Protein AF-A0A2D7ZA96-F1 (afdb_monomer)

Sequence (422 aa):
MHRGDLQFIVNHFATKDVAKQDESTTLATGLHLDTLQGTCQENGLWDDEQGHRFRASASDLERFVYCPRSWFLNKTGVKAEGKGVEQGVELHLKIDEEFREVVKHRKRALQTSLIWSWWVLIVVALLIDGMLIKFADRIVDPSSFALMLVSLSVAWLVIGIFLVILPWRNALEMNVHRGDKSADDPMWDLITPAFEPVIEPEEFRGGWWKVGSVEVTVFLAAASLSIHGMALIWAQDRANLAFILVLLAMVWNGLTSFRLNRMVIAAEQAKMASDDLNIDTGDEVAYSDGVKMAGLLHDHETGLRGRPDQVLRVDGRYVPVEQKTGKVPASPHLSHRLQLLAYLQLVSAVSEQPPKHGLLRYGPHDAHLIPWDDATKIELIEHLGALHTSMATGIADRNHERIGKCRSCSRRQGCDQRLDQD

pLDDT: mean 73.91, std 20.82, range [21.75, 96.44]

Structure (mmCIF, N/CA/C/O backbone):
data_AF-A0A2D7ZA96-F1
#
_entry.id   AF-A0A2D7ZA96-F1
#
loop_
_atom_site.group_PDB
_atom_site.id
_atom_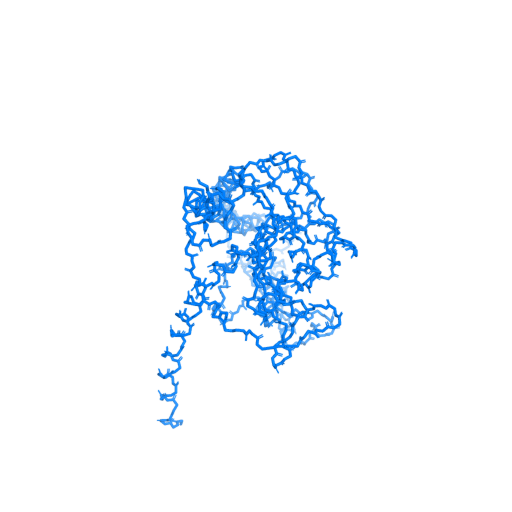site.type_symbol
_atom_site.label_atom_id
_atom_site.label_alt_id
_atom_site.label_comp_id
_atom_site.label_asym_id
_atom_site.label_entity_id
_atom_site.label_seq_id
_atom_site.pdbx_PDB_ins_code
_atom_site.Cartn_x
_atom_site.Cartn_y
_atom_site.Cartn_z
_atom_site.occupancy
_atom_site.B_iso_or_equiv
_atom_site.auth_seq_id
_atom_site.auth_comp_id
_atom_site.auth_asym_id
_atom_site.auth_atom_id
_atom_site.pdbx_PDB_model_num
ATOM 1 N N . MET A 1 1 ? 31.454 -38.994 4.603 1.00 37.75 1 MET A N 1
ATOM 2 C CA . MET A 1 1 ? 30.247 -38.295 5.091 1.00 37.75 1 MET A CA 1
ATOM 3 C C . MET A 1 1 ? 29.259 -39.372 5.517 1.00 37.75 1 MET A C 1
ATOM 5 O O . MET A 1 1 ? 28.899 -40.205 4.692 1.00 37.75 1 MET A O 1
ATOM 9 N N . HIS A 1 2 ? 29.027 -39.499 6.824 1.00 26.44 2 HIS A N 1
ATOM 10 C CA . HIS A 1 2 ? 28.379 -40.658 7.443 1.00 26.44 2 HIS A CA 1
ATOM 11 C C . HIS A 1 2 ? 26.853 -40.636 7.276 1.00 26.44 2 HIS A C 1
ATOM 13 O O . HIS A 1 2 ? 26.218 -39.591 7.235 1.00 26.44 2 HIS A O 1
ATOM 19 N N . ARG A 1 3 ? 26.282 -41.840 7.217 1.00 27.78 3 ARG A N 1
ATOM 20 C CA . ARG A 1 3 ? 24.877 -42.216 6.984 1.00 27.78 3 ARG A CA 1
ATOM 21 C C . ARG A 1 3 ? 23.926 -41.860 8.154 1.00 27.78 3 ARG A C 1
ATOM 23 O O . ARG A 1 3 ? 23.011 -42.625 8.431 1.00 27.78 3 ARG A O 1
ATOM 30 N N . GLY A 1 4 ? 24.178 -40.747 8.850 1.00 27.23 4 GLY A N 1
ATOM 31 C CA . GLY A 1 4 ? 23.400 -40.240 9.994 1.00 27.23 4 GLY A CA 1
ATOM 32 C C . GLY A 1 4 ? 22.568 -38.983 9.699 1.00 27.23 4 GLY A C 1
ATOM 33 O O . GLY A 1 4 ? 21.611 -38.712 10.415 1.00 27.23 4 GLY A O 1
ATOM 34 N N . ASP A 1 5 ? 22.851 -38.269 8.604 1.00 28.94 5 ASP A N 1
ATOM 35 C CA . ASP A 1 5 ? 22.216 -36.969 8.311 1.00 28.94 5 ASP A CA 1
ATOM 36 C C . ASP A 1 5 ? 20.884 -37.074 7.540 1.00 28.94 5 ASP A C 1
ATOM 38 O O . ASP A 1 5 ? 20.179 -36.086 7.351 1.00 28.94 5 ASP A O 1
ATOM 42 N N . LEU A 1 6 ? 20.490 -38.281 7.120 1.00 27.78 6 LEU A N 1
ATOM 43 C CA . LEU A 1 6 ? 19.260 -38.515 6.349 1.00 27.78 6 LEU A CA 1
ATOM 44 C C . LEU A 1 6 ? 18.017 -38.798 7.209 1.00 27.78 6 LEU A C 1
ATOM 46 O O . LEU A 1 6 ? 16.907 -38.773 6.685 1.00 27.78 6 LEU A O 1
ATOM 50 N N . GLN A 1 7 ? 18.168 -39.000 8.523 1.00 25.50 7 GLN A N 1
ATOM 51 C CA . GLN A 1 7 ? 17.026 -39.191 9.431 1.00 25.50 7 GLN A CA 1
ATOM 52 C C . GLN A 1 7 ? 16.483 -37.859 9.991 1.00 25.50 7 GLN A C 1
ATOM 54 O O . GLN A 1 7 ? 15.332 -37.796 10.416 1.00 25.50 7 GLN A O 1
ATOM 59 N N . PHE A 1 8 ? 17.274 -36.778 9.950 1.00 26.97 8 PHE A N 1
ATOM 60 C CA . PHE A 1 8 ? 16.868 -35.453 10.445 1.00 26.97 8 PHE A CA 1
ATOM 61 C C . PHE A 1 8 ? 16.019 -34.672 9.427 1.00 26.97 8 PHE A C 1
ATOM 63 O O . PHE A 1 8 ? 15.223 -33.812 9.796 1.00 26.97 8 PHE A O 1
ATOM 70 N N . ILE A 1 9 ? 16.135 -35.018 8.141 1.00 29.50 9 ILE A N 1
ATOM 71 C CA . ILE A 1 9 ? 15.411 -34.354 7.052 1.00 29.50 9 ILE A CA 1
ATOM 72 C C . ILE A 1 9 ? 13.974 -34.879 6.936 1.00 29.50 9 ILE A C 1
ATOM 74 O O . ILE A 1 9 ? 13.089 -34.118 6.588 1.00 29.50 9 ILE A O 1
ATOM 78 N N . VAL A 1 10 ? 13.668 -36.122 7.314 1.00 28.98 10 VAL A N 1
ATOM 79 C CA . VAL A 1 10 ? 12.280 -36.620 7.204 1.00 28.98 10 VAL A CA 1
ATOM 80 C C . VAL A 1 10 ? 11.393 -36.141 8.366 1.00 28.98 10 VAL A C 1
ATOM 82 O O . VAL A 1 10 ? 10.217 -35.858 8.156 1.00 28.98 10 VAL A O 1
ATOM 85 N N . ASN A 1 11 ? 11.951 -35.921 9.563 1.00 26.38 11 ASN A N 1
ATOM 86 C CA . ASN A 1 11 ? 11.171 -35.414 10.702 1.00 26.38 11 ASN A CA 1
ATOM 87 C C . ASN A 1 11 ? 10.979 -33.886 10.703 1.00 26.38 11 ASN A C 1
ATOM 89 O O . ASN A 1 11 ? 10.031 -33.409 11.319 1.00 26.38 11 ASN A O 1
ATOM 93 N N . HIS A 1 12 ? 11.815 -33.111 9.999 1.00 28.25 12 HIS A N 1
ATOM 94 C CA . HIS A 1 12 ? 11.660 -31.648 9.916 1.00 28.25 12 HIS A CA 1
ATOM 95 C C . HIS A 1 12 ? 10.648 -31.196 8.844 1.00 28.25 12 HIS A C 1
ATOM 97 O O . HIS A 1 12 ? 10.174 -30.063 8.875 1.00 28.25 12 HIS A O 1
ATOM 103 N N . PHE A 1 13 ? 10.286 -32.086 7.912 1.00 27.38 13 PHE A N 1
ATOM 104 C CA . PHE A 1 13 ? 9.226 -31.836 6.929 1.00 27.38 13 PHE A CA 1
ATOM 105 C C . PHE A 1 13 ? 7.831 -32.216 7.447 1.00 27.38 13 PHE A C 1
ATOM 107 O O . PHE A 1 13 ? 6.851 -31.633 7.003 1.00 27.38 13 PHE A O 1
ATOM 114 N N . ALA A 1 14 ? 7.724 -33.099 8.447 1.00 24.98 14 ALA A N 1
ATOM 115 C CA . ALA A 1 14 ? 6.440 -33.419 9.076 1.00 24.98 14 ALA A CA 1
ATOM 116 C C . ALA A 1 14 ? 5.985 -32.375 10.118 1.00 24.98 14 ALA A C 1
ATOM 118 O O . ALA A 1 14 ? 4.802 -32.306 10.427 1.00 24.98 14 ALA A O 1
ATOM 119 N N . THR A 1 15 ? 6.886 -31.542 10.656 1.00 27.89 15 THR A N 1
ATOM 120 C CA . THR A 1 15 ? 6.535 -30.540 11.683 1.00 27.89 15 THR A CA 1
ATOM 121 C C . THR A 1 15 ? 6.202 -29.159 11.117 1.00 27.89 15 THR A C 1
ATOM 123 O O . THR A 1 15 ? 5.481 -28.406 11.768 1.00 27.89 15 THR A O 1
ATOM 126 N N . LYS A 1 16 ? 6.656 -28.818 9.901 1.00 28.47 16 LYS A N 1
ATOM 127 C CA . LYS A 1 16 ? 6.307 -27.538 9.253 1.00 28.47 16 LYS A CA 1
ATOM 128 C C . LYS A 1 16 ? 4.907 -27.521 8.642 1.00 28.47 16 LYS A C 1
ATOM 130 O O . LYS A 1 16 ? 4.250 -26.484 8.706 1.00 28.47 16 LYS A O 1
ATOM 135 N N . ASP A 1 17 ? 4.423 -28.654 8.138 1.00 26.52 17 ASP A N 1
ATOM 136 C CA . ASP A 1 17 ? 3.050 -28.743 7.624 1.00 26.52 17 ASP A CA 1
ATOM 137 C C . ASP A 1 17 ? 2.008 -28.812 8.754 1.00 26.52 17 ASP A C 1
ATOM 139 O O . ASP A 1 17 ? 0.894 -28.319 8.588 1.00 26.52 17 ASP A O 1
ATOM 143 N N . VAL A 1 18 ? 2.390 -29.296 9.944 1.00 27.73 18 VAL A N 1
ATOM 144 C CA . VAL A 1 18 ? 1.541 -29.226 11.149 1.00 27.73 18 VAL A CA 1
ATOM 145 C C . VAL A 1 18 ? 1.513 -27.803 11.728 1.00 27.73 18 VAL A C 1
ATOM 147 O O . VAL A 1 18 ? 0.449 -27.325 12.109 1.00 27.73 18 VAL A O 1
ATOM 150 N N . ALA A 1 19 ? 2.631 -27.065 11.695 1.00 28.08 19 ALA A N 1
ATOM 151 C CA . ALA A 1 19 ? 2.685 -25.684 12.191 1.00 28.08 19 ALA A CA 1
ATOM 152 C C . ALA A 1 19 ? 1.877 -24.686 11.333 1.00 28.08 19 ALA A C 1
ATOM 154 O O . ALA A 1 19 ? 1.274 -23.761 11.874 1.00 28.08 19 ALA A O 1
ATOM 155 N N . LYS A 1 20 ? 1.789 -24.895 10.009 1.00 27.30 20 LYS A N 1
ATOM 156 C CA . LYS A 1 20 ? 0.932 -24.070 9.133 1.00 27.30 20 LYS A CA 1
ATOM 157 C C . LYS A 1 20 ? -0.561 -24.375 9.290 1.00 27.30 20 LYS A C 1
ATOM 159 O O . LYS A 1 20 ? -1.385 -23.497 9.036 1.00 27.30 20 LYS A O 1
ATOM 164 N N . GLN A 1 21 ? -0.921 -25.584 9.725 1.00 24.91 21 GLN A N 1
ATOM 165 C CA . GLN A 1 21 ? -2.301 -25.895 10.096 1.00 24.91 21 GLN A CA 1
ATOM 166 C C . GLN A 1 21 ? -2.660 -25.329 11.479 1.00 24.91 21 GLN A C 1
ATOM 168 O O . GLN A 1 21 ? -3.748 -24.770 11.607 1.00 24.91 21 GLN A O 1
ATOM 173 N N . ASP A 1 22 ? -1.757 -25.321 12.463 1.00 25.27 22 ASP A N 1
ATOM 174 C CA . ASP A 1 22 ? -2.048 -24.780 13.805 1.00 25.27 22 ASP A CA 1
ATOM 175 C C . ASP A 1 22 ? -2.219 -23.243 13.861 1.00 25.27 22 ASP A C 1
ATOM 177 O O . ASP A 1 22 ? -3.073 -22.743 14.601 1.00 25.27 22 ASP A O 1
ATOM 181 N N . GLU A 1 23 ? -1.513 -22.459 13.035 1.00 28.05 23 GLU A N 1
ATOM 182 C CA . GLU A 1 23 ? -1.688 -20.989 13.011 1.00 28.05 23 GLU A CA 1
ATOM 183 C C . GLU A 1 23 ? -2.977 -20.531 12.312 1.00 28.05 23 GLU A C 1
ATOM 185 O O . GLU A 1 23 ? -3.555 -19.503 12.668 1.00 28.05 23 GLU A O 1
ATOM 190 N N . SER A 1 24 ? -3.500 -21.322 11.369 1.00 24.05 24 SER A N 1
ATOM 191 C CA . SER A 1 24 ? -4.821 -21.062 10.775 1.00 24.05 24 SER A CA 1
ATOM 192 C C . SER A 1 24 ? -5.981 -21.509 11.676 1.00 24.05 24 SER A C 1
ATOM 194 O O . SER A 1 24 ? -7.106 -21.032 11.518 1.00 24.05 24 SER A O 1
ATOM 196 N N . THR A 1 25 ? -5.706 -22.371 12.661 1.00 21.75 25 THR A N 1
ATOM 197 C CA . THR A 1 25 ? -6.716 -22.932 13.576 1.00 21.75 25 THR A CA 1
ATOM 198 C C . THR A 1 25 ? -6.823 -22.153 14.894 1.00 21.75 25 THR A C 1
ATOM 200 O O . THR A 1 25 ? -7.795 -22.306 15.626 1.00 21.75 25 THR A O 1
ATOM 203 N N . THR A 1 26 ? -5.899 -21.229 15.175 1.00 25.75 26 THR A N 1
ATOM 204 C CA . THR A 1 26 ? -5.976 -20.302 16.325 1.00 25.75 26 THR A CA 1
ATOM 205 C C . THR A 1 26 ? -6.614 -18.949 15.983 1.00 25.75 26 THR A C 1
ATOM 207 O O . THR A 1 26 ? -6.832 -18.114 16.865 1.00 25.75 26 THR A O 1
ATOM 210 N N . LEU A 1 27 ? -6.983 -18.734 14.714 1.00 29.98 27 LEU A N 1
ATOM 211 C CA . LEU A 1 27 ? -7.594 -17.493 14.227 1.00 29.98 27 LEU A CA 1
ATOM 212 C C . LEU A 1 27 ? -9.116 -17.407 14.446 1.00 29.98 27 LEU A C 1
ATOM 214 O O . LEU A 1 27 ? -9.733 -16.382 14.157 1.00 29.98 27 LEU A O 1
ATOM 218 N N . ALA A 1 28 ? -9.740 -18.447 14.992 1.00 28.89 28 ALA A N 1
ATOM 219 C CA . ALA A 1 28 ? -11.151 -18.438 15.328 1.00 28.89 28 ALA A CA 1
ATOM 220 C C . ALA A 1 28 ? -11.383 -19.205 16.629 1.00 28.89 28 ALA A C 1
ATOM 222 O O . ALA A 1 28 ? -11.059 -20.382 16.733 1.00 28.89 28 ALA A O 1
ATOM 223 N N . THR A 1 29 ? -12.096 -18.561 17.554 1.00 32.22 29 THR A N 1
ATOM 224 C CA . THR A 1 29 ? -12.729 -19.162 18.741 1.00 32.22 29 THR A CA 1
ATOM 225 C C . THR A 1 29 ? -11.795 -19.551 19.896 1.00 32.22 29 THR A C 1
ATOM 227 O O . THR A 1 29 ? -10.984 -20.458 19.795 1.00 32.22 29 THR A O 1
ATOM 230 N N . GLY A 1 30 ? -12.007 -18.900 21.046 1.00 33.47 30 GLY A N 1
ATOM 231 C CA . GLY A 1 30 ? -11.565 -19.396 22.350 1.00 33.47 30 GLY A CA 1
ATOM 232 C C . GLY A 1 30 ? -10.292 -18.763 22.901 1.00 33.47 30 GLY A C 1
ATOM 233 O O . GLY A 1 30 ? -9.305 -19.452 23.121 1.00 33.47 30 GLY A O 1
ATOM 234 N N . LEU A 1 31 ? -10.341 -17.474 23.260 1.00 43.62 31 LEU A N 1
ATOM 235 C CA . LEU A 1 31 ? -9.656 -17.116 24.502 1.00 43.62 31 LEU A CA 1
ATOM 236 C C . LEU A 1 31 ? -10.489 -17.819 25.582 1.00 43.62 31 LEU A C 1
ATOM 238 O O . LEU A 1 31 ? -11.612 -17.384 25.839 1.00 43.62 31 LEU A O 1
ATOM 242 N N . HIS A 1 32 ? -10.021 -18.952 26.110 1.00 45.06 32 HIS A N 1
ATOM 243 C CA . HIS A 1 32 ? -10.613 -19.522 27.317 1.00 45.06 32 HIS A CA 1
ATOM 244 C C . HIS A 1 32 ? -10.442 -18.425 28.373 1.00 45.06 32 HIS A C 1
ATOM 246 O O . HIS A 1 32 ? -9.327 -18.183 28.823 1.00 45.06 32 HIS A O 1
ATOM 252 N N . LEU A 1 33 ? -11.504 -17.669 28.680 1.00 50.62 33 LEU A N 1
ATOM 253 C CA . LEU A 1 33 ? -11.520 -16.720 29.800 1.00 50.62 33 LEU A CA 1
ATOM 254 C C . LEU A 1 33 ? -11.586 -17.506 31.118 1.00 50.62 33 LEU A C 1
ATOM 256 O O . LEU A 1 33 ? -12.422 -17.254 31.980 1.00 50.62 33 LEU A O 1
ATOM 260 N N . ASP A 1 34 ? -10.688 -18.474 31.264 1.00 47.72 34 ASP A N 1
ATOM 261 C CA . ASP A 1 34 ? -10.213 -18.862 32.573 1.00 47.72 34 ASP A CA 1
ATOM 262 C C . ASP A 1 34 ? -9.420 -17.635 33.026 1.00 47.72 34 ASP A C 1
ATOM 264 O O . ASP A 1 34 ? -8.462 -17.246 32.361 1.00 47.72 34 ASP A O 1
ATOM 268 N N . THR A 1 35 ? -9.935 -16.948 34.047 1.00 59.75 35 THR A N 1
ATOM 269 C CA . THR A 1 35 ? -9.373 -15.769 34.723 1.00 59.75 35 THR A CA 1
ATOM 270 C C . THR A 1 35 ? -7.874 -15.626 34.446 1.00 59.75 35 THR A C 1
ATOM 272 O O . THR A 1 35 ? -7.074 -16.371 35.017 1.00 59.75 35 THR A O 1
ATOM 275 N N . LEU A 1 36 ? -7.491 -14.730 33.523 1.00 69.06 36 LEU A N 1
ATOM 276 C CA . LEU A 1 36 ? -6.078 -14.559 33.187 1.00 69.06 36 LEU A CA 1
ATOM 277 C C . LEU A 1 36 ? -5.371 -14.037 34.435 1.00 69.06 36 LEU A C 1
ATOM 279 O O . LEU A 1 36 ? -5.683 -12.950 34.923 1.00 69.06 36 LEU A O 1
ATOM 283 N N . GLN A 1 37 ? -4.449 -14.833 34.971 1.00 75.50 37 GLN A N 1
ATOM 284 C CA . GLN A 1 37 ? -3.664 -14.435 36.130 1.00 75.50 37 GLN A CA 1
ATOM 285 C C . GLN A 1 37 ? -2.648 -13.386 35.690 1.00 75.50 37 GLN A C 1
ATOM 287 O O . GLN A 1 37 ? -1.939 -13.556 34.696 1.00 75.50 37 GLN A O 1
ATOM 292 N N . GLY A 1 38 ? -2.626 -12.270 36.407 1.00 82.19 38 GLY A N 1
ATOM 293 C CA . GLY A 1 38 ? -1.796 -11.135 36.053 1.00 82.19 38 GLY A CA 1
ATOM 294 C C . GLY A 1 38 ? -1.763 -10.071 37.136 1.00 82.19 38 GLY A C 1
ATOM 295 O O . GLY A 1 38 ? -2.497 -10.136 38.125 1.00 82.19 38 GLY A O 1
ATOM 296 N N . THR A 1 39 ? -0.900 -9.082 36.937 1.00 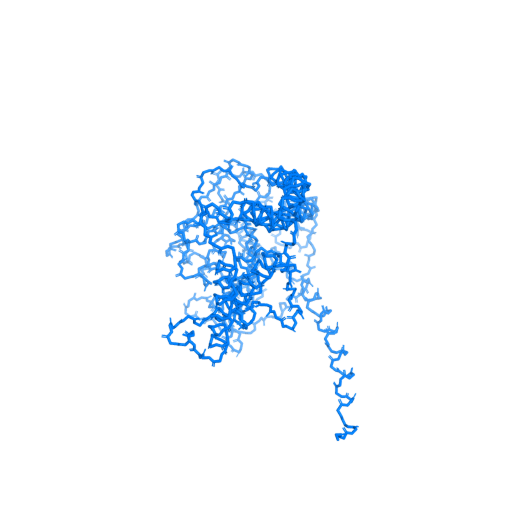86.69 39 THR A N 1
ATOM 297 C CA . THR A 1 39 ? -0.735 -7.945 37.850 1.00 86.69 39 THR A CA 1
ATOM 298 C C . THR A 1 39 ? -1.098 -6.646 37.146 1.00 86.69 39 THR A C 1
ATOM 300 O O . THR A 1 39 ? -0.727 -6.431 35.994 1.00 86.69 39 THR A O 1
ATOM 303 N N . CYS A 1 40 ? -1.855 -5.786 37.830 1.00 88.62 40 CYS A N 1
ATOM 304 C CA . CYS A 1 40 ? -2.168 -4.450 37.333 1.00 88.62 40 CYS A CA 1
ATOM 305 C C . CYS A 1 40 ? -1.001 -3.505 37.633 1.00 88.62 40 CYS A C 1
ATOM 307 O O . CYS A 1 40 ? -0.568 -3.396 38.780 1.00 88.62 40 CYS A O 1
ATOM 309 N N . GLN A 1 41 ? -0.534 -2.800 36.610 1.00 89.81 41 GLN A N 1
ATOM 310 C CA . GLN A 1 41 ? 0.506 -1.781 36.710 1.00 89.81 41 GLN A CA 1
ATOM 311 C C . GLN A 1 41 ? -0.082 -0.406 37.068 1.00 89.81 41 GLN A C 1
ATOM 313 O O . GLN A 1 41 ? -1.292 -0.188 36.979 1.00 89.81 41 GLN A O 1
ATOM 318 N N . GLU A 1 42 ? 0.781 0.553 37.427 1.00 84.88 42 GLU A N 1
ATOM 319 C CA . GLU A 1 42 ? 0.385 1.927 37.797 1.00 84.88 42 GLU A CA 1
ATOM 320 C C . GLU A 1 42 ? -0.382 2.666 36.688 1.00 84.88 42 GLU A C 1
ATOM 322 O O . GLU A 1 42 ? -1.217 3.522 36.968 1.00 84.88 42 GLU A O 1
ATOM 327 N N . ASN A 1 43 ? -0.136 2.313 35.424 1.00 81.38 43 ASN A N 1
ATOM 328 C CA . ASN A 1 43 ? -0.825 2.884 34.265 1.00 81.38 43 ASN A CA 1
ATOM 329 C C . ASN A 1 43 ? -2.196 2.237 33.971 1.00 81.38 43 ASN A C 1
ATOM 331 O O . ASN A 1 43 ? -2.816 2.571 32.965 1.00 81.38 43 ASN A O 1
ATOM 335 N N . GLY A 1 44 ? -2.658 1.301 34.809 1.00 85.12 44 GLY A N 1
ATOM 336 C CA . GLY A 1 44 ? -3.940 0.604 34.656 1.00 85.12 44 GLY A CA 1
ATOM 337 C C . GLY A 1 44 ? -3.936 -0.556 33.652 1.00 85.12 44 GLY A C 1
ATOM 338 O O . GLY A 1 44 ? -4.976 -1.183 33.444 1.00 85.12 44 GLY A O 1
ATOM 339 N N . LEU A 1 45 ? -2.793 -0.866 33.030 1.00 90.62 45 LEU A N 1
ATOM 340 C CA . LEU A 1 45 ? -2.636 -2.025 32.147 1.00 90.62 45 LEU A CA 1
ATOM 341 C C . LEU A 1 45 ? -2.203 -3.266 32.937 1.00 90.62 45 LEU A C 1
ATOM 343 O O . LEU A 1 45 ? -1.571 -3.157 33.986 1.00 90.62 45 LEU A O 1
ATOM 347 N N . TRP A 1 46 ? -2.535 -4.449 32.418 1.00 90.81 46 TRP A N 1
ATOM 348 C CA . TRP A 1 46 ? -2.252 -5.728 33.064 1.00 90.81 46 TRP A CA 1
ATOM 349 C C . TRP A 1 46 ? -1.160 -6.500 32.334 1.00 90.81 46 TRP A C 1
ATOM 351 O O . TRP A 1 46 ? -1.147 -6.540 31.098 1.00 90.81 46 TRP A O 1
ATOM 361 N N . ASP A 1 47 ? -0.316 -7.157 33.126 1.00 88.44 47 ASP A N 1
ATOM 362 C CA . ASP A 1 47 ? 0.741 -8.054 32.663 1.00 88.44 47 ASP A CA 1
ATOM 363 C C . ASP A 1 47 ? 0.458 -9.481 33.109 1.00 88.44 47 ASP A C 1
ATOM 365 O O . ASP A 1 47 ? -0.051 -9.696 34.211 1.00 88.44 47 ASP A O 1
ATOM 369 N N . ASP A 1 48 ? 0.800 -10.449 32.263 1.00 86.06 48 ASP A N 1
ATOM 370 C CA . ASP A 1 48 ? 0.773 -11.866 32.609 1.00 86.06 48 ASP A CA 1
ATOM 371 C C . ASP A 1 48 ? 1.904 -12.247 33.582 1.00 86.06 48 ASP A C 1
ATOM 373 O O . ASP A 1 48 ? 2.769 -11.441 33.932 1.00 86.06 48 ASP A O 1
ATOM 377 N N . GLU A 1 49 ? 1.910 -13.502 34.033 1.00 83.56 49 GLU A N 1
ATOM 378 C CA . GLU A 1 49 ? 2.939 -14.031 34.942 1.00 83.56 49 GLU A CA 1
ATOM 379 C C . GLU A 1 49 ? 4.367 -13.961 34.372 1.00 83.56 49 GLU A C 1
ATOM 381 O O . GLU A 1 49 ? 5.341 -14.026 35.121 1.00 83.56 49 GLU A O 1
ATOM 386 N N . GLN A 1 50 ? 4.501 -13.842 33.051 1.00 81.75 50 GLN A N 1
ATOM 387 C CA . GLN A 1 50 ? 5.775 -13.761 32.340 1.00 81.75 50 GLN A CA 1
ATOM 388 C C . GLN A 1 50 ? 6.214 -12.304 32.119 1.00 81.75 50 GLN A C 1
ATOM 390 O O . GLN A 1 50 ? 7.300 -12.071 31.589 1.00 81.75 50 GLN A O 1
ATOM 395 N N . GLY A 1 51 ? 5.403 -11.329 32.546 1.00 81.81 51 GLY A N 1
ATOM 396 C CA . GLY A 1 51 ? 5.658 -9.901 32.386 1.00 81.81 51 GLY A CA 1
ATOM 397 C C . GLY A 1 51 ? 5.280 -9.344 31.010 1.00 81.81 51 GLY A C 1
ATOM 398 O O . GLY A 1 51 ? 5.687 -8.231 30.682 1.00 81.81 51 GLY A O 1
ATOM 399 N N . HIS A 1 52 ? 4.525 -10.082 30.190 1.00 84.62 52 HIS A N 1
ATOM 400 C CA . HIS A 1 52 ? 4.019 -9.578 28.914 1.00 84.62 52 HIS A CA 1
ATOM 401 C C . HIS A 1 52 ? 2.661 -8.897 29.087 1.00 84.62 52 HIS A C 1
ATOM 403 O O . HIS A 1 52 ? 1.796 -9.379 29.820 1.00 84.62 52 HIS A O 1
ATOM 409 N N . ARG A 1 53 ? 2.428 -7.811 28.336 1.00 87.50 53 ARG A N 1
ATOM 410 C CA . ARG A 1 53 ? 1.121 -7.144 28.304 1.00 87.50 53 ARG A CA 1
ATOM 411 C C . ARG A 1 53 ? 0.017 -8.097 27.858 1.00 87.50 53 ARG A C 1
ATOM 413 O O . ARG A 1 53 ? 0.180 -8.855 26.895 1.00 87.50 53 ARG A O 1
ATOM 420 N N . PHE A 1 54 ? -1.147 -7.983 28.494 1.00 89.75 54 PHE A N 1
ATOM 421 C CA . PHE A 1 54 ? -2.358 -8.644 28.017 1.00 89.75 54 PHE A CA 1
ATOM 422 C C . PHE A 1 54 ? -2.636 -8.259 26.563 1.00 89.75 54 PHE A C 1
ATOM 424 O O . PHE A 1 54 ? -2.573 -7.095 26.177 1.00 89.75 54 PHE A O 1
ATOM 431 N N . ARG A 1 55 ? -2.925 -9.265 25.732 1.00 89.69 55 ARG A N 1
ATOM 432 C CA . ARG A 1 55 ? -3.096 -9.062 24.292 1.00 89.69 55 ARG A CA 1
ATOM 433 C C . ARG A 1 55 ? -4.540 -8.724 23.956 1.00 89.69 55 ARG A C 1
ATOM 435 O O . ARG A 1 55 ? -5.423 -9.571 24.103 1.00 89.69 55 ARG A O 1
ATOM 442 N N . ALA A 1 56 ? -4.757 -7.540 23.395 1.00 90.06 56 ALA A N 1
ATOM 443 C CA . ALA A 1 56 ? -6.060 -7.081 22.930 1.00 90.06 56 ALA A CA 1
ATOM 444 C C . ALA A 1 56 ? -5.993 -6.662 21.457 1.00 90.06 56 ALA A C 1
ATOM 446 O O . ALA A 1 56 ? -5.071 -5.970 21.033 1.00 90.06 56 ALA A O 1
ATOM 447 N N . SER A 1 57 ? -6.969 -7.081 20.646 1.00 91.44 57 SER A N 1
ATOM 448 C CA . SER A 1 57 ? -7.069 -6.561 19.277 1.00 91.44 57 SER A CA 1
ATOM 449 C C . SER A 1 57 ? -7.803 -5.215 19.230 1.00 91.44 57 SER A C 1
ATOM 451 O O . SER A 1 57 ? -8.687 -4.969 20.049 1.00 91.44 57 SER A O 1
ATOM 453 N N . ALA A 1 58 ? -7.521 -4.371 18.234 1.00 90.69 58 ALA A N 1
ATOM 454 C CA . ALA A 1 58 ? -8.269 -3.126 18.009 1.00 90.69 58 ALA A CA 1
ATOM 455 C C . ALA A 1 58 ? -9.792 -3.373 17.897 1.00 90.69 58 ALA A C 1
ATOM 457 O O . ALA A 1 58 ? -10.597 -2.623 18.447 1.00 90.69 58 ALA A O 1
ATOM 458 N N . SER A 1 59 ? -10.195 -4.484 17.267 1.00 88.19 59 SER A N 1
ATOM 459 C CA . SER A 1 59 ? -11.603 -4.903 17.194 1.00 88.19 59 SER A CA 1
ATOM 460 C C . SER A 1 59 ? -12.158 -5.401 18.538 1.00 88.19 59 SER A C 1
ATOM 462 O O . SER A 1 59 ? -13.351 -5.253 18.811 1.00 88.19 59 SER A O 1
ATOM 464 N N . ASP A 1 60 ? -11.327 -5.977 19.415 1.00 91.94 60 ASP A N 1
ATOM 465 C CA . ASP A 1 60 ? -11.754 -6.306 20.780 1.00 91.94 60 ASP A CA 1
ATOM 466 C C . ASP A 1 60 ? -12.077 -5.036 21.569 1.00 91.94 60 ASP A C 1
ATOM 468 O O . ASP A 1 60 ? -13.122 -4.993 22.217 1.00 91.94 60 ASP A O 1
ATOM 472 N N . LEU A 1 61 ? -11.243 -3.997 21.450 1.00 94.12 61 LEU A N 1
ATOM 473 C CA . LEU A 1 61 ? -11.489 -2.702 22.081 1.00 94.12 61 LEU A CA 1
ATOM 474 C C . LEU A 1 61 ? -12.779 -2.056 21.557 1.00 94.12 61 LEU A C 1
ATOM 476 O O . LEU A 1 61 ? -13.629 -1.655 22.350 1.00 94.12 61 LEU A O 1
ATOM 480 N N . GLU A 1 62 ? -12.984 -2.035 20.236 1.00 93.62 62 GLU A N 1
ATOM 481 C CA . GLU A 1 62 ? -14.225 -1.547 19.616 1.00 93.62 62 GLU A CA 1
ATOM 482 C C . GLU A 1 62 ? -15.469 -2.232 20.212 1.00 93.62 62 GLU A C 1
ATOM 484 O O . GLU A 1 62 ? -16.423 -1.574 20.645 1.00 93.62 62 GLU A O 1
ATOM 489 N N . ARG A 1 63 ? -15.457 -3.571 20.253 1.00 91.31 63 ARG A N 1
ATOM 490 C CA . ARG A 1 63 ? -16.578 -4.387 20.743 1.00 91.31 63 ARG A CA 1
ATOM 491 C C . ARG A 1 63 ? -16.811 -4.198 22.237 1.00 91.31 63 ARG A C 1
ATOM 493 O O . ARG A 1 63 ? -17.967 -4.117 22.655 1.00 91.31 63 ARG A O 1
ATOM 500 N N . PHE A 1 64 ? -15.740 -4.123 23.023 1.00 94.56 64 PHE A N 1
ATOM 501 C CA . PHE A 1 64 ? -15.805 -3.901 24.464 1.00 94.56 64 PHE A CA 1
ATOM 502 C C . PHE A 1 64 ? -16.466 -2.559 24.780 1.00 94.56 64 PHE A C 1
ATOM 504 O O . PHE A 1 64 ? -17.427 -2.498 25.542 1.00 94.56 64 PHE A O 1
ATOM 511 N N . VAL A 1 65 ? -16.035 -1.496 24.105 1.00 93.69 65 VAL A N 1
ATOM 512 C CA . VAL A 1 65 ? -16.580 -0.143 24.271 1.00 93.69 65 VAL A CA 1
ATOM 513 C C . VAL A 1 65 ? -18.040 -0.076 23.822 1.00 93.69 65 VAL A C 1
ATOM 515 O O . VAL A 1 65 ? -18.867 0.585 24.459 1.00 93.69 65 VAL A O 1
ATOM 518 N N . TYR A 1 66 ? -18.392 -0.786 22.744 1.00 91.75 66 TYR A N 1
ATOM 519 C CA . TYR A 1 66 ? -19.778 -0.878 22.294 1.00 91.75 66 TYR A CA 1
ATOM 520 C C . TYR A 1 66 ? -20.695 -1.475 23.376 1.00 91.75 66 TYR A C 1
ATOM 522 O O . TYR A 1 66 ? -21.759 -0.897 23.647 1.00 91.75 66 TYR A O 1
ATOM 530 N N . CYS A 1 67 ? -20.286 -2.611 23.963 1.00 94.44 67 CYS A N 1
ATOM 531 C CA . CYS A 1 67 ? -20.926 -3.281 25.098 1.00 94.44 67 CYS A CA 1
ATOM 532 C C . CYS A 1 67 ? -19.997 -4.379 25.683 1.00 94.44 67 CYS A C 1
ATOM 534 O O . CYS A 1 67 ? -19.826 -5.416 25.026 1.00 94.44 67 CYS A O 1
ATOM 536 N N . PRO A 1 68 ? -19.481 -4.240 26.925 1.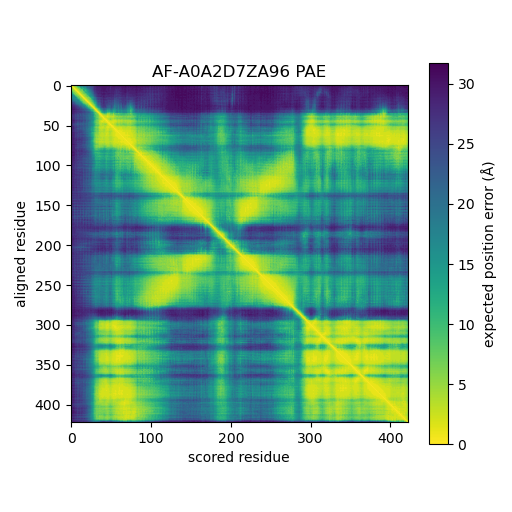00 94.38 68 PRO A N 1
ATOM 537 C CA . PRO A 1 68 ? -18.565 -5.217 27.524 1.00 94.38 68 PRO A CA 1
ATOM 538 C C . PRO A 1 68 ? -19.170 -6.616 27.626 1.00 94.38 68 PRO A C 1
ATOM 540 O O . PRO A 1 68 ? -18.517 -7.605 27.296 1.00 94.38 68 PRO A O 1
ATOM 543 N N . ARG A 1 69 ? -20.462 -6.706 27.970 1.00 93.69 69 ARG A N 1
ATOM 544 C CA . ARG A 1 69 ? -21.178 -7.987 28.019 1.00 93.69 69 ARG A CA 1
ATOM 545 C C . ARG A 1 69 ? -21.204 -8.692 26.662 1.00 93.69 69 ARG A C 1
ATOM 547 O O . ARG A 1 69 ? -20.969 -9.892 26.587 1.00 93.69 69 ARG A O 1
ATOM 554 N N . SER A 1 70 ? -21.449 -7.958 25.575 1.00 92.31 70 SER A N 1
ATOM 555 C CA . SER A 1 70 ? -21.446 -8.527 24.216 1.00 92.31 70 SER A CA 1
ATOM 556 C C . SER A 1 70 ? -20.052 -9.000 23.793 1.00 92.31 70 SER A C 1
ATOM 558 O O . SER A 1 70 ? -19.917 -10.054 23.169 1.00 92.31 70 SER A O 1
ATOM 560 N N . TRP A 1 71 ? -19.009 -8.249 24.161 1.00 93.31 71 TRP A N 1
ATOM 561 C CA . TRP A 1 71 ? -17.619 -8.658 23.961 1.00 93.31 71 TRP A CA 1
ATOM 562 C C . TRP A 1 71 ? -17.283 -9.943 24.731 1.00 93.31 71 TRP A C 1
ATOM 564 O O . TRP A 1 71 ? -16.718 -10.866 24.148 1.00 93.31 71 TRP A O 1
ATOM 574 N N . PHE A 1 72 ? -17.698 -10.054 25.993 1.00 91.25 72 PHE A N 1
ATOM 575 C CA . PHE A 1 72 ? -17.466 -11.251 26.803 1.00 91.25 72 PHE A CA 1
ATOM 576 C C . PHE A 1 72 ? -18.159 -12.479 26.210 1.00 91.25 72 PHE A C 1
ATOM 578 O O . PHE A 1 72 ? -17.522 -13.511 26.022 1.00 91.25 72 PHE A O 1
ATOM 585 N N . LEU A 1 73 ? -19.427 -12.341 25.802 1.00 90.31 73 LEU A N 1
ATOM 586 C CA . LEU A 1 73 ? -20.174 -13.400 25.113 1.00 90.31 73 LEU A CA 1
ATOM 587 C C . LEU A 1 73 ? -19.479 -13.850 23.817 1.00 90.31 73 LEU A C 1
ATOM 589 O O . LEU A 1 73 ? -19.480 -15.032 23.491 1.00 90.31 73 LEU A O 1
ATOM 593 N N . ASN A 1 74 ? -18.851 -12.929 23.078 1.00 88.50 74 ASN A N 1
ATOM 594 C CA . ASN A 1 74 ? -18.046 -13.289 21.910 1.00 88.50 74 ASN A CA 1
ATOM 595 C C . ASN A 1 74 ? -16.860 -14.186 22.288 1.00 88.50 74 ASN A C 1
ATOM 597 O O . ASN A 1 74 ? -16.591 -15.175 21.610 1.00 88.50 74 ASN A O 1
ATOM 601 N N . LYS A 1 75 ? -16.146 -13.841 23.363 1.00 86.44 75 LYS A N 1
ATOM 602 C CA . LYS A 1 75 ? -14.966 -14.590 23.800 1.00 86.44 75 LYS A CA 1
ATOM 603 C C . LYS A 1 75 ? -15.322 -15.958 24.382 1.00 86.44 75 LYS A C 1
ATOM 605 O O . LYS A 1 75 ? -14.592 -16.908 24.124 1.00 86.44 75 LYS A O 1
ATOM 610 N N . THR A 1 76 ? -16.469 -16.084 25.053 1.00 84.75 76 THR A N 1
ATOM 611 C CA . THR A 1 76 ? -16.990 -17.367 25.560 1.00 84.75 76 THR A CA 1
ATOM 612 C C . THR A 1 76 ? -17.666 -18.234 24.490 1.00 84.75 76 THR A C 1
ATOM 614 O O . THR A 1 76 ? -18.175 -19.308 24.799 1.00 84.75 76 THR A O 1
ATOM 617 N N . GLY A 1 77 ? -17.650 -17.809 23.220 1.00 83.25 77 GLY A N 1
ATOM 618 C CA . GLY A 1 77 ? -18.085 -18.627 22.083 1.00 83.25 77 GLY A CA 1
ATOM 619 C C . GLY A 1 77 ? -19.554 -18.468 21.684 1.00 83.25 77 GLY A C 1
ATOM 620 O O . GLY A 1 77 ? -20.037 -19.217 20.833 1.00 83.25 77 GLY A O 1
ATOM 621 N N . VAL A 1 78 ? -20.276 -17.485 22.232 1.00 85.12 78 VAL A N 1
ATOM 622 C CA . VAL A 1 78 ? -21.637 -17.172 21.779 1.00 85.12 78 VAL A CA 1
ATOM 623 C C . VAL A 1 78 ? -21.573 -16.558 20.382 1.00 85.12 78 VAL A C 1
ATOM 625 O O . VAL A 1 78 ? -21.046 -15.455 20.171 1.00 85.12 78 VAL A O 1
ATOM 628 N N . LYS A 1 79 ? -22.128 -17.292 19.414 1.00 82.44 79 LYS A N 1
ATOM 629 C CA . LYS A 1 79 ? -22.179 -16.873 18.014 1.00 82.44 79 LYS A CA 1
ATOM 630 C C . LYS A 1 79 ? -23.013 -15.603 17.862 1.00 82.44 79 LYS A C 1
ATOM 632 O O . LYS A 1 79 ? -24.014 -15.394 18.542 1.00 82.44 79 LYS A O 1
ATOM 637 N N . ALA A 1 80 ? -22.555 -14.738 16.967 1.00 79.81 80 ALA A N 1
ATOM 638 C CA . ALA A 1 80 ? -23.318 -13.584 16.529 1.00 79.81 80 ALA A CA 1
ATOM 639 C C . ALA A 1 80 ? -24.359 -14.041 15.500 1.00 79.81 80 ALA A C 1
ATOM 641 O O . ALA A 1 80 ? -24.005 -14.698 14.527 1.00 79.81 80 ALA A O 1
ATOM 642 N N . GLU A 1 81 ? -25.616 -13.668 15.703 1.00 80.94 81 GLU A N 1
ATOM 643 C CA . GLU A 1 81 ? -26.734 -13.981 14.816 1.00 80.94 81 GLU A CA 1
ATOM 644 C C . GLU A 1 81 ? -27.438 -12.697 14.365 1.00 80.94 81 GLU A C 1
ATOM 646 O O . GLU A 1 81 ? -27.501 -11.702 15.092 1.00 80.94 81 GLU A O 1
ATOM 651 N N . GLY A 1 82 ? -27.997 -12.722 13.156 1.00 79.38 82 GLY A N 1
ATOM 652 C CA . GLY A 1 82 ? -28.845 -11.657 12.630 1.00 79.38 82 GLY A CA 1
ATOM 653 C C . GLY A 1 82 ? -28.421 -11.160 11.252 1.00 79.38 82 GLY A C 1
ATOM 654 O O . GLY A 1 82 ? -27.246 -11.178 10.891 1.00 79.38 82 GLY A O 1
ATOM 655 N N . LYS A 1 83 ? -29.404 -10.633 10.510 1.00 73.50 83 LYS A N 1
ATOM 656 C CA . LYS A 1 83 ? -29.242 -10.194 9.113 1.00 73.50 83 LYS A CA 1
ATOM 657 C C . LYS A 1 83 ? -28.093 -9.203 8.909 1.00 73.50 83 LYS A C 1
ATOM 659 O O . LYS A 1 83 ? -27.408 -9.280 7.904 1.00 73.50 83 LYS A O 1
ATOM 664 N N . GLY A 1 84 ? -27.858 -8.298 9.863 1.00 71.00 84 GLY A N 1
ATOM 665 C CA . GLY A 1 84 ? -26.770 -7.319 9.766 1.00 71.00 84 GLY A CA 1
ATOM 666 C C . GLY A 1 84 ? -25.367 -7.929 9.878 1.00 71.00 84 GLY A C 1
ATOM 667 O O . GLY A 1 84 ? -24.429 -7.381 9.314 1.00 71.00 84 GLY A O 1
ATOM 668 N N . VAL A 1 85 ? -25.214 -9.065 10.570 1.00 72.62 85 VAL A N 1
ATOM 669 C CA . VAL A 1 85 ? -23.925 -9.773 10.666 1.00 72.62 85 VAL A CA 1
ATOM 670 C C . VAL A 1 85 ? -23.656 -10.552 9.390 1.00 72.62 85 VAL A C 1
ATOM 672 O O . VAL A 1 85 ? -22.561 -10.454 8.853 1.00 72.62 85 VAL A O 1
ATOM 675 N N . GLU A 1 86 ? -24.658 -11.274 8.883 1.00 77.69 86 GLU A N 1
ATOM 676 C CA . GLU A 1 86 ? -24.567 -11.997 7.608 1.00 77.69 86 GLU A CA 1
ATOM 677 C C . GLU A 1 86 ? -24.244 -11.035 6.459 1.00 77.69 86 GLU A C 1
ATOM 679 O O . GLU A 1 86 ? -23.270 -11.244 5.743 1.00 77.69 86 GLU A O 1
ATOM 684 N N . GLN A 1 87 ? -24.981 -9.921 6.367 1.00 75.50 87 GLN A N 1
ATOM 685 C CA . GLN A 1 87 ? -24.723 -8.862 5.388 1.00 75.50 87 GLN A CA 1
ATOM 686 C C . GLN A 1 87 ? -23.337 -8.234 5.557 1.00 75.50 87 GLN A C 1
ATOM 688 O O . GLN A 1 87 ? -22.682 -7.941 4.564 1.00 75.50 87 GLN A O 1
ATOM 693 N N . GLY A 1 88 ? -22.874 -8.024 6.793 1.00 66.31 88 GLY A N 1
ATOM 694 C CA . GLY A 1 88 ? -21.544 -7.473 7.057 1.00 66.31 88 GLY A CA 1
ATOM 695 C C . GLY A 1 88 ? -20.416 -8.413 6.627 1.00 66.31 88 GLY A C 1
ATOM 696 O O . GLY A 1 88 ? -19.451 -7.964 6.016 1.00 66.31 88 GLY A O 1
ATOM 697 N N . VAL A 1 89 ? -20.549 -9.715 6.903 1.00 70.88 89 VAL A N 1
ATOM 698 C CA . VAL A 1 89 ? -19.578 -10.738 6.478 1.00 70.88 89 VAL A CA 1
ATOM 699 C C . VAL A 1 89 ? -19.571 -10.879 4.956 1.00 70.88 89 VAL A C 1
ATOM 701 O O . VAL A 1 89 ? -18.499 -10.878 4.359 1.00 70.88 89 VAL A O 1
ATOM 704 N N . GLU A 1 90 ? -20.742 -10.952 4.321 1.00 74.56 90 GLU A N 1
ATOM 705 C CA . GLU A 1 90 ? -20.864 -11.024 2.859 1.00 74.56 90 GLU A CA 1
ATOM 706 C C . GLU A 1 90 ? -20.265 -9.783 2.182 1.00 74.56 90 GLU A C 1
ATOM 708 O O . GLU A 1 90 ? -19.508 -9.906 1.220 1.00 74.56 90 GLU A O 1
ATOM 713 N N . LEU A 1 91 ? -20.533 -8.590 2.724 1.00 68.50 91 LEU A N 1
ATOM 714 C CA . LEU A 1 91 ? -19.972 -7.341 2.219 1.00 68.50 91 LEU A CA 1
ATOM 715 C C . LEU A 1 91 ? -18.446 -7.302 2.358 1.00 68.50 91 LEU A C 1
ATOM 717 O O . LEU A 1 91 ? -17.774 -6.919 1.406 1.00 68.50 91 LEU A O 1
ATOM 721 N N . HIS A 1 92 ? -17.890 -7.726 3.498 1.00 65.25 92 HIS A N 1
ATOM 722 C CA . HIS A 1 92 ? -16.436 -7.803 3.677 1.00 65.25 92 HIS A CA 1
ATOM 723 C C . HIS A 1 92 ? -15.785 -8.783 2.702 1.00 65.25 92 HIS A C 1
ATOM 725 O O . HIS A 1 92 ? -14.782 -8.443 2.085 1.00 65.25 92 HIS A O 1
ATOM 731 N N . LEU A 1 93 ? -16.375 -9.967 2.507 1.00 67.31 93 LEU A N 1
ATOM 732 C CA . LEU A 1 93 ? -15.866 -10.942 1.539 1.00 67.31 93 LEU A CA 1
ATOM 733 C C . LEU A 1 93 ? -15.886 -10.387 0.111 1.00 67.31 93 LEU A C 1
ATOM 735 O O . LEU A 1 93 ? -14.932 -10.601 -0.637 1.00 67.31 93 LEU A O 1
ATOM 739 N N . LYS A 1 94 ? -16.943 -9.648 -0.246 1.00 69.06 94 LYS A N 1
ATOM 740 C CA . LYS A 1 94 ? -17.070 -8.995 -1.550 1.00 69.06 94 LYS A CA 1
ATOM 741 C C . LYS A 1 94 ? -16.030 -7.887 -1.741 1.00 69.06 94 LYS A C 1
ATOM 743 O O . LYS A 1 94 ? -15.370 -7.865 -2.774 1.00 69.06 94 LYS A O 1
ATOM 748 N N . ILE A 1 95 ? -15.834 -7.025 -0.740 1.00 60.91 95 ILE A N 1
ATOM 749 C CA . ILE A 1 95 ? -14.804 -5.972 -0.760 1.00 60.91 95 ILE A CA 1
ATOM 750 C C . ILE A 1 95 ? -13.407 -6.595 -0.879 1.00 60.91 95 ILE A C 1
ATOM 752 O O . ILE A 1 95 ? -12.607 -6.145 -1.693 1.00 60.91 95 ILE A O 1
ATOM 756 N N . ASP A 1 96 ? -13.116 -7.664 -0.132 1.00 55.09 96 ASP A N 1
ATOM 757 C CA . ASP A 1 96 ? -11.834 -8.375 -0.205 1.00 55.09 96 ASP A CA 1
ATOM 758 C C . ASP A 1 96 ? -11.596 -9.022 -1.582 1.00 55.09 96 ASP A C 1
ATOM 760 O O . ASP A 1 96 ? -10.456 -9.143 -2.041 1.00 55.09 96 ASP A O 1
ATOM 764 N N . GLU A 1 97 ? -12.648 -9.505 -2.245 1.00 64.56 97 GLU A N 1
ATOM 765 C CA . GLU A 1 97 ? -12.577 -10.041 -3.607 1.00 64.56 97 GLU A CA 1
ATOM 766 C C . GLU A 1 97 ? -12.334 -8.934 -4.643 1.00 64.56 97 GLU A C 1
ATOM 768 O O . GLU A 1 97 ? -11.374 -9.021 -5.414 1.00 64.56 97 GLU A O 1
ATOM 773 N N . GLU A 1 98 ? -13.133 -7.867 -4.615 1.00 62.75 98 GLU A N 1
ATOM 774 C CA . GLU A 1 98 ? -12.989 -6.704 -5.499 1.00 62.75 98 GLU A CA 1
ATOM 775 C C . GLU A 1 98 ? -11.607 -6.047 -5.329 1.00 62.75 98 GLU A C 1
ATOM 777 O O . GLU A 1 98 ? -10.914 -5.760 -6.310 1.00 62.75 98 GLU A O 1
ATOM 782 N N . PHE A 1 99 ? -11.132 -5.914 -4.088 1.00 58.44 99 PHE A N 1
ATOM 783 C CA . PHE A 1 99 ? -9.802 -5.394 -3.782 1.00 58.44 99 PHE A CA 1
ATOM 784 C C . PHE A 1 99 ? -8.682 -6.280 -4.346 1.00 58.44 99 PHE A C 1
ATOM 786 O O . PHE A 1 99 ? -7.715 -5.778 -4.930 1.00 58.44 99 PHE A O 1
ATOM 793 N N . ARG A 1 100 ? -8.799 -7.611 -4.224 1.00 58.22 100 ARG A N 1
ATOM 794 C CA . ARG A 1 100 ? -7.824 -8.546 -4.813 1.00 58.22 100 ARG A CA 1
ATOM 795 C C . ARG A 1 100 ? -7.731 -8.393 -6.330 1.00 58.22 100 ARG A C 1
ATOM 797 O O . ARG A 1 100 ? -6.627 -8.481 -6.877 1.00 58.22 100 ARG A O 1
ATOM 804 N N . GLU A 1 101 ? -8.840 -8.113 -7.009 1.00 63.44 101 GLU A N 1
ATOM 805 C CA . GLU A 1 101 ? -8.820 -7.827 -8.444 1.00 63.44 101 GLU A CA 1
ATOM 806 C C . GLU A 1 101 ? -8.134 -6.484 -8.758 1.00 63.44 101 GLU A C 1
ATOM 808 O O . GLU A 1 101 ? -7.276 -6.454 -9.646 1.00 63.44 101 GLU A O 1
ATOM 813 N N . VAL A 1 102 ? -8.372 -5.408 -7.993 1.00 61.53 102 VAL A N 1
ATOM 814 C CA . VAL A 1 102 ? -7.633 -4.129 -8.146 1.00 61.53 102 VAL A CA 1
ATOM 815 C C . VAL A 1 102 ? -6.123 -4.345 -8.034 1.00 61.53 102 VAL A C 1
ATOM 817 O O . VAL A 1 102 ? -5.348 -3.937 -8.909 1.00 61.53 102 VAL A O 1
ATOM 820 N N . VAL A 1 103 ? -5.691 -5.049 -6.985 1.00 55.62 103 VAL A N 1
ATOM 821 C CA . VAL A 1 103 ? -4.279 -5.374 -6.733 1.00 55.62 103 VAL A CA 1
ATOM 822 C C . VAL A 1 103 ? -3.678 -6.145 -7.912 1.00 55.62 103 VAL A C 1
ATOM 824 O O . VAL A 1 103 ? -2.573 -5.841 -8.373 1.00 55.62 103 VAL A O 1
ATOM 827 N N . LYS A 1 104 ? -4.415 -7.108 -8.466 1.00 64.38 104 LYS A N 1
ATOM 828 C CA . LYS A 1 104 ? -4.004 -7.914 -9.623 1.00 64.38 104 LYS A CA 1
ATOM 829 C C . LYS A 1 104 ? -3.901 -7.094 -10.913 1.00 64.38 104 LYS A C 1
ATOM 831 O O . LYS A 1 104 ? -2.932 -7.273 -11.658 1.00 64.38 104 LYS A O 1
ATOM 836 N N . HIS A 1 105 ? -4.842 -6.189 -11.185 1.00 66.25 105 HIS A N 1
ATOM 837 C CA . HIS A 1 105 ? -4.770 -5.284 -12.339 1.00 66.25 105 HIS A CA 1
ATOM 838 C C . HIS A 1 105 ? -3.574 -4.328 -12.226 1.00 66.25 105 HIS A C 1
ATOM 840 O O . HIS A 1 105 ? -2.797 -4.196 -13.177 1.00 66.25 105 HIS A O 1
ATOM 846 N N . ARG A 1 106 ? -3.330 -3.769 -11.035 1.00 62.00 106 ARG A N 1
ATOM 847 C CA . ARG A 1 106 ? -2.165 -2.914 -10.763 1.00 62.00 106 ARG A CA 1
ATOM 848 C C . ARG A 1 106 ? -0.841 -3.668 -10.908 1.00 62.00 106 ARG A C 1
ATOM 850 O O . ARG A 1 106 ? 0.088 -3.151 -11.530 1.00 62.00 106 ARG A O 1
ATOM 857 N N . LYS A 1 107 ? -0.767 -4.916 -10.427 1.00 62.59 107 LYS A N 1
ATOM 858 C CA . LYS A 1 107 ? 0.394 -5.804 -10.625 1.00 62.59 107 LYS A CA 1
ATOM 859 C C . LYS A 1 107 ? 0.702 -5.978 -12.110 1.00 62.59 107 LYS A C 1
ATOM 861 O O . LYS A 1 107 ? 1.843 -5.789 -12.526 1.00 62.59 107 LYS A O 1
ATOM 866 N N . ARG A 1 108 ? -0.312 -6.281 -12.926 1.00 67.81 108 ARG A N 1
ATOM 867 C CA . ARG A 1 108 ? -0.150 -6.428 -14.383 1.00 67.81 108 ARG A CA 1
ATOM 868 C C . ARG A 1 108 ? 0.324 -5.132 -15.046 1.00 67.81 108 ARG A C 1
ATOM 870 O O . ARG A 1 108 ? 1.188 -5.195 -15.921 1.00 67.81 108 ARG A O 1
ATOM 877 N N . ALA A 1 109 ? -0.192 -3.975 -14.630 1.00 67.12 109 ALA A N 1
ATOM 878 C CA . ALA A 1 109 ? 0.224 -2.678 -15.163 1.00 67.12 109 ALA A CA 1
ATOM 879 C C . ALA A 1 109 ? 1.701 -2.373 -14.845 1.00 67.12 109 ALA A C 1
ATOM 881 O O . ALA A 1 109 ? 2.467 -2.054 -15.754 1.00 67.12 109 ALA A O 1
ATOM 882 N N . LEU A 1 110 ? 2.131 -2.563 -13.592 1.00 67.06 110 LEU A N 1
ATOM 883 C CA . LEU A 1 110 ? 3.524 -2.359 -13.169 1.00 67.06 110 LEU A CA 1
ATOM 884 C C . LEU A 1 110 ? 4.494 -3.319 -13.873 1.00 67.06 110 LEU A C 1
ATOM 886 O O . LEU A 1 110 ? 5.529 -2.893 -14.382 1.00 67.06 110 LEU A O 1
ATOM 890 N N . GLN A 1 111 ? 4.138 -4.603 -13.966 1.00 67.75 111 GLN A N 1
ATOM 891 C CA . GLN A 1 111 ? 4.929 -5.599 -14.698 1.00 67.75 111 GLN A CA 1
ATOM 892 C C . GLN A 1 111 ? 5.093 -5.221 -16.172 1.00 67.75 111 GLN A C 1
ATOM 894 O O . GLN A 1 111 ? 6.187 -5.314 -16.728 1.00 67.75 111 GLN A O 1
ATOM 899 N N . THR A 1 112 ? 4.006 -4.777 -16.806 1.00 72.88 112 THR A N 1
ATOM 900 C CA . THR A 1 112 ? 4.035 -4.373 -18.215 1.00 72.88 112 THR A CA 1
ATOM 901 C C . THR A 1 112 ? 4.843 -3.088 -18.408 1.00 72.88 112 THR A C 1
ATOM 903 O O . THR A 1 112 ? 5.563 -2.993 -19.397 1.00 72.88 112 THR A O 1
ATOM 906 N N . SER A 1 113 ? 4.793 -2.151 -17.454 1.00 74.56 113 SER A N 1
ATOM 907 C CA . SER A 1 113 ? 5.578 -0.906 -17.456 1.00 74.56 113 SER A CA 1
ATOM 908 C C . SER A 1 113 ? 7.083 -1.161 -17.432 1.00 74.56 113 SER A C 1
ATOM 910 O O . SER A 1 113 ? 7.817 -0.603 -18.247 1.00 74.56 113 SER A O 1
ATOM 912 N N . LEU A 1 114 ? 7.541 -2.067 -16.556 1.00 72.56 114 LEU A N 1
ATOM 913 C CA . LEU A 1 114 ? 8.943 -2.481 -16.530 1.00 72.56 114 LEU A CA 1
ATOM 914 C C . LEU A 1 114 ? 9.333 -3.079 -17.880 1.00 72.56 114 LEU A C 1
ATOM 916 O O . LEU A 1 114 ? 10.223 -2.566 -18.536 1.00 72.56 114 LEU A O 1
ATOM 920 N N . ILE A 1 115 ? 8.630 -4.101 -18.369 1.00 78.38 115 ILE A N 1
ATOM 921 C CA . ILE A 1 115 ? 8.971 -4.721 -19.664 1.00 78.38 115 ILE A CA 1
ATOM 922 C C . ILE A 1 115 ? 9.008 -3.676 -20.795 1.00 78.38 115 ILE A C 1
ATOM 924 O O . ILE A 1 115 ? 9.913 -3.700 -21.629 1.00 78.38 115 ILE A O 1
ATOM 928 N N . TRP A 1 116 ? 8.060 -2.738 -20.801 1.00 84.38 116 TRP A N 1
ATOM 929 C CA . TRP A 1 116 ? 8.000 -1.654 -21.775 1.00 84.38 116 TRP A CA 1
ATOM 930 C C . TRP A 1 116 ? 9.226 -0.731 -21.719 1.00 84.38 116 TRP A C 1
ATOM 932 O O . TRP A 1 116 ? 9.791 -0.436 -22.771 1.00 84.38 116 TRP A O 1
ATOM 942 N N . SER A 1 117 ? 9.690 -0.325 -20.531 1.00 79.44 117 SER A N 1
ATOM 943 C CA . SER A 1 117 ? 10.849 0.572 -20.406 1.00 79.44 117 SER A CA 1
ATOM 944 C C . SER A 1 117 ? 12.135 -0.060 -20.952 1.00 79.44 117 SER A C 1
ATOM 946 O O . SER A 1 117 ? 12.889 0.593 -21.677 1.00 79.44 117 SER A O 1
ATOM 948 N N . TRP A 1 118 ? 12.341 -1.358 -20.713 1.00 83.00 118 TRP A N 1
ATOM 949 C CA . TRP A 1 118 ? 13.458 -2.109 -21.298 1.00 83.00 118 TRP A CA 1
ATOM 950 C C . TRP A 1 118 ? 13.332 -2.228 -22.823 1.00 83.00 118 TRP A C 1
ATOM 952 O O . TRP A 1 118 ? 14.327 -2.140 -23.539 1.00 83.00 118 TRP A O 1
ATOM 962 N N . TRP A 1 119 ? 12.116 -2.389 -23.351 1.00 89.00 119 TRP A N 1
ATOM 963 C CA . TRP A 1 119 ? 11.896 -2.454 -24.799 1.00 89.00 119 TRP A CA 1
ATOM 964 C C . TRP A 1 119 ? 12.145 -1.112 -25.491 1.00 89.00 119 TRP A C 1
ATOM 966 O O . TRP A 1 119 ? 12.691 -1.101 -26.593 1.00 89.00 119 TRP A O 1
ATOM 976 N N . VAL A 1 120 ? 11.812 0.011 -24.848 1.00 89.19 120 VAL A N 1
ATOM 977 C CA . VAL A 1 120 ? 12.180 1.351 -25.333 1.00 89.19 120 VAL A CA 1
ATOM 978 C C . VAL A 1 120 ? 13.699 1.500 -25.397 1.00 89.19 120 VAL A C 1
ATOM 980 O O . VAL A 1 120 ? 14.214 1.983 -26.404 1.00 89.19 120 VAL A O 1
ATOM 983 N N . LEU A 1 121 ? 14.426 1.033 -24.376 1.00 88.19 121 LEU A N 1
ATOM 984 C CA . LEU A 1 121 ? 15.890 1.087 -24.365 1.00 88.19 121 LEU A CA 1
ATOM 985 C C . LEU A 1 121 ? 16.502 0.320 -25.548 1.00 88.19 121 LEU A C 1
ATOM 987 O O . LEU A 1 121 ? 17.436 0.816 -26.173 1.00 88.19 121 LEU A O 1
ATOM 991 N N . ILE A 1 122 ? 15.940 -0.841 -25.908 1.00 89.44 122 ILE A N 1
ATOM 992 C CA . ILE A 1 122 ? 16.363 -1.607 -27.092 1.00 89.44 122 ILE A CA 1
ATOM 993 C C . ILE A 1 122 ? 16.143 -0.799 -28.378 1.00 89.44 122 ILE A C 1
ATOM 995 O O . ILE A 1 122 ? 17.046 -0.728 -29.208 1.00 89.44 122 ILE A O 1
ATOM 999 N N . VAL A 1 123 ? 14.978 -0.157 -28.547 1.00 91.88 123 VAL A N 1
ATOM 1000 C CA . VAL A 1 123 ? 14.711 0.696 -29.723 1.00 91.88 123 VAL A CA 1
ATOM 1001 C C . VAL A 1 123 ? 15.739 1.822 -29.812 1.00 91.88 123 VAL A C 1
ATOM 1003 O O . VAL A 1 123 ? 16.315 2.042 -30.875 1.00 91.88 123 VAL A O 1
ATOM 1006 N N . VAL A 1 124 ? 15.997 2.512 -28.697 1.00 91.38 124 VAL A N 1
ATOM 1007 C CA . VAL A 1 124 ? 16.974 3.606 -28.636 1.00 91.38 124 VAL A CA 1
ATOM 1008 C C . VAL A 1 124 ? 18.378 3.108 -28.988 1.00 91.38 124 VAL A C 1
ATOM 1010 O O . VAL A 1 124 ? 19.042 3.732 -29.813 1.00 91.38 124 VAL A O 1
ATOM 1013 N N . ALA A 1 125 ? 18.808 1.971 -28.437 1.00 87.75 125 ALA A N 1
ATOM 1014 C CA . ALA A 1 125 ? 20.112 1.381 -28.735 1.00 87.75 125 ALA A CA 1
ATOM 1015 C C . ALA A 1 125 ? 20.263 1.030 -30.225 1.00 87.75 125 ALA A C 1
ATOM 1017 O O . ALA A 1 125 ? 21.243 1.432 -30.846 1.00 87.75 125 ALA A O 1
ATOM 1018 N N . LEU A 1 126 ? 19.265 0.375 -30.831 1.00 90.25 126 LEU A N 1
ATOM 1019 C CA . LEU A 1 126 ? 19.281 0.028 -32.259 1.00 90.25 126 LEU A CA 1
ATOM 1020 C C . LEU A 1 126 ? 19.347 1.264 -33.168 1.00 90.25 126 LEU A C 1
ATOM 1022 O O . LEU A 1 126 ? 20.026 1.242 -34.196 1.00 90.25 126 LEU A O 1
ATOM 1026 N N . LEU A 1 127 ? 18.651 2.346 -32.800 1.00 90.88 127 LEU A N 1
ATOM 1027 C CA . LEU A 1 127 ? 18.699 3.610 -33.539 1.00 90.88 127 LEU A CA 1
ATOM 1028 C C . LEU A 1 127 ? 20.069 4.285 -33.421 1.00 90.88 127 LEU A C 1
ATOM 1030 O O . LEU A 1 127 ? 20.597 4.755 -34.429 1.00 90.88 127 LEU A O 1
ATOM 1034 N N . ILE A 1 128 ? 20.647 4.310 -32.216 1.00 87.50 128 ILE A N 1
ATOM 1035 C CA . ILE A 1 128 ? 21.994 4.842 -31.980 1.00 87.50 128 ILE A CA 1
ATOM 1036 C C . ILE A 1 128 ? 23.019 4.034 -32.780 1.00 87.50 128 ILE A C 1
ATOM 1038 O O . ILE A 1 128 ? 23.803 4.631 -33.511 1.00 87.50 128 ILE A O 1
ATOM 1042 N N . ASP A 1 129 ? 22.976 2.703 -32.726 1.00 85.12 129 ASP A N 1
ATOM 1043 C CA . ASP A 1 129 ? 23.879 1.836 -33.489 1.00 85.12 129 ASP A CA 1
ATOM 1044 C C . ASP A 1 129 ? 23.729 2.032 -34.997 1.00 85.12 129 ASP A C 1
ATOM 1046 O O . ASP A 1 129 ? 24.723 2.190 -35.706 1.00 85.12 129 ASP A O 1
ATOM 1050 N N . GLY A 1 130 ? 22.492 2.071 -35.502 1.00 87.56 130 GLY A N 1
ATOM 1051 C CA . GLY A 1 130 ? 22.223 2.323 -36.916 1.00 87.56 130 GLY A CA 1
ATOM 1052 C C . GLY A 1 130 ? 22.777 3.676 -37.371 1.00 87.56 130 GLY A C 1
ATOM 1053 O O . GLY A 1 130 ? 23.381 3.775 -38.443 1.00 87.56 130 GLY A O 1
ATOM 1054 N N . MET A 1 131 ? 22.634 4.710 -36.537 1.00 85.69 131 MET A N 1
ATOM 1055 C CA . MET A 1 131 ? 23.194 6.035 -36.791 1.00 85.69 131 MET A CA 1
ATOM 1056 C C . MET A 1 131 ? 24.726 6.014 -36.751 1.00 85.69 131 MET A C 1
ATOM 1058 O O . MET A 1 131 ? 25.364 6.497 -37.686 1.00 85.69 131 MET A O 1
ATOM 1062 N N . LEU A 1 132 ? 25.326 5.415 -35.721 1.00 82.25 132 LEU A N 1
ATOM 1063 C CA . LEU A 1 132 ? 26.777 5.298 -35.583 1.00 82.25 132 LEU A CA 1
ATOM 1064 C C . LEU A 1 132 ? 27.379 4.546 -36.770 1.00 82.25 132 LEU A C 1
ATOM 1066 O O . LEU A 1 132 ? 28.288 5.061 -37.403 1.00 82.25 132 LEU A O 1
ATOM 1070 N N . ILE A 1 133 ? 26.835 3.393 -37.157 1.00 83.12 133 ILE A N 1
ATOM 1071 C CA . ILE A 1 133 ? 27.343 2.598 -38.285 1.00 83.12 133 ILE A CA 1
ATOM 1072 C C . ILE A 1 133 ? 27.236 3.366 -39.612 1.00 83.12 133 ILE A C 1
ATOM 1074 O O . ILE A 1 133 ? 28.140 3.282 -40.445 1.00 83.12 133 ILE A O 1
ATOM 1078 N N . LYS A 1 134 ? 26.153 4.129 -39.826 1.00 84.38 134 LYS A N 1
ATOM 1079 C CA . LYS A 1 134 ? 25.946 4.875 -41.078 1.00 84.38 134 LYS A CA 1
ATOM 1080 C C . LYS A 1 134 ? 26.788 6.146 -41.175 1.00 84.38 134 LYS A C 1
ATOM 1082 O O . LYS A 1 134 ? 27.188 6.521 -42.279 1.00 84.38 134 LYS A O 1
ATOM 1087 N N . PHE A 1 135 ? 26.996 6.831 -40.053 1.00 82.81 135 PHE A N 1
ATOM 1088 C CA . PHE A 1 135 ? 27.627 8.149 -40.008 1.00 82.81 135 PHE A CA 1
ATOM 1089 C C . PHE A 1 135 ? 29.042 8.144 -39.427 1.00 82.81 135 PHE A C 1
ATOM 1091 O O . PHE A 1 135 ? 29.683 9.191 -39.500 1.00 82.81 135 PHE A O 1
ATOM 1098 N N . ALA A 1 136 ? 29.544 7.011 -38.916 1.00 76.62 136 ALA A N 1
ATOM 1099 C CA . ALA A 1 136 ? 30.878 6.897 -38.320 1.00 76.62 136 ALA A CA 1
ATOM 1100 C C . ALA A 1 136 ? 31.935 7.555 -39.204 1.00 76.62 136 ALA A C 1
ATOM 1102 O O . ALA A 1 136 ? 32.554 8.511 -38.758 1.00 76.62 136 ALA A O 1
ATOM 1103 N N . ASP A 1 137 ? 32.015 7.175 -40.484 1.00 75.38 137 ASP A N 1
ATOM 1104 C CA . ASP A 1 137 ? 33.018 7.681 -41.436 1.00 75.38 137 ASP A CA 1
ATOM 1105 C C . ASP A 1 137 ? 33.033 9.219 -41.593 1.00 75.38 137 ASP A C 1
ATOM 1107 O O . ASP A 1 137 ? 34.017 9.782 -42.066 1.00 75.38 137 ASP A O 1
ATOM 1111 N N . ARG A 1 138 ? 31.952 9.924 -41.218 1.00 78.94 138 ARG A N 1
ATOM 1112 C CA . ARG A 1 138 ? 31.873 11.397 -41.268 1.00 78.94 138 ARG A CA 1
ATOM 1113 C C . ARG A 1 138 ? 32.320 12.086 -39.981 1.00 78.94 138 ARG A C 1
ATOM 1115 O O . ARG A 1 138 ? 32.560 13.289 -40.013 1.00 78.94 138 ARG A O 1
ATOM 1122 N N . ILE A 1 139 ? 32.356 11.364 -38.863 1.00 72.00 139 ILE A N 1
ATOM 1123 C CA . ILE A 1 139 ? 32.603 11.918 -37.526 1.00 72.00 139 ILE A CA 1
ATOM 1124 C C . ILE A 1 139 ? 33.951 11.422 -36.989 1.00 72.00 139 ILE A C 1
ATOM 1126 O O . ILE A 1 139 ? 34.737 12.225 -36.494 1.00 72.00 139 ILE A O 1
ATOM 1130 N N . VAL A 1 140 ? 34.230 10.117 -37.089 1.00 76.19 140 VAL A N 1
ATOM 1131 C CA . VAL A 1 140 ? 35.423 9.456 -36.534 1.00 76.19 140 VAL A CA 1
ATOM 1132 C C . VAL A 1 140 ? 35.815 8.263 -37.409 1.00 76.19 140 VAL A C 1
ATOM 1134 O O . VAL A 1 140 ? 34.951 7.573 -37.938 1.00 76.19 140 VAL A O 1
ATOM 1137 N N . ASP A 1 141 ? 37.110 7.956 -37.509 1.00 83.19 141 ASP A N 1
ATOM 1138 C CA . ASP A 1 141 ? 37.549 6.681 -38.084 1.00 83.19 141 ASP A CA 1
ATOM 1139 C C . ASP A 1 141 ? 36.869 5.488 -37.357 1.00 83.19 141 ASP A C 1
ATOM 1141 O O . ASP A 1 141 ? 37.055 5.321 -36.146 1.00 83.19 141 ASP A O 1
ATOM 1145 N N . PRO A 1 142 ? 36.075 4.653 -38.051 1.00 80.56 142 PRO A N 1
ATOM 1146 C CA . PRO A 1 142 ? 35.262 3.610 -37.425 1.00 80.56 142 PRO A CA 1
ATOM 1147 C C . PRO A 1 142 ? 36.075 2.554 -36.685 1.00 80.56 142 PRO A C 1
ATOM 1149 O O . PRO A 1 142 ? 35.633 2.072 -35.645 1.00 80.56 142 PRO A O 1
ATOM 1152 N N . SER A 1 143 ? 37.255 2.189 -37.196 1.00 82.31 143 SER A N 1
ATOM 1153 C CA . SER A 1 143 ? 38.158 1.255 -36.514 1.00 82.31 143 SER A CA 1
ATOM 1154 C C . SER A 1 143 ? 38.630 1.823 -35.183 1.00 82.31 143 SER A C 1
ATOM 1156 O O . SER A 1 143 ? 38.585 1.138 -34.162 1.00 82.31 143 SER A O 1
ATOM 1158 N N . SER A 1 144 ? 39.028 3.094 -35.185 1.00 85.25 144 SER A N 1
ATOM 1159 C CA . SER A 1 144 ? 39.452 3.808 -33.983 1.00 85.25 144 SER A CA 1
ATOM 1160 C C . SER A 1 144 ? 38.304 3.952 -32.978 1.00 85.25 144 SER A C 1
ATOM 1162 O O . SER A 1 144 ? 38.491 3.729 -31.782 1.00 85.25 144 SER A O 1
ATOM 1164 N N . PHE A 1 145 ? 37.093 4.255 -33.454 1.00 84.31 145 PHE A N 1
ATOM 1165 C CA . PHE A 1 145 ? 35.902 4.367 -32.611 1.00 84.31 145 PHE A CA 1
ATOM 1166 C C . PHE A 1 145 ? 35.476 3.019 -32.012 1.00 84.31 145 PHE A C 1
ATOM 1168 O O . PHE A 1 145 ? 35.181 2.932 -30.821 1.00 84.31 145 PHE A O 1
ATOM 1175 N N . ALA A 1 146 ? 35.506 1.942 -32.797 1.00 86.94 146 ALA A N 1
ATOM 1176 C CA . ALA A 1 146 ? 35.219 0.602 -32.300 1.00 86.94 146 ALA A CA 1
ATOM 1177 C C . ALA A 1 146 ? 36.246 0.146 -31.254 1.00 86.94 146 ALA A C 1
ATOM 1179 O O . ALA A 1 146 ? 35.872 -0.392 -30.211 1.00 86.94 146 ALA A O 1
ATOM 1180 N N . LEU A 1 147 ? 37.534 0.424 -31.487 1.00 88.38 147 LEU A N 1
ATOM 1181 C CA . LEU A 1 147 ? 38.591 0.151 -30.516 1.00 88.38 147 LEU A CA 1
ATOM 1182 C C . LEU A 1 147 ? 38.393 0.951 -29.221 1.00 88.38 147 LEU A C 1
ATOM 1184 O O . LEU A 1 147 ? 38.657 0.426 -28.141 1.00 88.38 147 LEU A O 1
ATOM 1188 N N . MET A 1 148 ? 37.886 2.184 -29.308 1.00 89.06 148 MET A N 1
ATOM 1189 C CA . MET A 1 148 ? 37.516 2.991 -28.142 1.00 89.06 148 MET A CA 1
ATOM 1190 C C . MET A 1 148 ? 36.350 2.375 -27.351 1.00 89.06 148 MET A C 1
ATOM 1192 O O . MET A 1 148 ? 36.400 2.346 -26.126 1.00 89.06 148 MET A O 1
ATOM 1196 N N . LEU A 1 149 ? 35.317 1.844 -28.013 1.00 90.06 149 LEU A N 1
ATOM 1197 C CA . LEU A 1 149 ? 34.208 1.162 -27.327 1.00 90.06 149 LEU A CA 1
ATOM 1198 C C . LEU A 1 149 ? 34.665 -0.131 -26.642 1.00 90.06 149 LEU A C 1
ATOM 1200 O O . LEU A 1 149 ? 34.285 -0.396 -25.501 1.00 90.06 149 LEU A O 1
ATOM 1204 N N . VAL A 1 150 ? 35.516 -0.917 -27.309 1.00 92.12 150 VAL A N 1
ATOM 1205 C CA . VAL A 1 150 ? 36.089 -2.143 -26.736 1.00 92.12 150 VAL A CA 1
ATOM 1206 C C . VAL A 1 150 ? 37.030 -1.819 -25.573 1.00 92.12 150 VAL A C 1
ATOM 1208 O O . VAL A 1 150 ? 36.965 -2.479 -24.538 1.00 92.12 150 VAL A O 1
ATOM 1211 N N . SER A 1 151 ? 37.873 -0.789 -25.685 1.00 92.81 151 SER A N 1
ATOM 1212 C CA . SER A 1 151 ? 38.757 -0.384 -24.585 1.00 92.81 151 SER A CA 1
ATOM 1213 C C . SER A 1 151 ? 37.970 0.162 -23.393 1.00 92.81 151 SER A C 1
ATOM 1215 O O . SER A 1 151 ? 38.280 -0.175 -22.250 1.00 92.81 151 SER A O 1
ATOM 1217 N N . LEU A 1 152 ? 36.895 0.912 -23.648 1.00 93.94 152 LEU A N 1
ATOM 1218 C CA . LEU A 1 152 ? 35.965 1.357 -22.618 1.00 93.94 152 LEU A CA 1
ATOM 1219 C C . LEU A 1 152 ? 35.278 0.158 -21.947 1.00 93.94 152 LEU A C 1
ATOM 1221 O O . LEU A 1 152 ? 35.253 0.093 -20.724 1.00 93.94 152 LEU A O 1
ATOM 1225 N N . SER A 1 153 ? 34.798 -0.826 -22.713 1.00 95.38 153 SER A N 1
ATOM 1226 C CA . SER A 1 153 ? 34.242 -2.079 -22.181 1.00 95.38 153 SER A CA 1
ATOM 1227 C C . SER A 1 153 ? 35.217 -2.790 -21.233 1.00 95.38 153 SER A C 1
ATOM 1229 O O . SER A 1 153 ? 34.831 -3.164 -20.125 1.00 95.38 153 SER A O 1
ATOM 1231 N N . VAL A 1 154 ? 36.494 -2.907 -21.616 1.00 95.94 154 VAL A N 1
ATOM 1232 C CA . VAL A 1 154 ? 37.539 -3.490 -20.758 1.00 95.94 154 VAL A CA 1
ATOM 1233 C C . VAL A 1 154 ? 37.735 -2.664 -19.485 1.00 95.94 154 VAL A C 1
ATOM 1235 O O . VAL A 1 154 ? 37.843 -3.239 -18.403 1.00 95.94 154 VAL A O 1
ATOM 1238 N N . ALA A 1 155 ? 37.727 -1.331 -19.574 1.00 95.06 155 ALA A N 1
ATOM 1239 C CA . ALA A 1 155 ? 37.814 -0.468 -18.398 1.00 95.06 155 ALA A CA 1
ATOM 1240 C C . ALA A 1 155 ? 36.628 -0.684 -17.439 1.00 95.06 155 ALA A C 1
ATOM 1242 O O . ALA A 1 155 ? 36.843 -0.862 -16.241 1.00 95.06 155 ALA A O 1
ATOM 1243 N N . TRP A 1 156 ? 35.393 -0.753 -17.952 1.00 94.88 156 TRP A N 1
ATOM 1244 C CA . TRP A 1 156 ? 34.204 -1.063 -17.145 1.00 94.88 156 TRP A CA 1
ATOM 1245 C C . TRP A 1 156 ? 34.263 -2.465 -16.538 1.00 94.88 156 TRP A C 1
ATOM 1247 O O . TRP A 1 156 ? 33.883 -2.635 -15.384 1.00 94.88 156 TRP A O 1
ATOM 1257 N N . LEU A 1 157 ? 34.785 -3.458 -17.262 1.00 94.00 157 LEU A N 1
ATOM 1258 C CA . LEU A 1 157 ? 34.981 -4.810 -16.736 1.00 94.00 157 LEU A CA 1
ATOM 1259 C C . LEU A 1 157 ? 35.965 -4.814 -15.558 1.00 94.00 157 LEU A C 1
ATOM 1261 O O . LEU A 1 157 ? 35.684 -5.416 -14.524 1.00 94.00 157 LEU A O 1
ATOM 1265 N N . VAL A 1 158 ? 37.094 -4.114 -15.695 1.00 94.88 158 VAL A N 1
ATOM 1266 C CA . VAL A 1 158 ? 38.095 -3.972 -14.629 1.00 94.88 158 VAL A CA 1
ATOM 1267 C C . VAL A 1 158 ? 37.493 -3.259 -13.418 1.00 94.88 158 VAL A C 1
ATOM 1269 O O . VAL A 1 158 ? 37.631 -3.750 -12.299 1.00 94.88 158 VAL A O 1
ATOM 1272 N N . ILE A 1 159 ? 36.769 -2.155 -13.631 1.00 93.12 159 ILE A N 1
ATOM 1273 C CA . ILE A 1 159 ? 36.042 -1.446 -12.567 1.00 93.12 159 ILE A CA 1
ATOM 1274 C C . ILE A 1 159 ? 35.042 -2.385 -11.882 1.00 93.12 159 ILE A C 1
ATOM 1276 O O . ILE A 1 159 ? 35.018 -2.445 -10.658 1.00 93.12 159 ILE A O 1
ATOM 1280 N N . GLY A 1 160 ? 34.266 -3.159 -12.643 1.00 87.44 160 GLY A N 1
ATOM 1281 C CA . GLY A 1 160 ? 33.318 -4.137 -12.107 1.00 87.44 160 GLY A CA 1
ATOM 1282 C C . GLY A 1 160 ? 33.990 -5.187 -11.226 1.00 87.44 160 GLY A C 1
ATOM 1283 O O . GLY A 1 160 ? 33.517 -5.460 -10.126 1.00 87.44 160 GLY A O 1
ATOM 1284 N N . ILE A 1 161 ? 35.135 -5.724 -11.657 1.00 89.31 161 ILE A N 1
ATOM 1285 C CA . ILE A 1 161 ? 35.939 -6.663 -10.859 1.00 89.31 161 ILE A CA 1
ATOM 1286 C C . ILE A 1 161 ? 36.401 -6.005 -9.550 1.00 89.31 161 ILE A C 1
ATOM 1288 O O . ILE A 1 161 ? 36.266 -6.607 -8.486 1.00 89.31 161 ILE A O 1
ATOM 1292 N N . PHE A 1 162 ? 36.890 -4.761 -9.597 1.00 89.38 162 PHE A N 1
ATOM 1293 C CA . PHE A 1 162 ? 37.266 -4.023 -8.388 1.00 89.38 162 PHE A CA 1
ATOM 1294 C C . PHE A 1 162 ? 36.075 -3.762 -7.463 1.00 89.38 162 PHE A C 1
ATOM 1296 O O . PHE A 1 162 ? 36.229 -3.914 -6.256 1.00 89.38 162 PHE A O 1
ATOM 1303 N N . LEU A 1 163 ? 34.898 -3.419 -7.994 1.00 86.06 163 LEU A N 1
ATOM 1304 C CA . LEU A 1 163 ? 33.683 -3.210 -7.197 1.00 86.06 163 LEU A CA 1
ATOM 1305 C C . LEU A 1 163 ? 33.212 -4.491 -6.496 1.00 86.06 163 LEU A C 1
ATOM 1307 O O . LEU A 1 163 ? 32.654 -4.413 -5.408 1.00 86.06 163 LEU A O 1
ATOM 1311 N N . VAL A 1 164 ? 33.449 -5.662 -7.093 1.00 83.38 164 VAL A N 1
ATOM 1312 C CA . VAL A 1 164 ? 33.128 -6.956 -6.469 1.00 83.38 164 VAL A CA 1
ATOM 1313 C C . VAL A 1 164 ? 34.149 -7.334 -5.392 1.00 83.38 164 VAL A C 1
ATOM 1315 O O . VAL A 1 164 ? 33.777 -7.897 -4.366 1.00 83.38 164 VAL A O 1
ATOM 1318 N N . ILE A 1 165 ? 35.435 -7.056 -5.620 1.00 84.25 165 ILE A N 1
ATOM 1319 C CA . ILE A 1 165 ? 36.517 -7.464 -4.709 1.00 84.25 165 ILE A CA 1
ATOM 1320 C C . ILE A 1 165 ? 36.667 -6.497 -3.529 1.00 84.25 165 ILE A C 1
ATOM 1322 O O . ILE A 1 165 ? 36.918 -6.926 -2.403 1.00 84.25 165 ILE A O 1
ATOM 1326 N N . LEU A 1 166 ? 36.569 -5.190 -3.777 1.00 83.56 166 LEU A N 1
ATOM 1327 C CA . LEU A 1 166 ? 36.786 -4.170 -2.759 1.00 83.56 166 LEU A CA 1
ATOM 1328 C C . LEU A 1 166 ? 35.503 -3.937 -1.953 1.00 83.56 166 LEU A C 1
ATOM 1330 O O . LEU A 1 166 ? 34.436 -3.768 -2.540 1.00 83.56 166 LEU A O 1
ATOM 1334 N N . PRO A 1 167 ? 35.588 -3.801 -0.618 1.00 79.94 167 PRO A N 1
ATOM 1335 C CA . PRO A 1 167 ? 34.448 -3.453 0.226 1.00 79.94 167 PRO A CA 1
ATOM 1336 C C . PRO A 1 167 ? 34.139 -1.946 0.144 1.00 79.94 167 PRO A C 1
ATOM 1338 O O . PRO A 1 167 ? 34.065 -1.250 1.156 1.00 79.94 167 PRO A O 1
ATOM 1341 N N . TRP A 1 168 ? 33.987 -1.416 -1.073 1.00 78.88 168 TRP A N 1
ATOM 1342 C CA . TRP A 1 168 ? 33.820 0.015 -1.349 1.00 78.88 168 TRP A CA 1
ATOM 1343 C C . TRP A 1 168 ? 32.576 0.606 -0.673 1.00 78.88 168 TRP A C 1
ATOM 1345 O O . TRP A 1 168 ? 32.582 1.763 -0.262 1.00 78.88 168 TRP A O 1
ATOM 1355 N N . ARG A 1 169 ? 31.529 -0.204 -0.486 1.00 73.19 169 ARG A N 1
ATOM 1356 C CA . ARG A 1 169 ? 30.304 0.198 0.219 1.00 73.19 169 ARG A CA 1
ATOM 1357 C C . ARG A 1 169 ? 30.545 0.516 1.687 1.00 73.19 169 ARG A C 1
ATOM 1359 O O . ARG A 1 169 ? 29.981 1.483 2.185 1.00 73.19 169 ARG A O 1
ATOM 1366 N N . ASN A 1 170 ? 31.428 -0.239 2.343 1.00 73.00 170 ASN A N 1
ATOM 1367 C CA . ASN A 1 170 ? 31.784 -0.006 3.742 1.00 73.00 170 ASN A CA 1
ATOM 1368 C C . ASN A 1 170 ? 32.505 1.338 3.895 1.00 73.00 170 ASN A C 1
ATOM 1370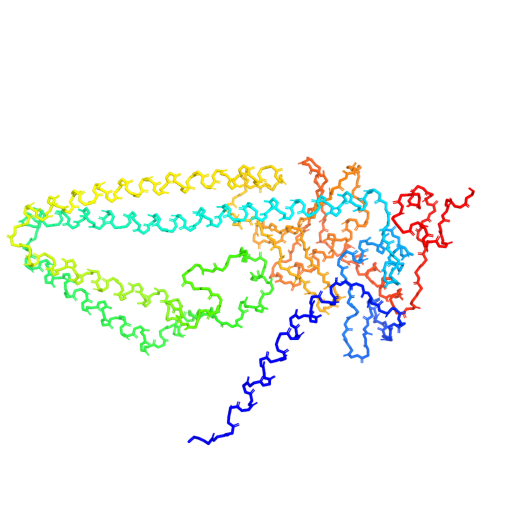 O O . ASN A 1 170 ? 32.300 2.035 4.880 1.00 73.00 170 ASN A O 1
ATOM 1374 N N . ALA A 1 171 ? 33.323 1.709 2.905 1.00 76.44 171 ALA A N 1
ATOM 1375 C CA . ALA A 1 171 ? 34.050 2.975 2.894 1.00 76.44 171 ALA A CA 1
ATOM 1376 C C . ALA A 1 171 ? 33.147 4.197 2.643 1.00 76.44 171 ALA A C 1
ATOM 1378 O O . ALA A 1 171 ? 33.507 5.301 3.035 1.00 76.44 171 ALA A O 1
ATOM 1379 N N . LEU A 1 172 ? 31.989 4.007 2.001 1.00 74.75 172 LEU A N 1
ATOM 1380 C CA . LEU A 1 172 ? 31.004 5.062 1.733 1.00 74.75 172 LEU A CA 1
ATOM 1381 C C . LEU A 1 172 ? 29.807 5.034 2.697 1.00 74.75 172 LEU A C 1
ATOM 1383 O O . LEU A 1 172 ? 28.827 5.729 2.454 1.00 74.75 172 LEU A O 1
ATOM 1387 N N . GLU A 1 173 ? 29.843 4.190 3.735 1.00 67.44 173 GLU A N 1
ATOM 1388 C CA . GLU A 1 173 ? 28.702 3.918 4.628 1.00 67.44 173 GLU A CA 1
ATOM 1389 C C . GLU A 1 173 ? 27.416 3.486 3.879 1.00 67.44 173 GLU A C 1
ATOM 1391 O O . GLU A 1 173 ? 26.320 3.458 4.434 1.00 67.44 173 GLU A O 1
ATOM 1396 N N . MET A 1 174 ? 27.538 3.062 2.615 1.00 61.09 174 MET A N 1
ATOM 1397 C CA . MET A 1 174 ? 26.441 2.632 1.741 1.00 61.09 174 MET A CA 1
ATOM 1398 C C . MET A 1 174 ? 26.095 1.155 1.958 1.00 61.09 174 MET A C 1
ATOM 1400 O O . MET A 1 174 ? 25.950 0.375 1.010 1.00 61.09 174 MET A O 1
ATOM 1404 N N . ASN A 1 175 ? 25.978 0.740 3.217 1.00 55.97 175 ASN A N 1
ATOM 1405 C CA . ASN A 1 175 ? 25.597 -0.624 3.544 1.00 55.97 175 ASN A CA 1
ATOM 1406 C C . ASN A 1 175 ? 24.115 -0.824 3.222 1.00 55.97 175 ASN A C 1
ATOM 1408 O O . ASN A 1 175 ? 23.234 -0.564 4.041 1.00 55.97 175 ASN A O 1
ATOM 1412 N N . VAL A 1 176 ? 23.844 -1.303 2.008 1.00 50.75 176 VAL A N 1
ATOM 1413 C CA . VAL A 1 176 ? 22.525 -1.777 1.591 1.00 50.75 176 VAL A CA 1
ATOM 1414 C C . VAL A 1 176 ? 22.213 -3.049 2.386 1.00 50.75 176 VAL A C 1
ATOM 1416 O O . VAL A 1 176 ? 22.467 -4.161 1.932 1.00 50.75 176 VAL A O 1
ATOM 1419 N N . HIS A 1 177 ? 21.670 -2.892 3.593 1.00 45.72 177 HIS A N 1
ATOM 1420 C CA . HIS A 1 177 ? 21.138 -3.979 4.417 1.00 45.72 177 HIS A CA 1
ATOM 1421 C C . HIS A 1 177 ? 19.793 -4.460 3.848 1.00 45.72 177 HIS A C 1
ATOM 1423 O O . HIS A 1 177 ? 18.762 -4.395 4.508 1.00 45.72 177 HIS A O 1
ATOM 1429 N N . ARG A 1 178 ? 19.771 -4.907 2.586 1.00 46.09 178 ARG A N 1
ATOM 1430 C CA . ARG A 1 178 ? 18.557 -5.427 1.934 1.00 46.09 178 ARG A CA 1
ATOM 1431 C C . ARG A 1 178 ? 18.522 -6.950 1.936 1.00 46.09 178 ARG A C 1
ATOM 1433 O O . ARG A 1 178 ? 18.319 -7.598 0.914 1.00 46.09 178 ARG A O 1
ATOM 1440 N N . GLY A 1 179 ? 18.752 -7.507 3.110 1.00 43.53 179 GLY A N 1
ATOM 1441 C CA . GLY A 1 179 ? 18.612 -8.922 3.389 1.00 43.53 179 GLY A CA 1
ATOM 1442 C C . GLY A 1 179 ? 18.595 -9.086 4.896 1.00 43.53 179 GLY A C 1
ATOM 1443 O O . GLY A 1 179 ? 19.532 -8.648 5.553 1.00 43.53 179 GLY A O 1
ATOM 1444 N N . ASP A 1 180 ? 17.522 -9.681 5.404 1.00 41.81 180 ASP A N 1
ATOM 1445 C CA . ASP A 1 180 ? 17.337 -10.153 6.785 1.00 41.81 180 ASP A CA 1
ATOM 1446 C C . ASP A 1 180 ? 16.754 -9.190 7.833 1.00 41.81 180 ASP A C 1
ATOM 1448 O O . ASP A 1 180 ? 16.380 -9.652 8.896 1.00 41.81 180 ASP A O 1
ATOM 1452 N N . LYS A 1 181 ? 16.587 -7.883 7.569 1.00 38.31 181 LYS A N 1
ATOM 1453 C CA . LYS A 1 181 ? 15.860 -6.995 8.514 1.00 38.31 181 LYS A CA 1
ATOM 1454 C C . LYS A 1 181 ? 14.553 -6.404 8.008 1.00 38.31 181 LYS A C 1
ATOM 1456 O O . LYS A 1 181 ? 13.760 -5.959 8.820 1.00 38.31 181 LYS A O 1
ATOM 1461 N N . SER A 1 182 ? 14.293 -6.411 6.700 1.00 43.44 182 SER A N 1
ATOM 1462 C CA . SER A 1 182 ? 13.009 -5.900 6.196 1.00 43.44 182 SER A CA 1
ATOM 1463 C C . SER A 1 182 ? 11.874 -6.919 6.313 1.00 43.44 182 SER A C 1
ATOM 1465 O O . SER A 1 182 ? 10.731 -6.542 6.120 1.00 43.44 182 SER A O 1
ATOM 1467 N N . ALA A 1 183 ? 12.171 -8.194 6.586 1.00 41.88 183 ALA A N 1
ATOM 1468 C CA . ALA A 1 183 ? 11.142 -9.181 6.916 1.00 41.88 183 ALA A CA 1
ATOM 1469 C C . ALA A 1 183 ? 10.597 -8.979 8.344 1.00 41.88 183 ALA A C 1
ATOM 1471 O O . ALA A 1 183 ? 9.465 -9.353 8.615 1.00 41.88 183 ALA A O 1
ATOM 1472 N N . ASP A 1 184 ? 11.384 -8.332 9.214 1.00 42.84 184 ASP A N 1
ATOM 1473 C CA . ASP A 1 184 ? 11.044 -8.067 10.616 1.00 42.84 184 ASP A CA 1
ATOM 1474 C C . ASP A 1 184 ? 10.783 -6.572 10.891 1.00 42.84 184 ASP A C 1
ATOM 1476 O O . ASP A 1 184 ? 10.569 -6.186 12.039 1.00 42.84 184 ASP A O 1
ATOM 1480 N N . ASP A 1 185 ? 10.828 -5.708 9.867 1.00 45.16 185 ASP A N 1
ATOM 1481 C CA . ASP A 1 185 ? 10.464 -4.296 9.994 1.00 45.16 185 ASP A CA 1
ATOM 1482 C C . ASP A 1 185 ? 8.951 -4.159 9.745 1.00 45.16 185 ASP A C 1
ATOM 1484 O O . ASP A 1 185 ? 8.516 -4.231 8.591 1.00 45.16 185 ASP A O 1
ATOM 1488 N N . PRO A 1 186 ? 8.125 -3.943 10.785 1.00 48.75 186 PRO A N 1
ATOM 1489 C CA . PRO A 1 186 ? 6.677 -3.827 10.625 1.00 48.75 186 PRO A CA 1
ATOM 1490 C C . PRO A 1 186 ? 6.277 -2.640 9.731 1.00 48.75 186 PRO A C 1
ATOM 1492 O O . PRO A 1 186 ? 5.172 -2.613 9.184 1.00 48.75 186 PRO A O 1
ATOM 1495 N N . MET A 1 187 ? 7.174 -1.669 9.522 1.00 46.81 187 MET A N 1
ATOM 1496 C CA . MET A 1 187 ? 6.974 -0.590 8.561 1.00 46.81 187 MET A CA 1
ATOM 1497 C C . MET A 1 187 ? 7.155 -1.066 7.111 1.00 46.81 187 MET A C 1
ATOM 1499 O O . MET A 1 187 ? 6.479 -0.566 6.211 1.00 46.81 187 MET A O 1
ATOM 1503 N N . TRP A 1 188 ? 7.995 -2.072 6.861 1.00 41.91 188 TRP A N 1
ATOM 1504 C CA . TRP A 1 188 ? 8.142 -2.693 5.544 1.00 41.91 188 TRP A CA 1
ATOM 1505 C C . TRP A 1 188 ? 6.879 -3.453 5.124 1.00 41.91 188 TRP A C 1
ATOM 1507 O O . TRP A 1 188 ? 6.484 -3.358 3.962 1.00 41.91 188 TRP A O 1
ATOM 1517 N N . ASP A 1 189 ? 6.173 -4.078 6.066 1.00 43.84 189 ASP A N 1
ATOM 1518 C CA . ASP A 1 189 ? 4.847 -4.682 5.854 1.00 43.84 189 ASP A CA 1
ATOM 1519 C C . ASP A 1 189 ? 3.735 -3.644 5.600 1.00 43.84 189 ASP A C 1
ATOM 1521 O O . ASP A 1 189 ? 2.737 -3.939 4.946 1.00 43.84 189 ASP A O 1
ATOM 1525 N N . LEU A 1 190 ? 3.897 -2.404 6.079 1.00 44.03 190 LEU A N 1
ATOM 1526 C CA . LEU A 1 190 ? 3.019 -1.275 5.731 1.00 44.03 190 LEU A CA 1
ATOM 1527 C C . LEU A 1 190 ? 3.286 -0.715 4.331 1.00 44.03 190 LEU A C 1
ATOM 1529 O O . LEU A 1 190 ? 2.405 -0.115 3.716 1.00 44.03 190 LEU A O 1
ATOM 1533 N N . ILE A 1 191 ? 4.536 -0.800 3.873 1.00 39.09 191 ILE A N 1
ATOM 1534 C CA . ILE A 1 191 ? 5.047 -0.100 2.687 1.00 39.09 191 ILE A CA 1
ATOM 1535 C C . ILE A 1 191 ? 5.111 -1.024 1.472 1.00 39.09 191 ILE A C 1
ATOM 1537 O O . ILE A 1 191 ? 5.053 -0.536 0.334 1.00 39.09 191 ILE A O 1
ATOM 1541 N N . THR A 1 192 ? 5.233 -2.329 1.681 1.00 38.84 192 THR A N 1
ATOM 1542 C CA . THR A 1 192 ? 5.245 -3.280 0.585 1.00 38.84 192 THR A CA 1
ATOM 1543 C C . THR A 1 192 ? 3.836 -3.402 0.029 1.00 38.84 192 THR A C 1
ATOM 1545 O O . THR A 1 192 ? 2.880 -3.699 0.744 1.00 38.84 192 THR A O 1
ATOM 1548 N N . PRO A 1 193 ? 3.644 -3.166 -1.275 1.00 41.38 193 PRO A N 1
ATOM 1549 C CA . PRO A 1 193 ? 2.471 -3.747 -1.885 1.00 41.38 193 PRO A CA 1
ATOM 1550 C C . PRO A 1 193 ? 2.581 -5.272 -1.728 1.00 41.38 193 PRO A C 1
ATOM 1552 O O . PRO A 1 193 ? 3.695 -5.791 -1.717 1.00 41.38 193 PRO A O 1
ATOM 1555 N N . ALA A 1 194 ? 1.453 -5.979 -1.628 1.00 40.16 194 ALA A N 1
ATOM 1556 C CA . ALA A 1 194 ? 1.366 -7.444 -1.564 1.00 40.16 194 ALA A CA 1
ATOM 1557 C C . ALA A 1 194 ? 1.880 -8.127 -2.858 1.00 40.16 194 ALA A C 1
ATOM 1559 O O . ALA A 1 194 ? 1.166 -8.862 -3.544 1.00 40.16 194 ALA A O 1
ATOM 1560 N N . PHE A 1 195 ? 3.101 -7.806 -3.273 1.00 46.47 195 PHE A N 1
ATOM 1561 C CA . PHE A 1 195 ? 3.719 -8.162 -4.530 1.00 46.47 195 PHE A CA 1
ATOM 1562 C C . PHE A 1 195 ? 5.055 -8.830 -4.239 1.00 46.47 195 PHE A C 1
ATOM 1564 O O . PHE A 1 195 ? 6.055 -8.170 -3.968 1.00 46.47 195 PHE A O 1
ATOM 1571 N N . GLU A 1 196 ? 5.088 -10.143 -4.424 1.00 42.38 196 GLU A N 1
ATOM 1572 C CA . GLU A 1 196 ? 6.340 -10.848 -4.663 1.00 42.38 196 GLU A CA 1
ATOM 1573 C C . GLU A 1 196 ? 7.021 -10.273 -5.925 1.00 42.38 196 GLU A C 1
ATOM 1575 O O . GLU A 1 196 ? 6.358 -10.120 -6.970 1.00 42.38 196 GLU A O 1
ATOM 1580 N N . PRO A 1 197 ? 8.325 -9.945 -5.871 1.00 46.12 197 PRO A N 1
ATOM 1581 C CA . PRO A 1 197 ? 9.072 -9.508 -7.041 1.00 46.12 197 PRO A CA 1
ATOM 1582 C C . PRO A 1 197 ? 9.062 -10.609 -8.109 1.00 46.12 197 PRO A C 1
ATOM 1584 O O . PRO A 1 197 ? 9.428 -11.748 -7.851 1.00 46.12 197 PRO A O 1
ATOM 1587 N N . VAL A 1 198 ? 8.686 -10.279 -9.348 1.00 51.91 198 VAL A N 1
ATOM 1588 C CA . VAL A 1 198 ? 8.609 -11.268 -10.449 1.00 51.91 198 VAL A CA 1
ATOM 1589 C C . VAL A 1 198 ? 9.966 -11.873 -10.792 1.00 51.91 198 VAL A C 1
ATOM 1591 O O . VAL A 1 198 ? 10.053 -13.026 -11.198 1.00 51.91 198 VAL A O 1
ATOM 1594 N N . ILE A 1 199 ? 11.016 -11.063 -10.680 1.00 43.47 199 ILE A N 1
ATOM 1595 C CA . ILE A 1 199 ? 12.375 -11.437 -11.077 1.00 43.47 199 ILE A CA 1
ATOM 1596 C C . ILE A 1 199 ? 13.082 -12.180 -9.928 1.00 43.47 199 ILE A C 1
ATOM 1598 O O . ILE A 1 199 ? 14.007 -12.943 -10.183 1.00 43.47 199 ILE A O 1
ATOM 1602 N N . GLU A 1 200 ? 12.616 -12.010 -8.683 1.00 52.19 200 GLU A N 1
ATOM 1603 C CA . GLU A 1 200 ? 13.185 -12.620 -7.474 1.00 52.19 200 GLU A CA 1
ATOM 1604 C C . GLU A 1 200 ? 12.067 -12.889 -6.442 1.00 52.19 200 GLU A C 1
ATOM 1606 O O . GLU A 1 200 ? 11.882 -12.083 -5.529 1.00 52.19 200 GLU A O 1
ATOM 1611 N N . PRO A 1 201 ? 11.282 -13.976 -6.584 1.00 52.16 201 PRO A N 1
ATOM 1612 C CA . PRO A 1 201 ? 10.297 -14.354 -5.566 1.00 52.16 201 PRO A CA 1
ATOM 1613 C C . PRO A 1 201 ? 10.988 -14.619 -4.218 1.00 52.16 201 PRO A C 1
ATOM 1615 O O . PRO A 1 201 ? 12.190 -14.880 -4.185 1.00 52.16 201 PRO A O 1
ATOM 1618 N N . GLU A 1 202 ? 10.258 -14.581 -3.100 1.00 42.38 202 GLU A N 1
ATOM 1619 C CA . GLU A 1 202 ? 10.844 -14.690 -1.745 1.00 42.38 202 GLU A CA 1
ATOM 1620 C C . GLU A 1 202 ? 11.698 -15.954 -1.532 1.00 42.38 202 GLU A C 1
ATOM 1622 O O . GLU A 1 202 ? 12.694 -15.935 -0.809 1.00 42.38 202 GLU A O 1
ATOM 1627 N N . GLU A 1 203 ? 11.383 -17.043 -2.234 1.00 41.69 203 GLU A N 1
ATOM 1628 C CA . GLU A 1 203 ? 12.136 -18.301 -2.178 1.00 41.69 203 GLU A CA 1
ATOM 1629 C C . GLU A 1 203 ? 13.414 -18.306 -3.050 1.00 41.69 203 GLU A C 1
ATOM 1631 O O . GLU A 1 203 ? 14.185 -19.273 -3.044 1.00 41.69 203 GLU A O 1
ATOM 1636 N N . PHE A 1 204 ? 13.689 -17.231 -3.798 1.00 45.41 204 PHE A N 1
ATOM 1637 C CA . PHE A 1 204 ? 14.810 -17.147 -4.733 1.00 45.41 204 PHE A CA 1
ATOM 1638 C C . PHE A 1 204 ? 16.159 -16.987 -4.010 1.00 45.41 204 PHE A C 1
ATOM 1640 O O . PHE A 1 204 ? 16.614 -15.905 -3.609 1.00 45.41 204 PHE A O 1
ATOM 1647 N N . ARG A 1 205 ? 16.866 -18.109 -3.853 1.00 42.72 205 ARG A N 1
ATOM 1648 C CA . ARG A 1 205 ? 18.229 -18.147 -3.310 1.00 42.72 205 ARG A CA 1
ATOM 1649 C C . ARG A 1 205 ? 19.263 -17.725 -4.360 1.00 42.72 205 ARG A C 1
ATOM 1651 O O . ARG A 1 205 ? 19.883 -18.567 -4.995 1.00 42.72 205 ARG A O 1
ATOM 1658 N N . GLY A 1 206 ? 19.487 -16.412 -4.467 1.00 53.59 206 GLY A N 1
ATOM 1659 C CA . GLY A 1 206 ? 20.601 -15.824 -5.227 1.00 53.59 206 GLY A CA 1
ATOM 1660 C C . GLY A 1 206 ? 20.131 -14.781 -6.235 1.00 53.59 206 GLY A C 1
ATOM 1661 O O . GLY A 1 206 ? 19.922 -15.111 -7.391 1.00 53.59 206 GLY A O 1
ATOM 1662 N N . GLY A 1 207 ? 19.968 -13.535 -5.783 1.00 50.06 207 GLY A N 1
ATOM 1663 C CA . GLY A 1 207 ? 19.466 -12.416 -6.582 1.00 50.06 207 GLY A CA 1
ATOM 1664 C C . GLY A 1 207 ? 20.553 -11.637 -7.321 1.00 50.06 207 GLY A C 1
ATOM 1665 O O . GLY A 1 207 ? 21.648 -11.442 -6.791 1.00 50.06 207 GLY A O 1
ATOM 1666 N N . TRP A 1 208 ? 20.214 -11.105 -8.494 1.00 50.19 208 TRP A N 1
ATOM 1667 C CA . TRP A 1 208 ? 20.988 -10.079 -9.203 1.00 50.19 208 TRP A CA 1
ATOM 1668 C C . TRP A 1 208 ? 21.180 -8.862 -8.282 1.00 50.19 208 TRP A C 1
ATOM 1670 O O . TRP A 1 208 ? 22.255 -8.267 -8.224 1.00 50.19 208 TRP A O 1
ATOM 1680 N N . TRP A 1 209 ? 20.174 -8.565 -7.454 1.00 49.31 209 TRP A N 1
ATOM 1681 C CA . TRP A 1 209 ? 20.225 -7.484 -6.468 1.00 49.31 209 TRP A CA 1
ATOM 1682 C C . TRP A 1 209 ? 20.948 -7.856 -5.161 1.00 49.31 209 TRP A C 1
ATOM 1684 O O . TRP A 1 209 ? 21.279 -6.951 -4.396 1.00 49.31 209 TRP A O 1
ATOM 1694 N N . LYS A 1 210 ? 21.264 -9.142 -4.914 1.00 52.50 210 LYS A N 1
ATOM 1695 C CA . LYS A 1 210 ? 22.097 -9.569 -3.764 1.00 52.50 210 LYS A CA 1
ATOM 1696 C C . LYS A 1 210 ? 23.581 -9.259 -3.977 1.00 52.50 210 LYS A C 1
ATOM 1698 O O . LYS A 1 210 ? 24.266 -8.917 -3.020 1.00 52.50 210 LYS A O 1
ATOM 1703 N N . VAL A 1 211 ? 24.065 -9.350 -5.220 1.00 54.31 211 VAL A N 1
ATOM 1704 C CA . VAL A 1 211 ? 25.412 -8.886 -5.616 1.00 54.31 211 VAL A CA 1
ATOM 1705 C C . VAL A 1 211 ? 25.445 -7.355 -5.667 1.00 54.31 211 VAL A C 1
ATOM 1707 O O . VAL A 1 211 ? 26.414 -6.735 -5.234 1.00 54.31 211 VAL A O 1
ATOM 1710 N N . GLY A 1 212 ? 24.336 -6.740 -6.088 1.00 63.97 212 GLY A N 1
ATOM 1711 C CA . GLY A 1 212 ? 24.160 -5.296 -6.095 1.00 63.97 212 GLY A CA 1
ATOM 1712 C C . GLY A 1 212 ? 23.778 -4.720 -7.443 1.00 63.97 212 GLY A C 1
ATOM 1713 O O . GLY A 1 212 ? 24.261 -5.154 -8.486 1.00 63.97 212 GLY A O 1
ATOM 1714 N N . SER A 1 213 ? 22.925 -3.698 -7.413 1.00 68.75 213 SER A N 1
ATOM 1715 C CA . SER A 1 213 ? 22.448 -2.999 -8.609 1.00 68.75 213 SER A CA 1
ATOM 1716 C C . SER A 1 213 ? 23.574 -2.381 -9.434 1.00 68.75 213 SER A C 1
ATOM 1718 O O . SER A 1 213 ? 23.549 -2.430 -10.664 1.00 68.75 213 SER A O 1
ATOM 1720 N N . VAL A 1 214 ? 24.560 -1.797 -8.755 1.00 77.69 214 VAL A N 1
ATOM 1721 C CA . VAL A 1 214 ? 25.659 -1.050 -9.369 1.00 77.69 214 VAL A CA 1
ATOM 1722 C C . VAL A 1 214 ? 26.596 -2.003 -10.103 1.00 77.69 214 VAL A C 1
ATOM 1724 O O . VAL A 1 214 ? 26.905 -1.782 -11.270 1.00 77.69 214 VAL A O 1
ATOM 1727 N N . GLU A 1 215 ? 26.983 -3.096 -9.456 1.00 81.50 215 GLU A N 1
ATOM 1728 C CA . GLU A 1 215 ? 27.882 -4.122 -9.976 1.00 81.50 215 GLU A CA 1
ATOM 1729 C C . GLU A 1 215 ? 27.277 -4.782 -11.218 1.00 81.50 215 GLU A C 1
ATOM 1731 O O . GLU A 1 215 ? 27.923 -4.854 -12.263 1.00 81.50 215 GLU A O 1
ATOM 1736 N N . VAL A 1 216 ? 26.003 -5.180 -11.147 1.00 80.62 216 VAL A N 1
ATOM 1737 C CA . VAL A 1 216 ? 25.278 -5.748 -12.293 1.00 80.62 216 VAL A CA 1
ATOM 1738 C C . VAL A 1 216 ? 25.203 -4.754 -13.453 1.00 80.62 216 VAL A C 1
ATOM 1740 O O . VAL A 1 216 ? 25.461 -5.129 -14.596 1.00 80.62 216 VAL A O 1
ATOM 1743 N N . THR A 1 217 ? 24.895 -3.484 -13.178 1.00 82.75 217 THR A N 1
ATOM 1744 C CA . THR A 1 217 ? 24.800 -2.448 -14.221 1.00 82.75 217 THR A CA 1
ATOM 1745 C C . THR A 1 217 ? 26.147 -2.218 -14.903 1.00 82.75 217 THR A C 1
ATOM 1747 O O . THR A 1 217 ? 26.206 -2.122 -16.127 1.00 82.75 217 THR A O 1
ATOM 1750 N N . VAL A 1 218 ? 27.238 -2.192 -14.133 1.00 88.19 218 VAL A N 1
ATOM 1751 C CA . VAL A 1 218 ? 28.611 -2.063 -14.642 1.00 88.19 218 VAL A CA 1
ATOM 1752 C C . VAL A 1 218 ? 28.970 -3.226 -15.571 1.00 88.19 218 VAL A C 1
ATOM 1754 O O . VAL A 1 218 ? 29.479 -2.993 -16.670 1.00 88.19 218 VAL A O 1
ATOM 1757 N N . PHE A 1 219 ? 28.662 -4.471 -15.191 1.00 88.00 219 PHE A N 1
ATOM 1758 C CA . PHE A 1 219 ? 28.928 -5.631 -16.049 1.00 88.00 219 PHE A CA 1
ATOM 1759 C C . PHE A 1 219 ? 28.053 -5.656 -17.308 1.00 88.00 219 PHE A C 1
ATOM 1761 O O . PHE A 1 219 ? 28.552 -5.977 -18.389 1.00 88.00 219 PHE A O 1
ATOM 1768 N N . LEU A 1 220 ? 26.775 -5.278 -17.207 1.00 87.62 220 LEU A N 1
ATOM 1769 C CA . LEU A 1 220 ? 25.888 -5.162 -18.370 1.00 87.62 220 LEU A CA 1
ATOM 1770 C C . LEU A 1 220 ? 26.358 -4.068 -19.337 1.00 87.62 220 LEU A C 1
ATOM 1772 O O . LEU A 1 220 ? 26.361 -4.291 -20.548 1.00 87.62 220 LEU A O 1
ATOM 1776 N N . ALA A 1 221 ? 26.813 -2.923 -18.820 1.00 88.81 221 ALA A N 1
ATOM 1777 C CA . ALA A 1 221 ? 27.394 -1.856 -19.628 1.00 88.81 221 ALA A CA 1
ATOM 1778 C C . ALA A 1 221 ? 28.672 -2.323 -20.343 1.00 88.81 221 ALA A C 1
ATOM 1780 O O . ALA A 1 221 ? 28.817 -2.098 -21.545 1.00 88.81 221 ALA A O 1
ATOM 1781 N N . ALA A 1 222 ? 29.564 -3.035 -19.643 1.00 93.88 222 ALA A N 1
ATOM 1782 C CA . ALA A 1 222 ? 30.766 -3.611 -20.244 1.00 93.88 222 ALA A CA 1
ATOM 1783 C C . ALA A 1 222 ? 30.419 -4.586 -21.384 1.00 93.88 222 ALA A C 1
ATOM 1785 O O . ALA A 1 222 ? 30.965 -4.467 -22.483 1.00 93.88 222 ALA A O 1
ATOM 1786 N N . ALA A 1 223 ? 29.483 -5.513 -21.157 1.00 91.00 223 ALA A N 1
ATOM 1787 C CA . ALA A 1 223 ? 29.047 -6.472 -22.170 1.00 91.00 223 ALA A CA 1
ATOM 1788 C C . ALA A 1 223 ? 28.402 -5.778 -23.381 1.00 91.00 223 ALA A C 1
ATOM 1790 O O . ALA A 1 223 ? 28.756 -6.082 -24.520 1.00 91.00 223 ALA A O 1
ATOM 1791 N N . SER A 1 224 ? 27.513 -4.808 -23.143 1.00 88.06 224 SER A N 1
ATOM 1792 C CA . SER A 1 224 ? 26.874 -4.013 -24.197 1.00 88.06 224 SER A CA 1
ATOM 1793 C C . SER A 1 224 ? 27.920 -3.299 -25.055 1.00 88.06 224 SER A C 1
ATOM 1795 O O . SER A 1 224 ? 27.980 -3.540 -26.260 1.00 88.06 224 SER A O 1
ATOM 1797 N N . LEU A 1 225 ? 28.811 -2.501 -24.455 1.00 90.69 225 LEU A N 1
ATOM 1798 C CA . LEU A 1 225 ? 29.860 -1.775 -25.182 1.00 90.69 225 LEU A CA 1
ATOM 1799 C C . LEU A 1 225 ? 30.760 -2.705 -26.010 1.00 90.69 225 LEU A C 1
ATOM 1801 O O . LEU A 1 225 ? 31.149 -2.350 -27.123 1.00 90.69 225 LEU A O 1
ATOM 1805 N N . SER A 1 226 ? 31.056 -3.905 -25.496 1.00 91.25 226 SER A N 1
ATOM 1806 C CA . SER A 1 226 ? 31.824 -4.922 -26.224 1.00 91.25 226 SER A CA 1
ATOM 1807 C C . SER A 1 226 ? 31.100 -5.382 -27.490 1.00 91.25 226 SER A C 1
ATOM 1809 O O . SER A 1 226 ? 31.691 -5.395 -28.569 1.00 91.25 226 SER A O 1
ATOM 1811 N N . ILE A 1 227 ? 29.808 -5.707 -27.373 1.00 89.00 227 ILE A N 1
ATOM 1812 C CA . ILE A 1 227 ? 28.971 -6.148 -28.495 1.00 89.00 227 ILE A CA 1
ATOM 1813 C C . ILE A 1 227 ? 28.871 -5.044 -29.553 1.00 89.00 227 ILE A C 1
ATOM 1815 O O . ILE A 1 227 ? 29.096 -5.315 -30.733 1.00 89.00 227 ILE A O 1
ATOM 1819 N N . HIS A 1 228 ? 28.602 -3.802 -29.142 1.00 86.00 228 HIS A N 1
ATOM 1820 C CA . HIS A 1 228 ? 28.488 -2.662 -30.059 1.00 86.00 228 HIS A CA 1
ATOM 1821 C C . HIS A 1 228 ? 29.819 -2.360 -30.771 1.00 86.00 228 HIS A C 1
ATOM 1823 O O . HIS A 1 228 ? 29.847 -2.164 -31.987 1.00 86.00 228 HIS A O 1
ATOM 1829 N N . GLY A 1 229 ? 30.942 -2.400 -30.044 1.00 87.44 229 GLY A N 1
ATOM 1830 C CA . GLY A 1 229 ? 32.277 -2.251 -30.627 1.00 87.44 229 GLY A CA 1
ATOM 1831 C C . GLY A 1 229 ? 32.612 -3.364 -31.625 1.00 87.44 229 GLY A C 1
ATOM 1832 O O . GLY A 1 229 ? 33.089 -3.086 -32.723 1.00 87.44 229 GLY A O 1
ATOM 1833 N N . MET A 1 230 ? 32.301 -4.622 -31.296 1.00 85.12 230 MET A N 1
ATOM 1834 C CA . MET A 1 230 ? 32.527 -5.762 -32.192 1.00 85.12 230 MET A CA 1
ATOM 1835 C C . MET A 1 230 ? 31.674 -5.668 -33.465 1.00 85.12 230 MET A C 1
ATOM 1837 O O . MET A 1 230 ? 32.174 -5.907 -34.567 1.00 85.12 230 MET A O 1
ATOM 1841 N N . ALA A 1 231 ? 30.404 -5.271 -33.331 1.00 83.25 231 ALA A N 1
ATOM 1842 C CA . ALA A 1 231 ? 29.488 -5.103 -34.456 1.00 83.25 231 ALA A CA 1
ATOM 1843 C C . ALA A 1 231 ? 30.010 -4.079 -35.480 1.00 83.25 231 ALA A C 1
ATOM 1845 O O . ALA A 1 231 ? 29.910 -4.314 -36.683 1.00 83.25 231 ALA A O 1
ATOM 1846 N N . LEU A 1 232 ? 30.634 -2.988 -35.020 1.00 81.44 232 LEU A N 1
ATOM 1847 C CA . LEU A 1 232 ? 31.253 -1.976 -35.887 1.00 81.44 232 LEU A CA 1
ATOM 1848 C C . LEU A 1 232 ? 32.461 -2.507 -36.680 1.00 81.44 232 LEU A C 1
ATOM 1850 O O . LEU A 1 232 ? 32.644 -2.115 -37.834 1.00 81.44 232 LEU A O 1
ATOM 1854 N N . ILE A 1 233 ? 33.270 -3.399 -36.095 1.00 81.56 233 ILE A N 1
ATOM 1855 C CA . ILE A 1 233 ? 34.453 -3.984 -36.758 1.00 81.56 233 ILE A CA 1
ATOM 1856 C C . ILE A 1 233 ? 34.033 -5.013 -37.812 1.00 81.56 233 ILE A C 1
ATOM 1858 O O . ILE A 1 233 ? 34.616 -5.068 -38.893 1.00 81.56 233 ILE A O 1
ATOM 1862 N N . TRP A 1 234 ? 33.033 -5.843 -37.506 1.00 80.81 234 TRP A N 1
ATOM 1863 C CA . TRP A 1 234 ? 32.631 -6.968 -38.361 1.00 80.81 234 TRP A CA 1
ATOM 1864 C C . TRP A 1 234 ? 31.626 -6.598 -39.458 1.00 80.81 234 TRP A C 1
ATOM 1866 O O . TRP A 1 234 ? 31.334 -7.417 -40.332 1.00 80.81 234 TRP A O 1
ATOM 1876 N N . ALA A 1 235 ? 31.116 -5.367 -39.456 1.00 80.81 235 ALA A N 1
ATOM 1877 C CA . ALA A 1 235 ? 30.207 -4.866 -40.476 1.00 80.81 235 ALA A CA 1
ATOM 1878 C C . ALA A 1 235 ? 30.916 -4.670 -41.831 1.00 80.81 235 ALA A C 1
ATOM 1880 O O . ALA A 1 235 ? 31.394 -3.579 -42.142 1.00 80.81 235 ALA A O 1
ATOM 1881 N N . GLN A 1 236 ? 30.953 -5.724 -42.656 1.00 79.19 236 GLN A N 1
ATOM 1882 C CA . GLN A 1 236 ? 31.489 -5.667 -44.025 1.00 79.19 236 GLN A CA 1
ATOM 1883 C C . GLN A 1 236 ? 30.671 -4.724 -44.922 1.00 79.19 236 GLN A C 1
ATOM 1885 O O . GLN A 1 236 ? 31.240 -3.938 -45.673 1.00 79.19 236 GLN A O 1
ATOM 1890 N N . ASP A 1 237 ? 29.339 -4.765 -44.800 1.00 85.12 237 ASP A N 1
ATOM 1891 C CA . ASP A 1 237 ? 28.418 -3.848 -45.475 1.00 85.12 237 ASP A CA 1
ATOM 1892 C C . ASP A 1 237 ? 27.632 -3.027 -44.448 1.00 85.12 237 ASP A C 1
ATOM 1894 O O . ASP A 1 237 ? 26.558 -3.400 -43.965 1.00 85.12 237 ASP A O 1
ATOM 1898 N N . ARG A 1 238 ? 28.204 -1.874 -44.100 1.00 82.88 238 ARG A N 1
ATOM 1899 C CA . ARG A 1 238 ? 27.645 -0.953 -43.105 1.00 82.88 238 ARG A CA 1
ATOM 1900 C C . ARG A 1 238 ? 26.327 -0.327 -43.547 1.00 82.88 238 ARG A C 1
ATOM 1902 O O . ARG A 1 238 ? 25.493 -0.009 -42.704 1.00 82.88 238 ARG A O 1
ATOM 1909 N N . ALA A 1 239 ? 26.121 -0.142 -44.852 1.00 84.06 239 ALA A N 1
ATOM 1910 C CA . ALA A 1 239 ? 24.898 0.466 -45.362 1.00 84.06 239 ALA A CA 1
ATOM 1911 C C . ALA A 1 239 ? 23.709 -0.484 -45.188 1.00 84.06 239 ALA A C 1
ATOM 1913 O O . ALA A 1 239 ? 22.669 -0.063 -44.678 1.00 84.06 239 ALA A O 1
ATOM 1914 N N . ASN A 1 240 ? 23.891 -1.757 -45.545 1.00 87.94 240 ASN A N 1
ATOM 1915 C CA . ASN A 1 240 ? 22.871 -2.781 -45.357 1.00 87.94 240 ASN A CA 1
ATOM 1916 C C . ASN A 1 240 ? 22.639 -3.089 -43.872 1.00 87.94 240 ASN A C 1
ATOM 1918 O O . ASN A 1 240 ? 21.488 -3.186 -43.451 1.00 87.94 240 ASN A O 1
ATOM 1922 N N . LEU A 1 241 ? 23.694 -3.153 -43.051 1.00 86.06 241 LEU A N 1
ATOM 1923 C CA . LEU A 1 241 ? 23.546 -3.364 -41.608 1.00 86.06 241 LEU A CA 1
ATOM 1924 C C . LEU A 1 241 ? 22.769 -2.226 -40.930 1.00 86.06 241 LEU A C 1
ATOM 1926 O O . LEU A 1 241 ? 21.825 -2.492 -40.190 1.00 86.06 241 LEU A O 1
ATOM 1930 N N . ALA A 1 242 ? 23.111 -0.964 -41.214 1.00 88.06 242 ALA A N 1
ATOM 1931 C CA . ALA A 1 242 ? 22.389 0.183 -40.663 1.00 88.06 242 ALA A CA 1
ATOM 1932 C C . ALA A 1 242 ? 20.909 0.181 -41.082 1.00 88.06 242 ALA A C 1
ATOM 1934 O O . ALA A 1 242 ? 20.033 0.459 -40.265 1.00 88.06 242 ALA A O 1
ATOM 1935 N N . PHE A 1 243 ? 20.618 -0.182 -42.335 1.00 90.44 243 PHE A N 1
ATOM 1936 C CA . PHE A 1 243 ? 19.245 -0.319 -42.817 1.00 90.44 243 PHE A CA 1
ATOM 1937 C C . PHE A 1 243 ? 18.474 -1.421 -42.072 1.00 90.44 243 PHE A C 1
ATOM 1939 O O . PHE A 1 243 ? 17.349 -1.189 -41.630 1.00 90.44 243 PHE A O 1
ATOM 1946 N N . ILE A 1 244 ? 19.090 -2.591 -41.864 1.00 91.12 244 ILE A N 1
ATOM 1947 C CA . ILE A 1 244 ? 18.493 -3.699 -41.101 1.00 91.12 244 ILE A CA 1
ATOM 1948 C C . ILE A 1 244 ? 18.210 -3.282 -39.652 1.00 91.12 244 ILE A C 1
ATOM 1950 O O . ILE A 1 244 ? 17.127 -3.568 -39.147 1.00 91.12 244 ILE A O 1
ATOM 1954 N N . LEU A 1 245 ? 19.137 -2.580 -38.991 1.00 90.50 245 LEU A N 1
ATOM 1955 C CA . LEU A 1 245 ? 18.954 -2.108 -37.612 1.00 90.50 245 LEU A CA 1
ATOM 1956 C C . LEU A 1 245 ? 17.791 -1.119 -37.489 1.00 90.50 245 LEU A C 1
ATOM 1958 O O . LEU A 1 245 ? 17.000 -1.226 -36.554 1.00 90.50 245 LEU A O 1
ATOM 1962 N N . VAL A 1 246 ? 17.631 -0.206 -38.452 1.00 91.25 246 VAL A N 1
ATOM 1963 C CA . VAL A 1 246 ? 16.491 0.725 -38.486 1.00 91.25 246 VAL A CA 1
ATOM 1964 C C . VAL A 1 246 ? 15.172 -0.015 -38.720 1.00 91.25 246 VAL A C 1
ATOM 1966 O O . VAL A 1 246 ? 14.187 0.270 -38.038 1.00 91.25 246 VAL A O 1
ATOM 1969 N N . LEU A 1 247 ? 15.132 -0.995 -39.632 1.00 94.50 247 LEU A N 1
ATOM 1970 C CA . LEU A 1 247 ? 13.939 -1.826 -39.830 1.00 94.50 247 LEU A CA 1
ATOM 1971 C C . LEU A 1 247 ? 13.585 -2.620 -38.568 1.00 94.50 247 LEU A C 1
ATOM 1973 O O . LEU A 1 247 ? 12.419 -2.660 -38.173 1.00 94.50 247 LEU A O 1
ATOM 1977 N N . LEU A 1 248 ? 14.585 -3.212 -37.913 1.00 94.81 248 LEU A N 1
ATOM 1978 C CA . LEU A 1 248 ? 14.403 -3.929 -36.656 1.00 94.81 248 LEU A CA 1
ATOM 1979 C C . LEU A 1 248 ? 13.892 -2.992 -35.558 1.00 94.81 248 LEU A C 1
ATOM 1981 O O . LEU A 1 248 ? 12.942 -3.346 -34.866 1.00 94.81 248 LEU A O 1
ATOM 1985 N N . ALA A 1 249 ? 14.451 -1.783 -35.442 1.00 94.88 249 ALA A N 1
ATOM 1986 C CA . ALA A 1 249 ? 13.982 -0.764 -34.508 1.00 94.88 249 ALA A CA 1
ATOM 1987 C C . ALA A 1 249 ? 12.524 -0.374 -34.783 1.00 94.88 249 ALA A C 1
ATOM 1989 O O . ALA A 1 249 ? 11.748 -0.219 -33.845 1.00 94.88 249 ALA A O 1
ATOM 1990 N N . MET A 1 250 ? 12.119 -0.273 -36.053 1.00 95.56 250 MET A N 1
ATOM 1991 C CA . MET A 1 250 ? 10.742 0.049 -36.434 1.00 95.56 250 MET A CA 1
ATOM 1992 C C . MET A 1 250 ? 9.762 -1.071 -36.052 1.00 95.56 250 MET A C 1
ATOM 1994 O O . MET A 1 250 ? 8.709 -0.795 -35.474 1.00 95.56 250 MET A O 1
ATOM 1998 N N . VAL A 1 251 ? 10.125 -2.333 -36.307 1.00 96.06 251 VAL A N 1
ATOM 1999 C CA . VAL A 1 251 ? 9.343 -3.503 -35.867 1.00 96.06 251 VAL A CA 1
ATOM 2000 C C . VAL A 1 251 ? 9.250 -3.535 -34.342 1.00 96.06 251 VAL A C 1
ATOM 2002 O O . VAL A 1 251 ? 8.153 -3.638 -33.791 1.00 96.06 251 VAL A O 1
ATOM 2005 N N . TRP A 1 252 ? 10.383 -3.380 -33.653 1.00 95.81 252 TRP A N 1
ATOM 2006 C CA . TRP A 1 252 ? 10.442 -3.396 -32.194 1.00 95.81 252 TRP A CA 1
ATOM 2007 C C . TRP A 1 252 ? 9.648 -2.239 -31.580 1.00 95.81 252 TRP A C 1
ATOM 2009 O O . TRP A 1 252 ? 8.949 -2.434 -30.595 1.00 95.81 252 TRP A O 1
ATOM 2019 N N . ASN A 1 253 ? 9.647 -1.061 -32.206 1.00 95.06 253 ASN A N 1
ATOM 2020 C CA . ASN A 1 253 ? 8.829 0.075 -31.786 1.00 95.06 253 ASN A CA 1
ATOM 2021 C C . ASN A 1 253 ? 7.319 -0.204 -31.901 1.00 95.06 253 ASN A C 1
ATOM 2023 O O . ASN A 1 253 ? 6.552 0.180 -31.015 1.00 95.06 253 ASN A O 1
ATOM 2027 N N . GLY A 1 254 ? 6.875 -0.913 -32.945 1.00 95.50 254 GLY A N 1
ATOM 2028 C CA . GLY A 1 254 ? 5.487 -1.376 -33.053 1.00 95.50 254 GLY A CA 1
ATOM 2029 C C . GLY A 1 254 ? 5.113 -2.342 -31.922 1.00 95.50 254 GLY A C 1
ATOM 2030 O O . GLY A 1 254 ? 4.064 -2.209 -31.290 1.00 95.50 254 GLY A O 1
ATOM 2031 N N . LEU A 1 255 ? 6.022 -3.264 -31.604 1.00 94.00 255 LEU A N 1
ATOM 2032 C CA . LEU A 1 255 ? 5.914 -4.195 -30.480 1.00 94.00 255 LEU A CA 1
ATOM 2033 C C . LEU A 1 255 ? 5.838 -3.463 -29.123 1.00 94.00 255 LEU A C 1
ATOM 2035 O O . LEU A 1 255 ? 4.966 -3.761 -28.300 1.00 94.00 255 LEU A O 1
ATOM 2039 N N . THR A 1 256 ? 6.697 -2.465 -28.912 1.00 91.75 256 THR A N 1
ATOM 2040 C CA . THR A 1 256 ? 6.710 -1.577 -27.739 1.00 91.75 256 THR A CA 1
ATOM 2041 C C . THR A 1 256 ? 5.406 -0.792 -27.622 1.00 91.75 256 THR A C 1
ATOM 2043 O O . THR A 1 256 ? 4.820 -0.726 -26.543 1.00 91.75 256 THR A O 1
ATOM 2046 N N . SER A 1 257 ? 4.888 -0.269 -28.734 1.00 93.25 257 SER A N 1
ATOM 2047 C CA . SER A 1 257 ? 3.616 0.463 -28.772 1.00 93.25 257 SER A CA 1
ATOM 2048 C C . SER A 1 257 ? 2.424 -0.437 -28.427 1.00 93.25 257 SER A C 1
ATOM 2050 O O . SER A 1 257 ? 1.546 -0.046 -27.658 1.00 93.25 257 SER A O 1
ATOM 2052 N N . PHE A 1 258 ? 2.409 -1.683 -28.914 1.0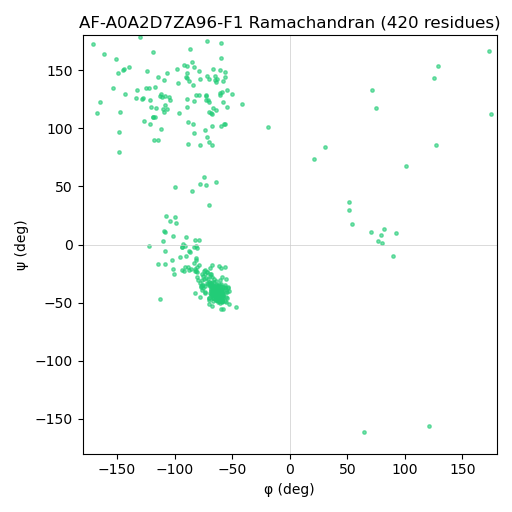0 91.25 258 PHE A N 1
ATOM 2053 C CA . PHE A 1 258 ? 1.392 -2.670 -28.535 1.00 91.25 258 PHE A CA 1
ATOM 2054 C C . PHE A 1 258 ? 1.428 -2.988 -27.033 1.00 91.25 258 PHE A C 1
ATOM 2056 O O . PHE A 1 258 ? 0.382 -3.065 -26.383 1.00 91.25 258 PHE A O 1
ATOM 2063 N N . ARG A 1 259 ? 2.628 -3.147 -26.460 1.00 86.88 259 ARG A N 1
ATOM 2064 C CA . ARG A 1 259 ? 2.804 -3.357 -25.016 1.00 86.88 259 ARG A CA 1
ATOM 2065 C C . ARG A 1 259 ? 2.352 -2.151 -24.198 1.00 86.88 259 ARG A C 1
ATOM 2067 O O . ARG A 1 259 ? 1.675 -2.355 -23.193 1.00 86.88 259 ARG A O 1
ATOM 2074 N N . LEU A 1 260 ? 2.647 -0.932 -24.651 1.00 87.88 260 LEU A N 1
ATOM 2075 C CA . LEU A 1 260 ? 2.172 0.297 -24.013 1.00 87.88 260 LEU A CA 1
ATOM 2076 C C . LEU A 1 260 ? 0.646 0.346 -23.972 1.00 87.88 260 LEU A C 1
ATOM 2078 O O . LEU A 1 260 ? 0.069 0.584 -22.919 1.00 87.88 260 LEU A O 1
ATOM 2082 N N . ASN A 1 261 ? -0.018 0.038 -25.089 1.00 90.25 261 ASN A N 1
ATOM 2083 C CA . ASN A 1 261 ? -1.478 -0.002 -25.133 1.00 90.25 261 ASN A CA 1
ATOM 2084 C C . ASN A 1 261 ? -2.052 -0.996 -24.104 1.00 90.25 261 ASN A C 1
ATOM 2086 O O . ASN A 1 261 ? -2.982 -0.681 -23.367 1.00 90.25 261 ASN A O 1
ATOM 2090 N N . ARG A 1 262 ? -1.452 -2.189 -23.985 1.00 86.19 262 ARG A N 1
ATOM 2091 C CA . ARG A 1 262 ? -1.845 -3.178 -22.966 1.00 86.19 262 ARG A CA 1
ATOM 2092 C C . ARG A 1 262 ? -1.619 -2.678 -21.537 1.00 86.19 262 ARG A C 1
ATOM 2094 O O . ARG A 1 262 ? -2.454 -2.954 -20.680 1.00 86.19 262 ARG A O 1
ATOM 2101 N N . MET A 1 263 ? -0.524 -1.959 -21.288 1.00 84.06 263 MET A N 1
ATOM 2102 C CA . MET A 1 263 ? -0.246 -1.333 -19.993 1.00 84.06 263 MET A CA 1
ATOM 2103 C C . MET A 1 263 ? -1.311 -0.292 -19.645 1.00 84.06 263 MET A C 1
ATOM 2105 O O . MET A 1 263 ? -1.850 -0.345 -18.546 1.00 84.06 263 MET A O 1
ATOM 2109 N N . VAL A 1 264 ? -1.624 0.619 -20.572 1.00 85.62 264 VAL A N 1
ATOM 2110 C CA . VAL A 1 264 ? -2.603 1.695 -20.356 1.00 85.62 264 VAL A CA 1
ATOM 2111 C C . VAL A 1 264 ? -3.985 1.116 -20.066 1.00 85.62 264 VAL A C 1
ATOM 2113 O O . VAL A 1 264 ? -4.603 1.510 -19.087 1.00 85.62 264 VAL A O 1
ATOM 2116 N N . ILE A 1 265 ? -4.434 0.113 -20.831 1.00 87.50 265 ILE A N 1
ATOM 2117 C CA . ILE A 1 265 ? -5.720 -0.559 -20.573 1.00 87.50 265 ILE A CA 1
ATOM 2118 C C . ILE A 1 265 ? -5.737 -1.215 -19.185 1.00 87.50 265 ILE A C 1
ATOM 2120 O O . ILE A 1 265 ? -6.727 -1.110 -18.467 1.00 87.50 265 ILE A O 1
ATOM 2124 N N . ALA A 1 266 ? -4.656 -1.891 -18.787 1.00 77.62 266 ALA A N 1
ATOM 2125 C CA . ALA A 1 266 ? -4.579 -2.517 -17.467 1.00 77.62 266 ALA A CA 1
ATOM 2126 C C . ALA A 1 266 ? -4.545 -1.483 -16.327 1.00 77.62 266 ALA A C 1
ATOM 2128 O O . ALA A 1 266 ? -5.113 -1.736 -15.267 1.00 77.62 266 ALA A O 1
ATOM 2129 N N . ALA A 1 267 ? -3.892 -0.339 -16.544 1.00 76.75 267 ALA A N 1
ATOM 2130 C CA . ALA A 1 267 ? -3.853 0.767 -15.594 1.00 76.75 267 ALA A CA 1
ATOM 2131 C C . ALA A 1 267 ? -5.229 1.431 -15.447 1.00 76.75 267 ALA A C 1
ATOM 2133 O O . ALA A 1 267 ? -5.662 1.673 -14.326 1.00 76.75 267 ALA A O 1
ATOM 2134 N N . GLU A 1 268 ? -5.939 1.638 -16.557 1.00 83.69 268 GLU A N 1
ATOM 2135 C CA . GLU A 1 268 ? -7.294 2.191 -16.552 1.00 83.69 268 GLU A CA 1
ATOM 2136 C C . GLU A 1 268 ? -8.276 1.260 -15.831 1.00 83.69 268 GLU A C 1
ATOM 2138 O O . GLU A 1 268 ? -9.034 1.702 -14.977 1.00 83.69 268 GLU A O 1
ATOM 2143 N N . GLN A 1 269 ? -8.206 -0.052 -16.087 1.00 82.38 269 GLN A N 1
ATOM 2144 C CA . GLN A 1 269 ? -9.015 -1.043 -15.365 1.00 82.38 269 GLN A CA 1
ATOM 2145 C C . GLN A 1 269 ? -8.723 -1.054 -13.861 1.00 82.38 269 GLN A C 1
ATOM 2147 O O . GLN A 1 269 ? -9.646 -1.183 -13.062 1.00 82.38 269 GLN A O 1
ATOM 2152 N N . ALA A 1 270 ? -7.452 -0.916 -13.469 1.00 70.06 270 ALA A N 1
ATOM 2153 C CA . ALA A 1 270 ? -7.080 -0.812 -12.061 1.00 70.06 270 ALA A CA 1
ATOM 2154 C C . ALA A 1 270 ? -7.650 0.458 -11.417 1.00 70.06 270 ALA A C 1
ATOM 2156 O O . ALA A 1 270 ? -8.079 0.405 -10.268 1.00 70.06 270 ALA A O 1
ATOM 2157 N N . LYS A 1 271 ? -7.663 1.575 -12.155 1.00 71.81 271 LYS A N 1
ATOM 2158 C CA . LYS A 1 271 ? -8.223 2.844 -11.689 1.00 71.81 271 LYS A CA 1
ATOM 2159 C C . LYS A 1 271 ? -9.740 2.758 -11.528 1.00 71.81 271 LYS A C 1
ATOM 2161 O O . LYS A 1 271 ? -10.225 2.993 -10.434 1.00 71.81 271 LYS A O 1
ATOM 2166 N N . MET A 1 272 ? -10.463 2.317 -12.559 1.00 76.75 272 MET A N 1
ATOM 2167 C CA . MET A 1 272 ? -11.923 2.151 -12.502 1.00 76.75 272 MET A CA 1
ATOM 2168 C C . MET A 1 272 ? -12.357 1.251 -11.338 1.00 76.75 272 MET A C 1
ATOM 2170 O O . MET A 1 272 ? -13.261 1.600 -10.590 1.00 76.75 272 MET A O 1
ATOM 2174 N N . ALA A 1 273 ? -11.677 0.118 -11.139 1.00 66.19 273 ALA A N 1
ATOM 2175 C CA . ALA A 1 273 ? -11.986 -0.784 -10.031 1.00 66.19 273 ALA A CA 1
ATOM 2176 C C . ALA A 1 273 ? -11.617 -0.193 -8.651 1.00 66.19 273 ALA A C 1
ATOM 2178 O O . ALA A 1 273 ? -12.216 -0.559 -7.644 1.00 66.19 273 ALA A O 1
ATOM 2179 N N . SER A 1 274 ? -10.650 0.728 -8.587 1.00 63.84 274 SER A N 1
ATOM 2180 C CA . SER A 1 274 ? -10.349 1.482 -7.364 1.00 63.84 274 SER A CA 1
ATOM 2181 C C . SER A 1 274 ? -11.412 2.543 -7.068 1.00 63.84 274 SER A C 1
ATOM 2183 O O . SER A 1 274 ? -11.814 2.695 -5.913 1.00 63.84 274 SER A O 1
ATOM 2185 N N . ASP A 1 275 ? -11.878 3.243 -8.103 1.00 66.75 275 ASP A N 1
ATOM 2186 C CA . ASP A 1 275 ? -12.923 4.264 -8.010 1.00 66.75 275 ASP A CA 1
ATOM 2187 C C . ASP A 1 275 ? -14.255 3.640 -7.552 1.00 66.75 275 ASP A C 1
ATOM 2189 O O . ASP A 1 275 ? -14.908 4.181 -6.660 1.00 66.75 275 ASP A O 1
ATOM 2193 N N . ASP A 1 276 ? -14.611 2.453 -8.065 1.00 65.31 276 ASP A N 1
ATOM 2194 C CA . ASP A 1 276 ? -15.792 1.683 -7.632 1.00 65.31 276 ASP A CA 1
ATOM 2195 C C . ASP A 1 276 ? -15.741 1.310 -6.138 1.00 65.31 276 ASP A C 1
ATOM 2197 O O . ASP A 1 276 ? -16.765 1.305 -5.451 1.00 65.31 276 ASP A O 1
ATOM 2201 N N . LEU A 1 277 ? -14.543 1.048 -5.606 1.00 60.69 277 LEU A N 1
ATOM 2202 C CA . LEU A 1 277 ? -14.326 0.778 -4.181 1.00 60.69 277 LEU A CA 1
ATOM 2203 C C . LEU A 1 277 ? -14.251 2.053 -3.328 1.00 60.69 277 LEU A C 1
ATOM 2205 O O . LEU A 1 277 ? -14.079 1.972 -2.108 1.00 60.69 277 LEU A O 1
ATOM 2209 N N . ASN A 1 278 ? -14.368 3.234 -3.947 1.00 55.28 278 ASN A N 1
ATOM 2210 C CA . ASN A 1 278 ? -14.147 4.536 -3.318 1.00 55.28 278 ASN A CA 1
ATOM 2211 C C . ASN A 1 278 ? -12.792 4.602 -2.579 1.00 55.28 278 ASN A C 1
ATOM 2213 O O . ASN A 1 278 ? -12.624 5.299 -1.568 1.00 55.28 278 ASN A O 1
ATOM 2217 N N . ILE A 1 279 ? -11.829 3.830 -3.089 1.00 53.66 279 ILE A N 1
ATOM 2218 C CA . ILE A 1 279 ? -10.428 3.903 -2.719 1.00 53.66 279 ILE A CA 1
ATOM 2219 C C . ILE A 1 279 ? -9.882 5.040 -3.565 1.00 53.66 279 ILE A C 1
ATOM 2221 O O . ILE A 1 279 ? -9.570 4.859 -4.743 1.00 53.66 279 ILE A O 1
ATOM 2225 N N . ASP A 1 280 ? -9.844 6.223 -2.956 1.00 46.22 280 ASP A N 1
ATOM 2226 C CA . ASP A 1 280 ? -9.333 7.434 -3.581 1.00 46.22 280 ASP A CA 1
ATOM 2227 C C . ASP A 1 280 ? -7.896 7.183 -4.055 1.00 46.22 280 ASP A C 1
ATOM 2229 O O . ASP A 1 280 ? -6.954 7.073 -3.265 1.00 46.22 280 ASP A O 1
ATOM 2233 N N . THR A 1 281 ? -7.757 6.986 -5.363 1.00 45.78 281 THR A N 1
ATOM 2234 C CA . THR A 1 281 ? -6.467 6.826 -6.036 1.00 45.78 281 THR A CA 1
ATOM 2235 C C . THR A 1 281 ? -6.115 8.044 -6.877 1.00 45.78 281 THR A C 1
ATOM 2237 O O . THR A 1 281 ? -5.121 8.007 -7.605 1.00 45.78 281 THR A O 1
ATOM 2240 N N . GLY A 1 282 ? -6.852 9.150 -6.734 1.00 33.47 282 GLY A N 1
ATOM 2241 C CA . GLY A 1 282 ? -6.453 10.410 -7.335 1.00 33.47 282 GLY A CA 1
ATOM 2242 C C . GLY A 1 282 ? -7.471 11.531 -7.180 1.00 33.47 282 GLY A C 1
ATOM 2243 O O . GLY A 1 282 ? -8.470 11.537 -7.885 1.00 33.47 282 GLY A O 1
ATOM 2244 N N . ASP A 1 283 ? -7.101 12.540 -6.391 1.00 27.12 283 ASP A N 1
ATOM 2245 C CA . ASP A 1 283 ? -6.865 13.898 -6.887 1.00 27.12 283 ASP A CA 1
ATOM 2246 C C . ASP A 1 283 ? -5.870 14.634 -5.961 1.00 27.12 283 ASP A C 1
ATOM 2248 O O . ASP A 1 283 ? -5.929 14.525 -4.740 1.00 27.12 283 ASP A O 1
ATOM 2252 N N . GLU A 1 284 ? -4.891 15.309 -6.573 1.00 31.19 284 GLU A N 1
ATOM 2253 C CA . GLU A 1 284 ? -3.907 16.245 -5.991 1.00 31.19 284 GLU A CA 1
ATOM 2254 C C . GLU A 1 284 ? -3.616 16.157 -4.476 1.00 31.19 284 GLU A C 1
ATOM 2256 O O . GLU A 1 284 ? -3.891 17.069 -3.698 1.00 31.19 284 GLU A O 1
ATOM 2261 N N . VAL A 1 285 ? -2.886 15.120 -4.068 1.00 30.02 285 VAL A N 1
ATOM 2262 C CA . VAL A 1 285 ? -1.955 15.226 -2.937 1.00 30.02 285 VAL A CA 1
ATOM 2263 C C . VAL A 1 285 ? -0.580 14.878 -3.477 1.00 30.02 285 VAL A C 1
ATOM 2265 O O . VAL A 1 285 ? -0.365 13.803 -4.036 1.00 30.02 285 VAL A O 1
ATOM 2268 N N . ALA A 1 286 ? 0.327 15.847 -3.395 1.00 23.88 286 ALA A N 1
ATOM 2269 C CA . ALA A 1 286 ? 1.687 15.772 -3.901 1.00 23.88 286 ALA A CA 1
ATOM 2270 C C . ALA A 1 286 ? 2.331 14.406 -3.611 1.00 23.88 286 ALA A C 1
ATOM 2272 O O . ALA A 1 286 ? 2.438 14.016 -2.454 1.00 23.88 286 ALA A O 1
ATOM 2273 N N . TYR A 1 287 ? 2.749 13.709 -4.675 1.00 24.86 287 TYR A N 1
ATOM 2274 C CA . TYR A 1 287 ? 3.726 12.614 -4.665 1.00 24.86 287 TYR A CA 1
ATOM 2275 C C . TYR A 1 287 ? 3.761 11.786 -3.366 1.00 24.86 287 TYR A C 1
ATOM 2277 O O . TYR A 1 287 ? 4.601 11.994 -2.491 1.00 24.86 287 TYR A O 1
ATOM 2285 N N . SER A 1 288 ? 2.871 10.806 -3.242 1.00 27.55 288 SER A N 1
ATOM 2286 C CA . SER A 1 288 ? 2.961 9.810 -2.178 1.00 27.55 288 SER A CA 1
ATOM 2287 C C . SER A 1 288 ? 2.427 8.471 -2.688 1.00 27.55 288 SER A C 1
ATOM 2289 O O . SER A 1 288 ? 1.272 8.326 -3.082 1.00 27.55 288 SER A O 1
ATOM 2291 N N . ASP A 1 289 ? 3.345 7.509 -2.783 1.00 33.50 289 ASP A N 1
ATOM 2292 C CA . ASP A 1 289 ? 3.135 6.161 -3.296 1.00 33.50 289 ASP A CA 1
ATOM 2293 C C . ASP A 1 289 ? 2.029 5.410 -2.545 1.00 33.50 289 ASP A C 1
ATOM 2295 O O . ASP A 1 289 ? 2.283 4.838 -1.489 1.00 33.50 289 ASP A O 1
ATOM 2299 N N . GLY A 1 290 ? 0.859 5.302 -3.178 1.00 41.22 290 GLY A N 1
ATOM 2300 C CA . GLY A 1 290 ? -0.078 4.185 -3.057 1.00 41.22 290 GLY A CA 1
ATOM 2301 C C . GLY A 1 290 ? -0.844 4.062 -1.739 1.00 41.22 290 GLY A C 1
ATOM 2302 O O . GLY A 1 290 ? -0.281 4.032 -0.655 1.00 41.22 290 GLY A O 1
ATOM 2303 N N . VAL A 1 291 ? -2.154 3.854 -1.853 1.00 39.06 291 VAL A N 1
ATOM 2304 C CA . VAL A 1 291 ? -2.946 3.214 -0.798 1.00 39.06 291 VAL A CA 1
ATOM 2305 C C . VAL A 1 291 ? -2.341 1.834 -0.522 1.00 39.06 291 VAL A C 1
ATOM 2307 O O . VAL A 1 291 ? -2.190 1.030 -1.450 1.00 39.06 291 VAL A O 1
ATOM 2310 N N . LYS A 1 292 ? -1.946 1.583 0.728 1.00 46.91 292 LYS A N 1
ATOM 2311 C CA . LYS A 1 292 ? -1.337 0.322 1.168 1.00 46.91 292 LYS A CA 1
ATOM 2312 C C . LYS A 1 292 ? -2.165 -0.286 2.289 1.00 46.91 292 LYS A C 1
ATOM 2314 O O . LYS A 1 292 ? -2.573 0.413 3.217 1.00 46.91 292 LYS A O 1
ATOM 2319 N N . MET A 1 293 ? -2.404 -1.591 2.182 1.00 43.75 293 MET A N 1
ATOM 2320 C CA . MET A 1 293 ? -2.932 -2.379 3.291 1.00 43.75 293 MET A CA 1
ATOM 2321 C C . MET A 1 293 ? -1.819 -2.498 4.320 1.00 43.75 293 MET A C 1
ATOM 2323 O O . MET A 1 293 ? -0.740 -2.978 3.980 1.00 43.75 293 MET A O 1
ATOM 2327 N N . ALA A 1 294 ? -2.076 -2.096 5.559 1.00 52.88 294 ALA A N 1
ATOM 2328 C CA . ALA A 1 294 ? -1.129 -2.360 6.627 1.00 52.88 294 ALA A CA 1
ATOM 2329 C C . ALA A 1 294 ? -1.016 -3.876 6.860 1.00 52.88 294 ALA A C 1
ATOM 2331 O O . ALA A 1 294 ? -2.020 -4.603 6.799 1.00 52.88 294 ALA A O 1
ATOM 2332 N N . GLY A 1 295 ? 0.199 -4.354 7.130 1.00 59.72 295 GLY A N 1
ATOM 2333 C CA . GLY A 1 295 ? 0.409 -5.641 7.786 1.00 59.72 295 GLY A CA 1
ATOM 2334 C C . GLY A 1 295 ? -0.242 -5.681 9.171 1.00 59.72 295 GLY A C 1
ATOM 2335 O O . GLY A 1 295 ? -0.779 -4.684 9.664 1.00 59.72 295 GLY A O 1
ATOM 2336 N N . LEU A 1 296 ? -0.234 -6.854 9.805 1.00 75.69 296 LEU A N 1
ATOM 2337 C CA . LEU A 1 296 ? -0.702 -6.974 11.183 1.00 75.69 296 LEU A CA 1
ATOM 2338 C C . LEU A 1 296 ? 0.284 -6.239 12.104 1.00 75.69 296 LEU A C 1
ATOM 2340 O O . LEU A 1 296 ? 1.422 -6.663 12.261 1.00 75.69 296 LEU A O 1
ATOM 2344 N N . LEU A 1 297 ? -0.160 -5.144 12.715 1.00 81.00 297 LEU A N 1
ATOM 2345 C CA . LEU A 1 297 ? 0.651 -4.339 13.622 1.00 81.00 297 LEU A CA 1
ATOM 2346 C C . LEU A 1 297 ? 0.525 -4.825 15.059 1.00 81.00 297 LEU A C 1
ATOM 2348 O O . LEU A 1 297 ? -0.560 -5.228 15.491 1.00 81.00 297 LEU A O 1
ATOM 2352 N N . HIS A 1 298 ? 1.631 -4.755 15.795 1.00 83.94 298 HIS A N 1
ATOM 2353 C CA . HIS A 1 298 ? 1.746 -5.169 17.188 1.00 83.94 298 HIS A CA 1
ATOM 2354 C C . HIS A 1 298 ? 2.460 -4.076 17.989 1.00 83.94 298 HIS A C 1
ATOM 2356 O O . HIS A 1 298 ? 3.507 -3.590 17.571 1.00 83.94 298 HIS A O 1
ATOM 2362 N N . ASP A 1 299 ? 1.910 -3.721 19.147 1.00 88.75 299 ASP A N 1
ATOM 2363 C CA . ASP A 1 299 ? 2.539 -2.832 20.122 1.00 88.75 299 ASP A CA 1
ATOM 2364 C C . ASP A 1 299 ? 2.747 -3.598 21.434 1.00 88.75 299 ASP A C 1
ATOM 2366 O O . ASP A 1 299 ? 1.796 -3.938 22.142 1.00 88.75 299 ASP A O 1
ATOM 2370 N N . HIS A 1 300 ? 4.010 -3.888 21.749 1.00 87.12 300 HIS A N 1
ATOM 2371 C CA . HIS A 1 300 ? 4.388 -4.636 22.945 1.00 87.12 300 HIS A CA 1
ATOM 2372 C C . HIS A 1 300 ? 4.207 -3.835 24.240 1.00 87.12 300 HIS A C 1
ATOM 2374 O O . HIS A 1 300 ? 4.042 -4.450 25.291 1.00 87.12 300 HIS A O 1
ATOM 2380 N N . GLU A 1 301 ? 4.212 -2.498 24.193 1.00 88.38 301 GLU A N 1
ATOM 2381 C CA . GLU A 1 301 ? 4.085 -1.661 25.394 1.00 88.38 301 GLU A CA 1
ATOM 2382 C C . GLU A 1 301 ? 2.651 -1.613 25.915 1.00 88.38 301 GLU A C 1
ATOM 2384 O O . GLU A 1 301 ? 2.431 -1.562 27.130 1.00 88.38 301 GLU A O 1
ATOM 2389 N N . THR A 1 302 ? 1.679 -1.646 25.002 1.00 90.19 302 THR A N 1
ATOM 2390 C CA . THR A 1 302 ? 0.247 -1.631 25.327 1.00 90.19 302 THR A CA 1
ATOM 2391 C C . THR A 1 302 ? -0.407 -3.009 25.236 1.00 90.19 302 THR A C 1
ATOM 2393 O O . THR A 1 302 ? -1.449 -3.222 25.850 1.00 90.19 302 THR A O 1
ATOM 2396 N N . GLY A 1 303 ? 0.191 -3.953 24.502 1.00 89.06 303 GLY A N 1
ATOM 2397 C CA . GLY A 1 303 ? -0.407 -5.256 24.191 1.00 89.06 303 GLY A CA 1
ATOM 2398 C C . GLY A 1 303 ? -1.430 -5.203 23.049 1.00 89.06 303 GLY A C 1
ATOM 2399 O O . GLY A 1 303 ? -2.115 -6.198 22.778 1.00 89.06 303 GLY A O 1
ATOM 2400 N N . LEU A 1 304 ? -1.548 -4.057 22.369 1.00 93.00 304 LEU A N 1
ATOM 2401 C CA . LEU A 1 304 ? -2.446 -3.895 21.234 1.00 93.00 304 LEU A CA 1
ATOM 2402 C C . LEU A 1 304 ? -1.935 -4.644 20.004 1.00 93.00 304 LEU A C 1
ATOM 2404 O O . LEU A 1 304 ? -0.742 -4.699 19.710 1.00 93.00 304 LEU A O 1
ATOM 2408 N N . ARG A 1 305 ? -2.882 -5.174 19.231 1.00 90.44 305 ARG A N 1
ATOM 2409 C CA . ARG A 1 305 ? -2.641 -5.685 17.879 1.00 90.44 305 ARG A CA 1
ATOM 2410 C C . ARG A 1 305 ? -3.775 -5.324 16.936 1.00 90.44 305 ARG A C 1
ATOM 2412 O O . ARG A 1 305 ? -4.929 -5.208 17.353 1.00 90.44 305 ARG A O 1
ATOM 2419 N N . GLY A 1 306 ? -3.502 -5.208 15.649 1.00 83.88 306 GLY A N 1
ATOM 2420 C CA . GLY A 1 306 ? -4.565 -4.943 14.689 1.00 83.88 306 GLY A CA 1
ATOM 2421 C C . GLY A 1 306 ? -4.070 -4.664 13.287 1.00 83.88 306 GLY A C 1
ATOM 2422 O O . GLY A 1 306 ? -2.890 -4.416 13.064 1.00 83.88 306 GLY A O 1
ATOM 2423 N N . ARG A 1 307 ? -5.005 -4.703 12.343 1.00 82.00 307 ARG A N 1
ATOM 2424 C CA . ARG A 1 307 ? -4.755 -4.401 10.941 1.00 82.00 307 ARG A CA 1
ATOM 2425 C C . ARG A 1 307 ? -5.657 -3.236 10.521 1.00 82.00 307 ARG A C 1
ATOM 2427 O O . ARG A 1 307 ? -6.854 -3.468 10.379 1.00 82.00 307 ARG A O 1
ATOM 2434 N N . PRO A 1 308 ? -5.123 -2.010 10.386 1.00 82.69 308 PRO A N 1
ATOM 2435 C CA . PRO A 1 308 ? -5.868 -0.893 9.811 1.00 82.69 308 PRO A CA 1
ATOM 2436 C C . PRO A 1 308 ? -6.382 -1.230 8.405 1.00 82.69 308 PRO A C 1
ATOM 2438 O O . PRO A 1 308 ? -5.663 -1.885 7.645 1.00 82.69 308 PRO A O 1
ATOM 2441 N N . ASP A 1 309 ? -7.574 -0.742 8.047 1.00 73.12 309 ASP A N 1
ATOM 2442 C CA . ASP A 1 309 ? -8.138 -0.941 6.704 1.00 73.12 309 ASP A CA 1
ATOM 2443 C C . ASP A 1 309 ? -7.229 -0.328 5.634 1.00 73.12 309 ASP A C 1
ATOM 2445 O O . ASP A 1 309 ? -6.899 -0.969 4.638 1.00 73.12 309 ASP A O 1
ATOM 2449 N N . GLN A 1 310 ? -6.789 0.915 5.846 1.00 73.06 310 GLN A N 1
ATOM 2450 C CA . GLN A 1 310 ? -5.859 1.607 4.958 1.00 73.06 310 GLN A CA 1
ATOM 2451 C C . GLN A 1 310 ? -4.903 2.480 5.769 1.00 73.06 310 GLN A C 1
ATOM 2453 O O . GLN A 1 310 ? -5.251 2.999 6.831 1.00 73.06 310 GLN A O 1
ATOM 2458 N N . VAL A 1 311 ? -3.694 2.689 5.250 1.00 70.62 311 VAL A N 1
ATOM 2459 C CA . VAL A 1 311 ? -2.762 3.683 5.790 1.00 70.62 311 VAL A CA 1
ATOM 2460 C C . VAL A 1 311 ? -2.298 4.599 4.667 1.00 70.62 311 VAL A C 1
ATOM 2462 O O . VAL A 1 311 ? -1.801 4.147 3.637 1.00 70.62 311 VAL A O 1
ATOM 2465 N N . LEU A 1 312 ? -2.469 5.902 4.877 1.00 66.06 312 LEU A N 1
ATOM 2466 C CA . LEU A 1 312 ? -2.032 6.954 3.966 1.00 66.06 312 LEU A CA 1
ATOM 2467 C C . LEU A 1 312 ? -0.692 7.518 4.426 1.00 66.06 312 LEU A C 1
ATOM 2469 O O . LEU A 1 312 ? -0.411 7.561 5.621 1.00 66.06 312 LEU A O 1
ATOM 2473 N N . ARG A 1 313 ? 0.127 8.008 3.494 1.00 61.22 313 ARG A N 1
ATOM 2474 C CA . ARG A 1 313 ? 1.344 8.756 3.824 1.00 61.22 313 ARG A CA 1
ATOM 2475 C C . ARG A 1 313 ? 1.154 10.228 3.467 1.00 61.22 313 ARG A C 1
ATOM 2477 O O . ARG A 1 313 ? 1.040 10.555 2.288 1.00 61.22 313 ARG A O 1
ATOM 2484 N N . VAL A 1 314 ? 1.135 11.098 4.476 1.00 55.19 314 VAL A N 1
ATOM 2485 C CA . VAL A 1 314 ? 0.933 12.553 4.350 1.00 55.19 314 VAL A CA 1
ATOM 2486 C C . VAL A 1 314 ? 2.064 13.265 5.088 1.00 55.19 314 VAL A C 1
ATOM 2488 O O . VAL A 1 314 ? 2.319 12.969 6.254 1.00 55.19 314 VAL A O 1
ATOM 2491 N N . ASP A 1 315 ? 2.787 14.161 4.411 1.00 56.81 315 ASP A N 1
ATOM 2492 C CA . ASP A 1 315 ? 3.928 14.909 4.973 1.00 56.81 315 ASP A CA 1
ATOM 2493 C C . ASP A 1 315 ? 4.989 14.021 5.656 1.00 56.81 315 ASP A C 1
ATOM 2495 O O . ASP A 1 315 ? 5.547 14.358 6.701 1.00 56.81 315 ASP A O 1
ATOM 2499 N N . GLY A 1 316 ? 5.240 12.836 5.091 1.00 59.66 316 GLY A N 1
ATOM 2500 C CA . GLY A 1 316 ? 6.185 11.862 5.646 1.00 59.66 316 GLY A CA 1
ATOM 2501 C C . GLY A 1 316 ? 5.674 11.075 6.860 1.00 59.66 316 GLY A C 1
ATOM 2502 O O . GLY A 1 316 ? 6.421 10.250 7.375 1.00 59.66 316 GLY A O 1
ATOM 2503 N N . ARG A 1 317 ? 4.419 11.273 7.283 1.00 67.25 317 ARG A N 1
ATOM 2504 C CA . ARG A 1 317 ? 3.768 10.559 8.393 1.00 67.25 317 ARG A CA 1
ATOM 2505 C C . ARG A 1 317 ? 2.749 9.554 7.877 1.00 67.25 317 ARG A C 1
ATOM 2507 O O . ARG A 1 317 ? 2.087 9.806 6.873 1.00 67.25 317 ARG A O 1
ATOM 2514 N N . TYR A 1 318 ? 2.592 8.449 8.594 1.00 76.44 318 TYR A N 1
ATOM 2515 C CA . TYR A 1 318 ? 1.574 7.441 8.309 1.00 76.44 318 TYR A CA 1
ATOM 2516 C C . TYR A 1 318 ? 0.283 7.766 9.054 1.00 76.44 318 TYR A C 1
ATOM 2518 O O . TYR A 1 318 ? 0.306 7.945 10.266 1.00 76.44 318 TYR A O 1
ATOM 2526 N N . VAL A 1 319 ? -0.831 7.853 8.333 1.00 76.25 319 VAL A N 1
ATOM 2527 C CA . VAL A 1 319 ? -2.158 8.212 8.840 1.00 76.25 319 VAL A CA 1
ATOM 2528 C C . VAL A 1 319 ? -3.099 7.033 8.590 1.00 76.25 319 VAL A C 1
ATOM 2530 O O . VAL A 1 319 ? -3.416 6.758 7.430 1.00 76.25 319 VAL A O 1
ATOM 2533 N N . PRO A 1 320 ? -3.540 6.308 9.634 1.00 84.12 320 PRO A N 1
ATOM 2534 C CA . PRO A 1 320 ? -4.499 5.228 9.464 1.00 84.12 320 PRO A CA 1
ATOM 2535 C C . PRO A 1 320 ? -5.878 5.782 9.094 1.00 84.12 320 PRO A C 1
ATOM 2537 O O . PRO A 1 320 ? -6.315 6.821 9.605 1.00 84.12 320 PRO A O 1
ATOM 2540 N N . VAL A 1 321 ? -6.563 5.055 8.219 1.00 80.25 321 VAL A N 1
ATOM 2541 C CA . VAL A 1 321 ? -7.933 5.316 7.791 1.00 80.25 321 VAL A CA 1
ATOM 2542 C C . VAL A 1 321 ? -8.773 4.091 8.125 1.00 80.25 321 VAL A C 1
ATOM 2544 O O . VAL A 1 321 ? -8.449 2.985 7.702 1.00 80.25 321 VAL A O 1
ATOM 2547 N N . GLU A 1 322 ? -9.847 4.305 8.879 1.00 84.81 322 GLU A N 1
ATOM 2548 C CA . GLU A 1 322 ? -10.841 3.280 9.211 1.00 84.81 322 GLU A CA 1
ATOM 2549 C C . GLU A 1 322 ? -12.131 3.565 8.440 1.00 84.81 322 GLU A C 1
ATOM 2551 O O . GLU A 1 322 ? -12.667 4.681 8.514 1.00 84.81 322 GLU A O 1
ATOM 2556 N N . GLN A 1 323 ? -12.650 2.568 7.721 1.00 82.25 323 GLN A N 1
ATOM 2557 C CA . GLN A 1 323 ? -13.862 2.715 6.922 1.00 82.25 323 GLN A CA 1
ATOM 2558 C C . GLN A 1 323 ? -15.023 1.953 7.558 1.00 82.25 323 GLN A C 1
ATOM 2560 O O . GLN A 1 323 ? -15.005 0.736 7.713 1.00 82.25 323 GLN A O 1
ATOM 2565 N N . LYS A 1 324 ? -16.094 2.674 7.898 1.00 84.69 324 LYS A N 1
ATOM 2566 C CA . LYS A 1 324 ? -17.296 2.073 8.483 1.00 84.69 324 LYS A CA 1
ATOM 2567 C C . LYS A 1 324 ? -18.416 1.985 7.460 1.00 84.69 324 LYS A C 1
ATOM 2569 O O . LYS A 1 324 ? -18.835 2.982 6.870 1.00 84.69 324 LYS A O 1
ATOM 2574 N N . THR A 1 325 ? -18.923 0.770 7.282 1.00 72.00 325 THR A N 1
ATOM 2575 C CA . THR A 1 325 ? -20.101 0.481 6.465 1.00 72.00 325 THR A CA 1
ATOM 2576 C C . THR A 1 325 ? -21.366 0.625 7.321 1.00 72.00 325 THR A C 1
ATOM 2578 O O . THR A 1 325 ? -21.384 0.279 8.503 1.00 72.00 325 THR A O 1
ATOM 2581 N N . GLY A 1 326 ? -22.438 1.187 6.753 1.00 70.19 326 GLY A N 1
ATOM 2582 C CA . GLY A 1 326 ? -23.729 1.333 7.434 1.00 70.19 326 GLY A CA 1
ATOM 2583 C C . GLY A 1 326 ? -24.226 2.775 7.554 1.00 70.19 326 GLY A C 1
ATOM 2584 O O . GLY A 1 326 ? -23.901 3.639 6.744 1.00 70.19 326 GLY A O 1
ATOM 2585 N N . LYS A 1 327 ? -25.094 3.023 8.543 1.00 70.94 327 LYS A N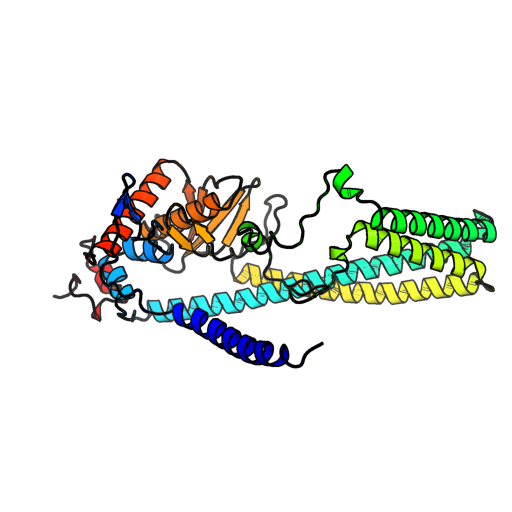 1
ATOM 2586 C CA . LYS A 1 327 ? -25.753 4.324 8.717 1.00 70.94 327 LYS A CA 1
ATOM 2587 C C . LYS A 1 327 ? -24.744 5.379 9.171 1.00 70.94 327 LYS A C 1
ATOM 2589 O O . LYS A 1 327 ? -24.157 5.237 10.239 1.00 70.94 327 LYS A O 1
ATOM 2594 N N . VAL A 1 328 ? -24.626 6.451 8.392 1.00 73.94 328 VAL A N 1
ATOM 2595 C CA . VAL A 1 328 ? -23.773 7.607 8.691 1.00 73.94 328 VAL A CA 1
ATOM 2596 C C . VAL A 1 328 ? -24.309 8.342 9.933 1.00 73.94 328 VAL A C 1
ATOM 2598 O O . VAL A 1 328 ? -25.467 8.785 9.922 1.00 73.94 328 VAL A O 1
ATOM 2601 N N . PRO A 1 329 ? -23.544 8.419 11.037 1.00 76.75 329 PRO A N 1
ATOM 2602 C CA . PRO A 1 329 ? -23.942 9.162 12.225 1.00 76.75 329 PRO A CA 1
ATOM 2603 C C . PRO A 1 329 ? -23.566 10.648 12.102 1.00 76.75 329 PRO A C 1
ATOM 2605 O O . PRO A 1 329 ? -22.635 10.998 11.398 1.00 76.75 329 PRO A O 1
ATOM 2608 N N . ALA A 1 330 ? -24.240 11.534 12.845 1.00 74.50 330 ALA A N 1
ATOM 2609 C CA . ALA A 1 330 ? -23.878 12.962 12.878 1.00 74.50 330 ALA A CA 1
ATOM 2610 C C . ALA A 1 330 ? -22.529 13.236 13.580 1.00 74.50 330 ALA A C 1
ATOM 2612 O O . ALA A 1 330 ? -21.933 14.295 13.407 1.00 74.50 330 ALA A O 1
ATOM 2613 N N . SER A 1 331 ? -22.070 12.298 14.410 1.00 78.62 331 SER A N 1
ATOM 2614 C CA . SER A 1 331 ? -20.750 12.316 15.029 1.00 78.62 331 SER A CA 1
ATOM 2615 C C . SER A 1 331 ? -20.208 10.890 15.164 1.00 78.62 331 SER A C 1
ATOM 2617 O O . SER A 1 331 ? -20.997 9.950 15.344 1.00 78.62 331 SER A O 1
ATOM 2619 N N . PRO A 1 332 ? -18.875 10.701 15.115 1.00 85.31 332 PRO A N 1
ATOM 2620 C CA . PRO A 1 332 ? -18.251 9.402 15.300 1.00 85.31 332 PRO A CA 1
ATOM 2621 C C . PRO A 1 332 ? -18.743 8.668 16.545 1.00 85.31 332 PRO A C 1
ATOM 2623 O O . PRO A 1 332 ? -18.721 9.205 17.653 1.00 85.31 332 PRO A O 1
ATOM 2626 N N . HIS A 1 333 ? -19.145 7.407 16.384 1.00 89.62 333 HIS A N 1
ATOM 2627 C CA . HIS A 1 333 ? -19.407 6.553 17.537 1.00 89.62 333 HIS A CA 1
ATOM 2628 C C . HIS A 1 333 ? -18.122 6.326 18.338 1.00 89.62 333 HIS A C 1
ATOM 2630 O O . HIS A 1 333 ? -17.062 6.087 17.760 1.00 89.62 333 HIS A O 1
ATOM 2636 N N . LEU A 1 334 ? -18.233 6.344 19.671 1.00 91.38 334 LEU A N 1
ATOM 2637 C CA . LEU A 1 334 ? -17.096 6.146 20.576 1.00 91.38 334 LEU A CA 1
ATOM 2638 C C . LEU A 1 334 ? -16.335 4.844 20.279 1.00 91.38 334 LEU A C 1
ATOM 2640 O O . LEU A 1 334 ? -15.112 4.853 20.258 1.00 91.38 334 LEU A O 1
ATOM 2644 N N . SER A 1 335 ? -17.045 3.749 19.981 1.00 92.00 335 SER A N 1
ATOM 2645 C CA . SER A 1 335 ? -16.427 2.464 19.626 1.00 92.00 335 SER A CA 1
ATOM 2646 C C . SER A 1 335 ? -15.539 2.567 18.385 1.00 92.00 335 SER A C 1
ATOM 2648 O O . SER A 1 335 ? -14.404 2.104 18.410 1.00 92.00 335 SER A O 1
ATOM 2650 N N . HIS A 1 336 ? -16.020 3.229 17.327 1.00 93.00 336 HIS A N 1
ATOM 2651 C CA . HIS A 1 336 ? -15.248 3.434 16.100 1.00 93.00 336 HIS A CA 1
ATOM 2652 C C . HIS A 1 336 ? -14.063 4.377 16.332 1.00 93.00 336 HIS A C 1
ATOM 2654 O O . HIS A 1 336 ? -12.975 4.144 15.812 1.00 93.00 336 HIS A O 1
ATOM 2660 N N . ARG A 1 337 ? -14.257 5.425 17.148 1.00 94.44 337 ARG A N 1
ATOM 2661 C CA . ARG A 1 337 ? -13.174 6.332 17.539 1.00 94.44 337 ARG A CA 1
ATOM 2662 C C . ARG A 1 337 ? -12.066 5.574 18.267 1.00 94.44 337 ARG A C 1
ATOM 2664 O O . ARG A 1 337 ? -10.912 5.725 17.890 1.00 94.44 337 ARG A O 1
ATOM 2671 N N . LEU A 1 338 ? -12.400 4.745 19.258 1.00 95.62 338 LEU A N 1
ATOM 2672 C CA . LEU A 1 338 ? -11.400 3.997 20.026 1.00 95.62 338 LEU A CA 1
ATOM 2673 C C . LEU A 1 338 ? -10.673 2.934 19.207 1.00 95.62 338 LEU A C 1
ATOM 2675 O O . LEU A 1 338 ? -9.481 2.728 19.416 1.00 95.62 338 LEU A O 1
ATOM 2679 N N . GLN A 1 339 ? -11.335 2.318 18.230 1.00 95.06 339 GLN A N 1
ATOM 2680 C CA . GLN A 1 339 ? -10.645 1.448 17.282 1.00 95.06 339 GLN A CA 1
ATOM 2681 C C . GLN A 1 339 ? -9.604 2.218 16.456 1.00 95.06 339 GLN A C 1
ATOM 2683 O O . GLN A 1 339 ? -8.470 1.763 16.320 1.00 95.06 339 GLN A O 1
ATOM 2688 N N . LEU A 1 340 ? -9.955 3.408 15.956 1.00 94.25 340 LEU A N 1
ATOM 2689 C CA . LEU A 1 340 ? -9.011 4.263 15.238 1.00 94.25 340 LEU A CA 1
ATOM 2690 C C . LEU A 1 340 ? -7.874 4.758 16.146 1.00 94.25 340 LEU A C 1
ATOM 2692 O O . LEU A 1 340 ? -6.732 4.792 15.699 1.00 94.25 340 LEU A O 1
ATOM 2696 N N . LEU A 1 341 ? -8.146 5.089 17.415 1.00 96.44 341 LEU A N 1
ATOM 2697 C CA . LEU A 1 341 ? -7.093 5.415 18.388 1.00 96.44 341 LEU A CA 1
ATOM 2698 C C . LEU A 1 341 ? -6.143 4.230 18.612 1.00 96.44 341 LEU A C 1
ATOM 2700 O O . LEU A 1 341 ? -4.934 4.430 18.669 1.00 96.44 341 LEU A O 1
ATOM 2704 N N . ALA A 1 342 ? -6.658 2.996 18.667 1.00 95.94 342 ALA A N 1
ATOM 2705 C CA . ALA A 1 342 ? -5.812 1.807 18.740 1.00 95.94 342 ALA A CA 1
ATOM 2706 C C . ALA A 1 342 ? -4.912 1.678 17.500 1.00 95.94 342 ALA A C 1
ATOM 2708 O O . ALA A 1 342 ? -3.728 1.383 17.633 1.00 95.94 342 ALA A O 1
ATOM 2709 N N . TYR A 1 343 ? -5.426 1.964 16.300 1.00 93.75 343 TYR A N 1
ATOM 2710 C CA . TYR A 1 343 ? -4.589 2.006 15.098 1.00 93.75 343 TYR A CA 1
ATOM 2711 C C . TYR A 1 343 ? -3.582 3.156 15.099 1.00 93.75 343 TYR A C 1
ATOM 2713 O O . TYR A 1 343 ? -2.461 2.964 14.640 1.00 93.75 343 TYR A O 1
ATOM 2721 N N . LEU A 1 344 ? -3.932 4.326 15.634 1.00 93.50 344 LEU A N 1
ATOM 2722 C CA . LEU A 1 344 ? -2.993 5.437 15.793 1.00 93.50 344 LEU A CA 1
ATOM 2723 C C . LEU A 1 344 ? -1.843 5.075 16.734 1.00 93.50 344 LEU A C 1
ATOM 2725 O O . LEU A 1 344 ? -0.696 5.359 16.397 1.00 93.50 344 LEU A O 1
ATOM 2729 N N . GLN A 1 345 ? -2.125 4.390 17.846 1.00 95.38 345 GLN A N 1
ATOM 2730 C CA . GLN A 1 345 ? -1.102 3.851 18.744 1.00 95.38 345 GLN A CA 1
ATOM 2731 C C . GLN A 1 345 ? -0.208 2.833 18.026 1.00 95.38 345 GLN A C 1
ATOM 2733 O O . GLN A 1 345 ? 1.011 2.961 18.063 1.00 95.38 345 GLN A O 1
ATOM 2738 N N . LEU A 1 346 ? -0.803 1.875 17.308 1.00 91.44 346 LEU A N 1
ATOM 2739 C CA . LEU A 1 346 ? -0.065 0.855 16.557 1.00 91.44 346 LEU A CA 1
ATOM 2740 C C . LEU A 1 346 ? 0.849 1.469 15.489 1.00 91.44 346 LEU A C 1
ATOM 2742 O O . LEU A 1 346 ? 2.021 1.118 15.403 1.00 91.44 346 LEU A O 1
ATOM 2746 N N . VAL A 1 347 ? 0.337 2.419 14.702 1.00 88.06 347 VAL A N 1
ATOM 2747 C CA . VAL A 1 347 ? 1.126 3.141 13.693 1.00 88.06 347 VAL A CA 1
ATOM 2748 C C . VAL A 1 347 ? 2.202 4.003 14.358 1.00 88.06 347 VAL A C 1
ATOM 2750 O O . VAL A 1 347 ? 3.317 4.086 13.852 1.00 88.06 347 VAL A O 1
ATOM 2753 N N . SER A 1 348 ? 1.904 4.620 15.503 1.00 90.38 348 SER A N 1
ATOM 2754 C CA . SER A 1 348 ? 2.875 5.401 16.274 1.00 90.38 348 SER A CA 1
ATOM 2755 C C . SER A 1 348 ? 4.007 4.547 16.846 1.00 90.38 348 SER A C 1
ATOM 2757 O O . SER A 1 348 ? 5.111 5.062 16.972 1.00 90.38 348 SER A O 1
ATOM 2759 N N . ALA A 1 349 ? 3.748 3.285 17.199 1.00 87.31 349 ALA A N 1
ATOM 2760 C CA . ALA A 1 349 ? 4.750 2.375 17.756 1.00 87.31 349 ALA A CA 1
ATOM 2761 C C . ALA A 1 349 ? 5.766 1.898 16.705 1.00 87.31 349 ALA A C 1
ATOM 2763 O O . ALA A 1 349 ? 6.915 1.620 17.038 1.00 87.31 349 ALA A O 1
ATOM 2764 N N . VAL A 1 350 ? 5.354 1.824 15.434 1.00 78.81 350 VAL A N 1
ATOM 2765 C CA . VAL A 1 350 ? 6.197 1.329 14.328 1.00 78.81 350 VAL A CA 1
ATOM 2766 C C . VAL A 1 350 ? 6.778 2.438 13.445 1.00 78.81 350 VAL A C 1
ATOM 2768 O O . VAL A 1 350 ? 7.659 2.179 12.632 1.00 78.81 350 VAL A O 1
ATOM 2771 N N . SER A 1 351 ? 6.281 3.672 13.570 1.00 75.94 351 SER A N 1
ATOM 2772 C CA . SER A 1 351 ? 6.692 4.814 12.746 1.00 75.94 351 SER A CA 1
ATOM 2773 C C . SER A 1 351 ? 7.745 5.675 13.443 1.00 75.94 351 SER A C 1
ATOM 2775 O O . SER A 1 351 ? 7.591 6.038 14.605 1.00 75.94 351 SER A O 1
ATOM 2777 N N . GLU A 1 352 ? 8.755 6.129 12.695 1.00 76.19 352 GLU A N 1
ATOM 2778 C CA . GLU A 1 352 ? 9.728 7.129 13.171 1.00 76.19 352 GLU A CA 1
ATOM 2779 C C . GLU A 1 352 ? 9.069 8.471 13.528 1.00 76.19 352 GLU A C 1
ATOM 2781 O O . GLU A 1 352 ? 9.505 9.174 14.440 1.00 76.19 352 GLU A O 1
ATOM 2786 N N . GLN A 1 353 ? 8.015 8.849 12.793 1.00 76.62 353 GLN A N 1
ATOM 2787 C CA . GLN A 1 353 ? 7.238 10.056 13.060 1.00 76.62 353 GLN A CA 1
ATOM 2788 C C . GLN A 1 353 ? 5.801 9.686 13.430 1.00 76.62 353 GLN A C 1
ATOM 2790 O O . GLN A 1 353 ? 5.073 9.165 12.576 1.00 76.62 353 GLN A O 1
ATOM 2795 N N . PRO A 1 354 ? 5.338 9.999 14.651 1.00 81.00 354 PRO A N 1
ATOM 2796 C CA . PRO A 1 354 ? 3.990 9.638 15.056 1.00 81.00 354 PRO A CA 1
ATOM 2797 C C . PRO A 1 354 ? 2.940 10.382 14.210 1.00 81.00 354 PRO A C 1
ATOM 2799 O O . PRO A 1 354 ? 3.157 11.552 13.840 1.00 81.00 354 PRO A O 1
ATOM 2802 N N . PRO A 1 355 ? 1.793 9.747 13.903 1.00 81.88 355 PRO A N 1
ATOM 2803 C CA . PRO A 1 355 ? 0.661 10.435 13.291 1.00 81.88 355 PRO A CA 1
ATOM 2804 C C . PRO A 1 355 ? 0.216 11.617 14.152 1.00 81.88 355 PRO A C 1
ATOM 2806 O O . PRO A 1 355 ? 0.315 11.580 15.373 1.00 81.88 355 PRO A O 1
ATOM 2809 N N . LYS A 1 356 ? -0.304 12.675 13.524 1.00 81.94 356 LYS A N 1
ATOM 2810 C CA . LYS A 1 356 ? -0.962 13.779 14.253 1.00 81.94 356 LYS A CA 1
ATOM 2811 C C . LYS A 1 356 ? -2.465 13.565 14.407 1.00 81.94 356 LYS A C 1
ATOM 2813 O O . LYS A 1 356 ? -3.097 14.191 15.250 1.00 81.94 356 LYS A O 1
ATOM 2818 N N . HIS A 1 357 ? -3.040 12.750 13.533 1.00 84.56 357 HIS A N 1
ATOM 2819 C CA . HIS A 1 357 ? -4.460 12.452 13.472 1.00 84.56 357 HIS A CA 1
ATOM 2820 C C . HIS A 1 357 ? -4.670 11.160 12.678 1.00 84.56 357 HIS A C 1
ATOM 2822 O O . HIS A 1 357 ? -3.773 10.729 11.950 1.00 84.56 357 HIS A O 1
ATOM 2828 N N . GLY A 1 358 ? -5.854 10.571 12.812 1.00 82.88 358 GLY A N 1
ATOM 2829 C CA . GLY A 1 358 ? -6.374 9.494 11.970 1.00 82.88 358 GLY A CA 1
ATOM 2830 C C . GLY A 1 358 ? -7.650 9.934 11.259 1.00 82.88 358 GLY A C 1
ATOM 2831 O O . GLY A 1 358 ? -8.264 10.935 11.644 1.00 82.88 358 GLY A O 1
ATOM 2832 N N . LEU A 1 359 ? -8.066 9.180 10.241 1.00 81.50 359 LEU A N 1
ATOM 2833 C CA . LEU A 1 359 ? -9.297 9.452 9.499 1.00 81.50 359 LEU A CA 1
ATOM 2834 C C . LEU A 1 359 ? -10.330 8.351 9.744 1.00 81.50 359 LEU A C 1
ATOM 2836 O O . LEU A 1 359 ? -10.056 7.173 9.536 1.00 81.50 359 LEU A O 1
ATOM 2840 N N . LEU A 1 360 ? -11.537 8.739 10.143 1.00 84.25 360 LEU A N 1
ATOM 2841 C CA . LEU A 1 360 ? -12.677 7.834 10.235 1.00 84.25 360 LEU A CA 1
ATOM 2842 C C . LEU A 1 360 ? -13.688 8.187 9.149 1.00 84.25 360 LEU A C 1
ATOM 2844 O O . LEU A 1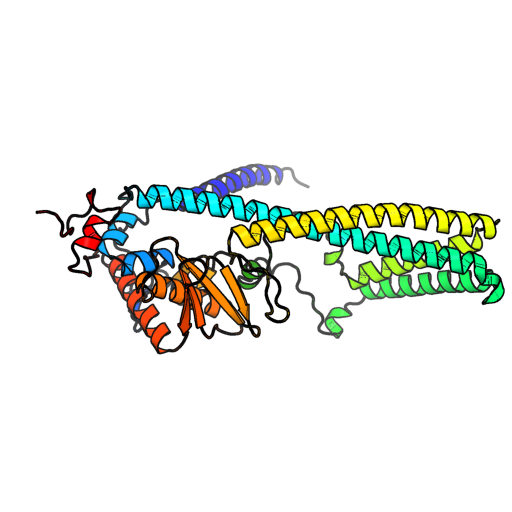 360 ? -14.237 9.289 9.164 1.00 84.25 360 LEU A O 1
ATOM 2848 N N . ARG A 1 361 ? -13.939 7.266 8.218 1.00 80.81 361 ARG A N 1
ATOM 2849 C CA . ARG A 1 361 ? -14.785 7.509 7.045 1.00 80.81 361 ARG A CA 1
ATOM 2850 C C . ARG A 1 361 ? -16.098 6.725 7.128 1.00 80.81 361 ARG A C 1
ATOM 2852 O O . ARG A 1 361 ? -16.089 5.504 7.286 1.00 80.81 361 ARG A O 1
ATOM 2859 N N . TYR A 1 362 ? -17.222 7.426 6.984 1.00 82.75 362 TYR A N 1
ATOM 2860 C CA . TYR A 1 362 ? -18.570 6.868 6.870 1.00 82.75 362 TYR A CA 1
ATOM 2861 C C . TYR A 1 362 ? -19.108 7.107 5.452 1.00 82.75 362 TYR A C 1
ATOM 2863 O O . TYR A 1 362 ? -19.603 8.182 5.120 1.00 82.75 362 TYR A O 1
ATOM 2871 N N . GLY A 1 363 ? -19.031 6.094 4.591 1.00 70.31 363 GLY A N 1
ATOM 2872 C CA . GLY A 1 363 ? -19.412 6.252 3.182 1.00 70.31 363 GLY A CA 1
ATOM 2873 C C . GLY A 1 363 ? -18.506 7.235 2.411 1.00 70.31 363 GLY A C 1
ATOM 2874 O O . GLY A 1 363 ? -17.385 7.502 2.840 1.00 70.31 363 GLY A O 1
ATOM 2875 N N . PRO A 1 364 ? -18.946 7.755 1.250 1.00 62.91 364 PRO A N 1
ATOM 2876 C CA . PRO A 1 364 ? -18.058 8.475 0.332 1.00 62.91 364 PRO A CA 1
ATOM 2877 C C . PRO A 1 364 ? -17.779 9.938 0.694 1.00 62.91 364 PRO A C 1
ATOM 2879 O O . PRO A 1 364 ? -16.754 10.475 0.285 1.00 62.91 364 PRO A O 1
ATOM 2882 N N . HIS A 1 365 ? -18.665 10.593 1.450 1.00 61.09 365 HIS A N 1
ATOM 2883 C CA . HIS A 1 365 ? -18.611 12.048 1.656 1.00 61.09 365 HIS A CA 1
ATOM 2884 C C . HIS A 1 365 ? -18.501 12.482 3.119 1.00 61.09 365 HIS A C 1
ATOM 2886 O O . HIS A 1 365 ? -18.432 13.682 3.374 1.00 61.09 365 HIS A O 1
ATOM 2892 N N . ASP A 1 366 ? -18.481 11.546 4.070 1.00 72.12 366 ASP A N 1
ATOM 2893 C CA . ASP A 1 366 ? -18.375 11.877 5.490 1.00 72.12 366 ASP A CA 1
ATOM 2894 C C . ASP A 1 366 ? -17.082 11.308 6.072 1.00 72.12 366 ASP A C 1
ATOM 2896 O O . ASP A 1 366 ? -16.892 10.093 6.176 1.00 72.12 366 ASP A O 1
ATOM 2900 N N . ALA A 1 367 ? -16.153 12.203 6.393 1.00 76.75 367 ALA A N 1
ATOM 2901 C CA . ALA A 1 367 ? -14.852 11.857 6.930 1.00 76.75 367 ALA A CA 1
ATOM 2902 C C . ALA A 1 367 ? -14.545 12.747 8.134 1.00 76.75 367 ALA A C 1
ATOM 2904 O O . ALA A 1 367 ? -14.577 13.975 8.053 1.00 76.75 367 ALA A O 1
ATOM 2905 N N . HIS A 1 368 ? -14.218 12.115 9.255 1.00 79.88 368 HIS A N 1
ATOM 2906 C CA . HIS A 1 368 ? -13.902 12.796 10.500 1.00 79.88 368 HIS A CA 1
ATOM 2907 C C . HIS A 1 368 ? -12.429 12.620 10.839 1.00 79.88 368 HIS A C 1
ATOM 2909 O O . HIS A 1 368 ? -11.914 11.502 10.889 1.00 79.88 368 HIS A O 1
ATOM 2915 N N . LEU A 1 369 ? -11.770 13.738 11.122 1.00 79.12 369 LEU A N 1
ATOM 2916 C CA . LEU A 1 369 ? -10.405 13.762 11.628 1.00 79.12 369 LEU A CA 1
ATOM 2917 C C . LEU A 1 369 ? -10.427 13.555 13.141 1.00 79.12 369 LEU A C 1
ATOM 2919 O O . LEU A 1 369 ? -11.069 14.316 13.866 1.00 79.12 369 LEU A O 1
ATOM 2923 N N . ILE A 1 370 ? -9.719 12.533 13.612 1.00 86.56 370 ILE A N 1
ATOM 2924 C CA . ILE A 1 370 ? -9.549 12.258 15.039 1.00 86.56 370 ILE A CA 1
ATOM 2925 C C . ILE A 1 370 ? -8.116 12.638 15.424 1.00 86.56 370 ILE A C 1
ATOM 2927 O O . ILE A 1 370 ? -7.188 12.040 14.876 1.00 86.56 370 ILE A O 1
ATOM 2931 N N . PRO A 1 371 ? -7.904 13.630 16.310 1.00 87.31 371 PRO A N 1
ATOM 2932 C CA . PRO A 1 371 ? -6.563 14.048 16.708 1.00 87.31 371 PRO A CA 1
ATOM 2933 C C . PRO A 1 371 ? -5.838 12.946 17.492 1.00 87.31 371 PRO A C 1
ATOM 2935 O O . PRO A 1 371 ? -6.473 12.139 18.167 1.00 87.31 371 PRO A O 1
ATOM 2938 N N . TRP A 1 372 ? -4.508 12.935 17.393 1.00 92.62 372 TRP A N 1
ATOM 2939 C CA . TRP A 1 372 ? -3.616 12.095 18.191 1.00 92.62 372 TRP A CA 1
ATOM 2940 C C . TRP A 1 372 ? -2.762 12.978 19.103 1.00 92.62 372 TRP A C 1
ATOM 2942 O O . TRP A 1 372 ? -1.693 13.463 18.727 1.00 92.62 372 TRP A O 1
ATOM 2952 N N . ASP A 1 373 ? -3.286 13.224 20.295 1.00 91.19 373 ASP A N 1
ATOM 2953 C CA . ASP A 1 373 ? -2.726 14.077 21.341 1.00 91.19 373 ASP A CA 1
ATOM 2954 C C . ASP A 1 373 ? -2.699 13.338 22.688 1.00 91.19 373 ASP A C 1
ATOM 2956 O O . ASP A 1 373 ? -3.111 12.183 22.799 1.00 91.19 373 ASP A O 1
ATOM 2960 N N . ASP A 1 374 ? -2.191 13.979 23.737 1.00 93.56 374 ASP A N 1
ATOM 2961 C CA . ASP A 1 374 ? -2.056 13.310 25.033 1.00 93.56 374 ASP A CA 1
ATOM 2962 C C . ASP A 1 374 ? -3.415 12.998 25.682 1.00 93.56 374 ASP A C 1
ATOM 2964 O O . ASP A 1 374 ? -3.539 11.995 26.381 1.00 93.56 374 ASP A O 1
ATOM 2968 N N . ALA A 1 375 ? -4.460 13.781 25.392 1.00 94.38 375 ALA A N 1
ATOM 2969 C CA . ALA A 1 375 ? -5.807 13.516 25.895 1.00 94.38 375 ALA A CA 1
ATOM 2970 C C . ALA A 1 375 ? -6.394 12.228 25.294 1.00 94.38 375 ALA A C 1
ATOM 2972 O O . ALA A 1 375 ? -6.921 11.384 26.016 1.00 94.38 375 ALA A O 1
ATOM 2973 N N . THR A 1 376 ? -6.261 12.049 23.980 1.00 92.81 376 THR A N 1
ATOM 2974 C CA . THR A 1 376 ? -6.723 10.846 23.270 1.00 92.81 376 THR A CA 1
ATOM 2975 C C . THR A 1 376 ? -5.883 9.610 23.592 1.00 92.81 376 THR A C 1
ATOM 2977 O O . THR A 1 376 ? -6.434 8.513 23.686 1.00 92.81 376 THR A O 1
ATOM 2980 N N . LYS A 1 377 ? -4.578 9.762 23.855 1.00 94.38 377 LYS A N 1
ATOM 2981 C CA . LYS A 1 377 ? -3.745 8.672 24.394 1.00 94.38 377 LYS A CA 1
ATOM 2982 C C . LYS A 1 377 ? -4.227 8.213 25.766 1.00 94.38 377 LYS A C 1
ATOM 2984 O O . LYS A 1 377 ? -4.386 7.015 25.977 1.00 94.38 377 LYS A O 1
ATOM 2989 N N . ILE A 1 378 ? -4.486 9.148 26.683 1.00 95.06 378 ILE A N 1
ATOM 2990 C CA . ILE A 1 378 ? -5.014 8.826 28.017 1.00 95.06 378 ILE A CA 1
ATOM 2991 C C . ILE A 1 378 ? -6.357 8.103 27.885 1.00 95.06 378 ILE A C 1
ATOM 2993 O O . ILE A 1 378 ? -6.545 7.057 28.501 1.00 95.06 378 ILE A O 1
ATOM 2997 N N . GLU A 1 379 ? -7.249 8.601 27.024 1.00 95.38 379 GLU A N 1
ATOM 2998 C CA . GLU A 1 379 ? -8.546 7.969 26.765 1.00 95.38 379 GLU A CA 1
ATOM 2999 C C . GLU A 1 379 ? -8.401 6.523 26.258 1.00 95.38 379 GLU A C 1
ATOM 3001 O O . GLU A 1 379 ? -9.112 5.628 26.724 1.00 95.38 379 GLU A O 1
ATOM 3006 N N . LEU A 1 380 ? -7.477 6.281 25.319 1.00 96.06 380 LEU A N 1
ATOM 3007 C CA . LEU A 1 380 ? -7.194 4.943 24.800 1.00 96.06 380 LEU A CA 1
ATOM 3008 C C . LEU A 1 380 ? -6.723 4.002 25.916 1.00 96.06 380 LEU A C 1
ATOM 3010 O O . LEU A 1 380 ? -7.255 2.898 26.046 1.00 96.06 380 LEU A O 1
ATOM 3014 N N . ILE A 1 381 ? -5.742 4.435 26.713 1.00 95.69 381 ILE A N 1
ATOM 3015 C CA . ILE A 1 381 ? -5.159 3.626 27.791 1.00 95.69 381 ILE A CA 1
ATOM 3016 C C . ILE A 1 381 ? -6.191 3.332 28.884 1.00 95.69 381 ILE A C 1
ATOM 3018 O O . ILE A 1 381 ? -6.251 2.201 29.357 1.00 95.69 381 ILE A O 1
ATOM 3022 N N . GLU A 1 382 ? -7.054 4.289 29.230 1.00 95.38 382 GLU A N 1
ATOM 3023 C CA . GLU A 1 382 ? -8.134 4.092 30.205 1.00 95.38 382 GLU A CA 1
ATOM 3024 C C . GLU A 1 382 ? -9.087 2.964 29.773 1.00 95.38 382 GLU A C 1
ATOM 3026 O O . GLU A 1 382 ? -9.367 2.034 30.536 1.00 95.38 382 GLU A O 1
ATOM 3031 N N . HIS A 1 383 ? -9.544 2.991 28.519 1.00 95.69 383 HIS A N 1
ATOM 3032 C CA . HIS A 1 383 ? -10.465 1.975 28.006 1.00 95.69 383 HIS A CA 1
ATOM 3033 C C . HIS A 1 383 ? -9.779 0.622 27.790 1.00 95.69 383 HIS A C 1
ATOM 3035 O O . HIS A 1 383 ? -10.403 -0.423 27.991 1.00 95.69 383 HIS A O 1
ATOM 3041 N N . LEU A 1 384 ? -8.498 0.626 27.416 1.00 95.12 384 LEU A N 1
ATOM 3042 C CA . LEU A 1 384 ? -7.696 -0.588 27.319 1.00 95.12 384 LEU A CA 1
ATOM 3043 C C . LEU A 1 384 ? -7.471 -1.226 28.698 1.00 95.12 384 LEU A C 1
ATOM 3045 O O . LEU A 1 384 ? -7.613 -2.438 28.839 1.00 95.12 384 LEU A O 1
ATOM 3049 N N . GLY A 1 385 ? -7.213 -0.424 29.733 1.00 94.00 385 GLY A N 1
ATOM 3050 C CA . GLY A 1 385 ? -7.104 -0.884 31.118 1.00 94.00 385 GLY A CA 1
ATOM 3051 C C . GLY A 1 385 ? -8.409 -1.480 31.650 1.00 94.00 385 GLY A C 1
ATOM 3052 O O . GLY A 1 385 ? -8.404 -2.538 32.285 1.00 94.00 385 GLY A O 1
ATOM 3053 N N . ALA A 1 386 ? -9.555 -0.876 31.320 1.00 94.00 386 ALA A N 1
ATOM 3054 C CA . ALA A 1 386 ? -10.870 -1.435 31.643 1.00 94.00 386 ALA A CA 1
ATOM 3055 C C . ALA A 1 386 ? -11.121 -2.788 30.946 1.00 94.00 386 ALA A C 1
ATOM 3057 O O . ALA A 1 386 ? -11.653 -3.725 31.555 1.00 94.00 386 ALA A O 1
ATOM 3058 N N . LEU A 1 387 ? -10.690 -2.917 29.687 1.00 93.56 387 LEU A N 1
ATOM 3059 C CA . LEU A 1 387 ? -10.735 -4.174 28.942 1.00 93.56 387 LEU A CA 1
ATOM 3060 C C . LEU A 1 387 ? -9.831 -5.230 29.595 1.00 93.56 387 LEU A C 1
ATOM 3062 O O . LEU A 1 387 ? -10.289 -6.342 29.854 1.00 93.56 387 LEU A O 1
ATOM 3066 N N . HIS A 1 388 ? -8.586 -4.884 29.930 1.00 92.56 388 HIS A N 1
ATOM 3067 C CA . HIS A 1 388 ? -7.646 -5.778 30.613 1.00 92.56 388 HIS A CA 1
ATOM 3068 C C . HIS A 1 388 ? -8.161 -6.227 31.986 1.00 92.56 388 HIS A C 1
ATOM 3070 O O . HIS A 1 388 ? -8.091 -7.408 32.313 1.00 92.56 388 HIS A O 1
ATOM 3076 N N . THR A 1 389 ? -8.782 -5.324 32.745 1.00 91.81 389 THR A N 1
ATOM 3077 C CA . THR A 1 389 ? -9.419 -5.650 34.029 1.00 91.81 389 THR A CA 1
ATOM 3078 C C . THR A 1 389 ? -10.556 -6.655 33.844 1.00 91.81 389 THR A C 1
ATOM 3080 O O . THR A 1 389 ? -10.697 -7.593 34.627 1.00 91.81 389 THR A O 1
ATOM 3083 N N . SER A 1 390 ? -11.345 -6.515 32.778 1.00 91.06 390 SER A N 1
ATOM 3084 C CA . SER A 1 390 ? -12.413 -7.472 32.455 1.00 91.06 390 SER A CA 1
ATOM 3085 C C . SER A 1 390 ? -11.855 -8.830 32.008 1.00 91.06 390 SER A C 1
ATOM 3087 O O . SER A 1 390 ? -12.435 -9.867 32.321 1.00 91.06 390 SER A O 1
ATOM 3089 N N . MET A 1 391 ? -10.709 -8.849 31.316 1.00 89.50 391 MET A N 1
ATOM 3090 C CA . MET A 1 391 ? -9.987 -10.081 30.965 1.00 89.50 391 MET A CA 1
ATOM 3091 C C . MET A 1 391 ? -9.424 -10.794 32.200 1.00 89.50 391 MET A C 1
ATOM 3093 O O . MET A 1 391 ? -9.524 -12.015 32.294 1.00 89.50 391 MET A O 1
ATOM 3097 N N . ALA A 1 392 ? -8.858 -10.035 33.140 1.00 87.69 392 ALA A N 1
ATOM 3098 C CA . ALA A 1 392 ? -8.287 -10.569 34.369 1.00 87.69 392 ALA A CA 1
ATOM 3099 C C . ALA A 1 392 ? -9.369 -11.088 35.317 1.00 87.69 392 ALA A C 1
ATOM 3101 O O . ALA A 1 392 ? -9.254 -12.185 35.835 1.00 87.69 392 ALA A O 1
ATOM 3102 N N . THR A 1 393 ? -10.447 -10.329 35.533 1.00 87.19 393 THR A N 1
ATOM 3103 C CA . THR A 1 393 ? -11.509 -10.694 36.490 1.00 87.19 393 THR A CA 1
ATOM 3104 C C . THR A 1 393 ? -12.536 -11.673 35.923 1.00 87.19 393 THR A C 1
ATOM 3106 O O . THR A 1 393 ? -13.225 -12.345 36.687 1.00 87.19 393 THR A O 1
ATOM 3109 N N . GLY A 1 394 ? -12.677 -11.741 34.596 1.00 85.44 394 GLY A N 1
ATOM 3110 C CA . GLY A 1 394 ? -13.762 -12.470 33.937 1.00 85.44 394 GLY A CA 1
ATOM 3111 C C . GLY A 1 394 ? -15.137 -11.806 34.090 1.00 85.44 394 GLY A C 1
ATOM 3112 O O . GLY A 1 394 ? -16.150 -12.419 33.755 1.00 85.44 394 GLY A O 1
ATOM 3113 N N . ILE A 1 395 ? -15.197 -10.567 34.591 1.00 85.81 395 ILE A N 1
ATOM 3114 C CA . ILE A 1 395 ? -16.440 -9.819 34.808 1.00 85.81 395 ILE A CA 1
ATOM 3115 C C . ILE A 1 395 ? -16.567 -8.747 33.727 1.00 85.81 395 ILE A C 1
ATOM 3117 O O . ILE A 1 395 ? -15.661 -7.944 33.521 1.00 85.81 395 ILE A O 1
ATOM 3121 N N . ALA A 1 396 ? -17.705 -8.725 33.033 1.00 90.75 396 ALA A N 1
ATOM 3122 C CA . ALA A 1 396 ? -17.982 -7.751 31.983 1.00 90.75 396 ALA A CA 1
ATOM 3123 C C . ALA A 1 396 ? -19.482 -7.442 31.917 1.00 90.75 396 ALA A C 1
ATOM 3125 O O . ALA A 1 396 ? -20.257 -8.160 31.274 1.00 90.75 396 ALA A O 1
ATOM 3126 N N . ASP A 1 397 ? -19.875 -6.355 32.574 1.00 92.94 397 ASP A N 1
ATOM 3127 C CA . ASP A 1 397 ? -21.264 -5.910 32.651 1.00 92.94 397 ASP A CA 1
ATOM 3128 C C . ASP A 1 397 ? -21.631 -4.916 31.544 1.00 92.94 397 ASP A C 1
ATOM 3130 O O . ASP A 1 397 ? -20.802 -4.204 30.972 1.00 92.94 397 ASP A O 1
ATOM 3134 N N . ARG A 1 398 ? -22.920 -4.862 31.208 1.00 93.88 398 ARG A N 1
ATOM 3135 C CA . ARG A 1 398 ? -23.476 -3.908 30.246 1.00 93.88 398 ARG A CA 1
ATOM 3136 C C . ARG A 1 398 ? -23.235 -2.468 30.721 1.00 93.88 398 ARG A C 1
ATOM 3138 O O . ARG A 1 398 ? -23.639 -2.088 31.811 1.00 93.88 398 ARG A O 1
ATOM 3145 N N . ASN A 1 399 ? -22.707 -1.626 29.835 1.00 92.62 399 ASN A N 1
ATOM 3146 C CA . ASN A 1 399 ? -22.348 -0.229 30.116 1.00 92.62 399 ASN A CA 1
ATOM 3147 C C . ASN A 1 399 ? -23.394 0.812 29.655 1.00 92.62 399 ASN A C 1
ATOM 3149 O O . ASN A 1 399 ? -23.064 1.978 29.447 1.00 92.62 399 ASN A O 1
ATOM 3153 N N . HIS A 1 400 ? -24.644 0.412 29.400 1.00 91.25 400 HIS A N 1
ATOM 3154 C CA . HIS A 1 400 ? -25.665 1.319 28.864 1.00 91.25 400 HIS A CA 1
ATOM 3155 C C . HIS A 1 400 ? -27.090 0.954 29.289 1.00 91.25 400 HIS A C 1
ATOM 3157 O O . HIS A 1 400 ? -27.392 -0.208 29.543 1.00 91.25 400 HIS A O 1
ATOM 3163 N N . GLU A 1 401 ? -28.007 1.922 29.214 1.00 93.12 401 GLU A N 1
ATOM 3164 C CA . GLU A 1 401 ? -29.450 1.740 29.482 1.00 93.12 401 GLU A CA 1
ATOM 3165 C C . GLU A 1 401 ? -30.329 1.829 28.217 1.00 93.12 401 GLU A C 1
ATOM 3167 O O . GLU A 1 401 ? -31.552 1.904 28.259 1.00 93.12 401 GLU A O 1
ATOM 3172 N N . ARG A 1 402 ? -29.709 1.817 27.032 1.00 90.25 402 ARG A N 1
ATOM 3173 C CA . ARG A 1 402 ? -30.419 1.970 25.753 1.00 90.25 402 ARG A CA 1
ATOM 3174 C C . ARG A 1 402 ? -30.987 0.640 25.248 1.00 90.25 402 ARG A C 1
ATOM 3176 O O . ARG A 1 402 ? -30.255 -0.143 24.644 1.00 90.25 402 ARG A O 1
ATOM 3183 N N . ILE A 1 403 ? -32.300 0.438 25.385 1.00 91.38 403 ILE A N 1
ATOM 3184 C CA . ILE A 1 403 ? -33.028 -0.749 24.882 1.00 91.38 403 ILE A CA 1
ATOM 3185 C C . ILE A 1 403 ? -32.750 -1.000 23.389 1.00 91.38 403 ILE A C 1
ATOM 3187 O O . ILE A 1 403 ? -32.537 -2.137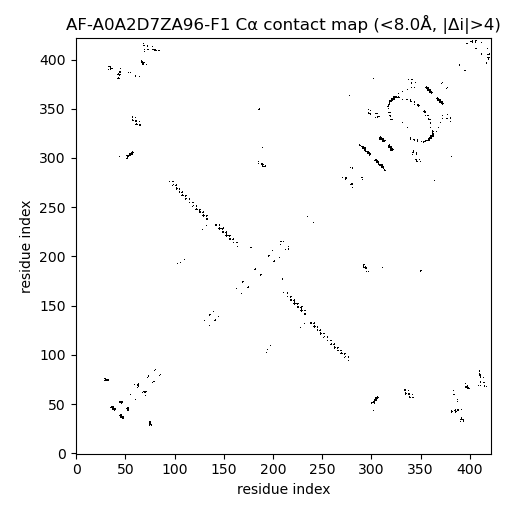 22.970 1.00 91.38 403 ILE A O 1
ATOM 3191 N N . GLY A 1 404 ? -32.677 0.066 22.581 1.00 88.56 404 GLY A N 1
ATOM 3192 C CA . GLY A 1 404 ? -32.404 -0.033 21.143 1.00 88.56 404 GLY A CA 1
ATOM 3193 C C . GLY A 1 404 ? -31.101 -0.768 20.801 1.00 88.56 404 GLY A C 1
ATOM 3194 O O . GLY A 1 404 ? -31.098 -1.564 19.868 1.00 88.56 404 GLY A O 1
ATOM 3195 N N . LYS A 1 405 ? -30.030 -0.580 21.593 1.00 89.06 405 LYS A N 1
ATOM 3196 C CA . LYS A 1 405 ? -28.751 -1.292 21.404 1.00 89.06 405 LYS A CA 1
ATOM 3197 C C . LYS A 1 405 ? -28.884 -2.795 21.663 1.00 89.06 405 LYS A C 1
ATOM 3199 O O . LYS A 1 405 ? -28.245 -3.583 20.973 1.00 89.06 405 LYS A O 1
ATOM 3204 N N . CYS A 1 406 ? -29.702 -3.195 22.643 1.00 91.69 406 CYS A N 1
ATOM 3205 C CA . CYS A 1 406 ? -29.975 -4.608 22.928 1.00 91.69 406 CYS A CA 1
ATOM 3206 C C . CYS A 1 406 ? -30.772 -5.257 21.791 1.00 91.69 406 CYS A C 1
ATOM 3208 O O . CYS A 1 406 ? -30.409 -6.345 21.348 1.00 91.69 406 CYS A O 1
ATOM 3210 N N . ARG A 1 407 ? -31.781 -4.551 21.259 1.00 89.38 407 ARG A N 1
ATOM 3211 C CA . ARG A 1 407 ? -32.614 -5.036 20.146 1.00 89.38 407 ARG A CA 1
ATOM 3212 C C . ARG A 1 407 ? -31.812 -5.305 18.875 1.00 89.38 407 ARG A C 1
ATOM 3214 O O . ARG A 1 407 ? -32.115 -6.262 18.169 1.00 89.38 407 ARG A O 1
ATOM 3221 N N . SER A 1 408 ? -30.802 -4.479 18.592 1.00 86.31 408 SER A N 1
ATOM 3222 C CA . SER A 1 408 ? -29.916 -4.617 17.428 1.00 86.31 408 SER A CA 1
ATOM 3223 C C . SER A 1 408 ? -28.641 -5.423 17.703 1.00 86.31 408 SER A C 1
ATOM 3225 O O . SER A 1 408 ? -27.801 -5.550 16.815 1.00 86.31 408 SER A O 1
ATOM 3227 N N . CYS A 1 409 ? -28.446 -5.931 18.924 1.00 89.19 409 CYS A N 1
ATOM 3228 C CA . CYS A 1 409 ? -27.247 -6.683 19.276 1.00 89.19 409 CYS A CA 1
ATOM 3229 C C . CYS A 1 409 ? -27.277 -8.068 18.628 1.00 89.19 409 CYS A C 1
ATOM 3231 O O . CYS A 1 409 ? -28.212 -8.839 18.832 1.00 89.19 409 CYS A O 1
ATOM 3233 N N . SER A 1 410 ? -26.210 -8.434 17.922 1.00 87.38 410 SER A N 1
ATOM 3234 C CA . SER A 1 410 ? -26.108 -9.753 17.292 1.00 87.38 410 SER A CA 1
ATOM 3235 C C . SER A 1 410 ? -25.992 -10.916 18.279 1.00 87.38 410 SER A C 1
ATOM 3237 O O . SER A 1 410 ? -26.248 -12.058 17.927 1.00 87.38 410 SER A O 1
ATOM 3239 N N . ARG A 1 411 ? -25.634 -10.649 19.538 1.00 90.38 411 ARG A N 1
ATOM 3240 C CA . ARG A 1 411 ? -25.558 -11.660 20.610 1.00 90.38 411 ARG A CA 1
ATOM 3241 C C . ARG A 1 411 ? -26.739 -11.582 21.576 1.00 90.38 411 ARG A C 1
ATOM 3243 O O . ARG A 1 411 ? -26.665 -12.070 22.699 1.00 90.38 411 ARG A O 1
ATOM 3250 N N . ARG A 1 412 ? -27.844 -10.959 21.151 1.00 89.44 412 ARG A N 1
ATOM 3251 C CA . ARG A 1 412 ? -29.046 -10.743 21.972 1.00 89.44 412 ARG A CA 1
ATOM 3252 C C . ARG A 1 412 ? -29.613 -12.034 22.567 1.00 89.44 412 ARG A C 1
ATOM 3254 O O . ARG A 1 412 ? -30.068 -12.012 23.711 1.00 89.44 412 ARG A O 1
ATOM 3261 N N . GLN A 1 413 ? -29.620 -13.138 21.816 1.00 87.12 413 GLN A N 1
ATOM 3262 C CA . GLN A 1 413 ? -30.220 -14.393 22.286 1.00 87.12 413 GLN A CA 1
ATOM 3263 C C . GLN A 1 413 ? -29.498 -14.963 23.513 1.00 87.12 413 GLN A C 1
ATOM 3265 O O . GLN A 1 413 ? -30.165 -15.389 24.450 1.00 87.12 413 GLN A O 1
ATOM 3270 N N . GLY A 1 414 ? -28.163 -14.884 23.540 1.00 86.94 414 GLY A N 1
ATOM 3271 C CA . GLY A 1 414 ? -27.329 -15.364 24.647 1.00 86.94 414 GLY A CA 1
ATOM 3272 C C . GLY A 1 414 ? -27.039 -14.330 25.740 1.00 86.94 414 GLY A C 1
ATOM 3273 O O . GLY A 1 414 ? -26.227 -14.602 26.616 1.00 86.94 414 GLY A O 1
ATOM 3274 N N . CYS A 1 415 ? -27.648 -13.139 25.688 1.00 91.75 415 CYS A N 1
ATOM 3275 C CA . CYS A 1 415 ? -27.404 -12.076 26.662 1.00 91.75 415 CYS A CA 1
ATOM 3276 C C . CYS A 1 415 ? -28.460 -12.084 27.777 1.00 91.75 415 CYS A C 1
ATOM 3278 O O . CYS A 1 415 ? -29.629 -11.760 27.554 1.0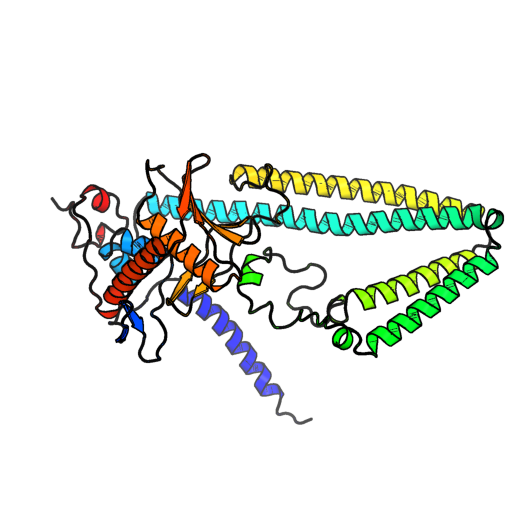0 91.75 415 CYS A O 1
ATOM 3280 N N . ASP A 1 416 ? -28.010 -12.405 28.986 1.00 90.75 416 ASP A N 1
ATOM 3281 C CA . ASP A 1 416 ? -28.753 -12.362 30.251 1.00 90.75 416 ASP A CA 1
ATOM 3282 C C . ASP A 1 416 ? -28.992 -10.936 30.770 1.00 90.75 416 ASP A C 1
ATOM 3284 O O . ASP A 1 416 ? -29.941 -10.694 31.505 1.00 90.75 416 ASP A O 1
ATOM 3288 N N . GLN A 1 417 ? -28.179 -9.970 30.343 1.00 92.94 417 GLN A N 1
ATOM 3289 C CA . GLN A 1 417 ? -28.302 -8.558 30.719 1.00 92.94 417 GLN A CA 1
ATOM 3290 C C . GLN A 1 417 ? -29.000 -7.714 29.642 1.00 92.94 417 GLN A C 1
ATOM 3292 O O . GLN A 1 417 ? -28.757 -6.511 29.536 1.00 92.94 417 GLN A O 1
ATOM 3297 N N . ARG A 1 418 ? -29.823 -8.293 28.765 1.00 91.56 418 ARG A N 1
ATOM 3298 C CA . ARG A 1 418 ? -30.513 -7.506 27.728 1.00 91.56 418 ARG A CA 1
ATOM 3299 C C . ARG A 1 418 ? -31.718 -6.756 28.317 1.00 91.56 418 ARG A C 1
ATOM 3301 O O . ARG A 1 418 ? -32.425 -7.283 29.162 1.00 91.56 418 ARG A O 1
ATOM 3308 N N . LEU A 1 419 ? -31.949 -5.528 27.853 1.00 92.00 419 LEU A N 1
ATOM 3309 C CA . LEU A 1 419 ? -33.008 -4.630 28.356 1.00 92.00 419 LEU A CA 1
ATOM 3310 C C . LEU A 1 419 ? -34.345 -4.754 27.623 1.00 92.00 419 LEU A C 1
ATOM 3312 O O . LEU A 1 419 ? -35.274 -4.010 27.894 1.00 92.00 419 LEU A O 1
ATOM 3316 N N . ASP A 1 420 ? -34.416 -5.615 26.620 1.00 85.25 420 ASP A N 1
ATOM 3317 C CA . ASP A 1 420 ? -35.601 -5.815 25.793 1.00 85.25 420 ASP A CA 1
ATOM 3318 C C . ASP A 1 420 ? -36.294 -7.149 26.094 1.00 85.25 420 ASP A C 1
ATOM 3320 O O . ASP A 1 420 ? -36.954 -7.714 25.220 1.00 85.25 420 ASP A O 1
ATOM 3324 N N . GLN A 1 421 ? -36.083 -7.659 27.311 1.00 76.06 421 GLN A N 1
ATOM 3325 C CA . GLN A 1 421 ? -36.930 -8.669 27.936 1.00 76.06 421 GLN A CA 1
ATOM 3326 C C . GLN A 1 421 ? -38.038 -7.935 28.687 1.00 76.06 421 GLN A C 1
ATOM 3328 O O . GLN A 1 421 ? -37.867 -7.636 29.860 1.00 76.06 421 GLN A O 1
ATOM 3333 N N . ASP A 1 422 ? -39.119 -7.628 27.979 1.00 56.00 422 ASP A N 1
ATOM 3334 C CA . ASP A 1 422 ? -40.439 -7.360 28.555 1.00 56.00 422 ASP A CA 1
ATOM 3335 C C . ASP A 1 422 ? -41.466 -8.168 27.757 1.00 56.00 422 ASP A C 1
ATOM 3337 O O . ASP A 1 422 ? -41.454 -8.050 26.503 1.00 56.00 422 ASP A O 1
#

Secondary structure (DSSP, 8-state):
--TTTTHHHHHHHHHHHHHHHHHHHSSSS----S---EEE-TTS-EEETTSPBPPEEHHHHHHHHH-HHHHHHHHTT----SHHHHHHHHHHHHHHHHHHHHHHHHHHHHHHHHHHHHHHHHHHHHHHHHHHHHHHHHHS-HHHHHHHHHHHHHHHHHHHHHHHHS-HHHHTT-----SSSSSS-HHHHHHS-S---SSS-TT-SS-HHHH-HHHHHHHHHHHHHHHHHHHHHH-SSHHHHHHHHHHHHHHHHHHHHHHHHHHHHHHHHHHHHHHHTT----S---S----BPPP-EE-TTT-EEE--SEEEEETTEEEEEEEE-SPPPSS--HHHHHHHHHHHHHHHHH-SS--SEEEEEETTTEEEEEE-SHHHHHHHHHHHHHHHHHHHH---------HHHHHT-TT-TT-TT-TT--

Mean predicted aligned error: 14.71 Å

Nearest PDB structures (foldseek):
  3ja6-assembly1_I  TM=2.852E-01  e=1.013E+00  Escherichia coli
  8i4v-assembly1_A  TM=2.369E-01  e=4.006E+00  Saccharomyces cerevisiae S288C
  5xg2-assembly1_A  TM=2.048E-01  e=9.699E+00  Pyrococcus yayanosii CH1

Solvent-accessible surface area (backbone atoms only — not comparable to full-atom values): 23448 Å² total; per-residue (Å²): 138,73,99,69,70,71,66,60,58,62,59,58,59,62,52,55,63,50,51,62,52,52,62,67,58,69,76,58,84,64,62,72,71,64,54,45,67,59,48,77,45,98,79,46,43,38,22,36,89,86,69,46,42,52,78,41,41,29,66,53,53,20,38,31,66,69,27,26,32,59,36,48,39,47,39,76,62,52,68,73,49,55,72,71,55,57,51,49,52,53,50,50,54,49,50,56,50,54,48,51,49,28,56,50,29,43,50,53,18,54,53,38,47,53,57,36,55,57,46,50,51,50,32,51,50,31,46,51,49,20,47,46,56,63,44,25,82,81,79,44,62,51,69,63,51,21,51,49,32,36,52,48,14,50,52,33,42,52,51,28,53,48,61,71,72,43,72,59,42,69,78,67,71,57,70,78,71,85,68,88,50,60,87,75,32,70,51,44,40,36,66,44,65,102,63,72,46,90,93,52,41,91,86,55,89,78,47,73,67,73,80,23,66,67,49,52,49,34,44,50,50,15,53,49,33,36,52,58,16,49,53,57,70,69,45,86,54,36,67,62,50,21,50,51,31,44,53,51,25,54,53,49,44,52,52,37,49,55,45,47,53,54,22,52,54,29,42,50,52,20,47,55,51,26,55,76,68,68,45,85,84,78,78,96,67,84,90,59,90,61,91,22,54,39,39,82,37,70,26,75,90,73,14,40,30,45,59,50,70,31,36,43,65,55,97,87,22,55,30,42,33,43,76,48,88,78,88,73,66,100,58,84,52,68,28,62,50,49,25,48,49,43,42,47,51,33,51,32,70,58,36,98,48,58,37,64,39,34,39,43,29,38,67,96,86,41,72,45,81,43,71,55,48,72,68,52,51,50,54,47,44,53,55,48,15,56,50,40,50,26,48,35,68,58,54,50,65,70,82,73,89,58,40,68,60,35,72,72,37,42,44,42,89,82,42,91,84,50,68,69,82,125

Radius of gyration: 30.35 Å; Cα contacts (8 Å, |Δi|>4): 511; chains: 1; bounding box: 80×58×83 Å

Foldseek 3Di:
DDPPPVVVVVVVVVVVVVVVVVVVVVPDAAPPLPQQDWDQDPLLWTAHPVRFTDADELLLLLQQVLWQLLSLCRNNPQDFADPVVVVVVVVVVVLVVLVVVLLVLVLLLVVLVVVLVVLVVLLVLLLVLLCCLVCVVVPHDLLVVLVVLLVVLVVLVVVLVCLQVDPVCVVVVVPPPPPDCLVVQLVNLQVDAPDQDPQAGPPRDDDPPVSHPVSSVSNVSSVSSNVSSVCSVPCPPSNVSSVVSNVVSVVSVVVSVVSVVVSVVSVVVSVVSCVVSLVDPDDDDPDDDDWGWRDWFADRVLSYIYTARTWGQHPNAIAGEHEDEDDDDPDDDPSQLLSSLSVQVRSQRSDPDRDQWHWYDYPNPDIDTGGDDPVSVSVNSVSSSVSNVCSNVVDTGTPDDDLVSLVPGSSNVVDPRHPPPD